Protein AF-0000000074037322 (afdb_homodimer)

Organism: NCBI:txid159291

Structure (mmCIF, N/CA/C/O backbone):
data_AF-0000000074037322-model_v1
#
loop_
_entity.id
_entity.type
_entity.pdbx_description
1 polymer 'Phosphoesterase RecJ domain-containing protein'
#
loop_
_atom_site.group_PDB
_atom_site.id
_atom_site.type_symbol
_atom_site.label_atom_id
_atom_site.label_alt_id
_atom_site.label_comp_id
_atom_site.label_asym_id
_atom_site.label_entity_id
_atom_site.label_seq_id
_atom_site.pdbx_PDB_ins_code
_atom_site.Cartn_x
_atom_site.Cartn_y
_atom_site.Cartn_z
_atom_site.occupancy
_atom_site.B_iso_or_equiv
_atom_site.auth_seq_id
_atom_site.auth_comp_id
_atom_site.auth_asym_id
_atom_site.auth_atom_id
_atom_site.pdbx_PDB_model_num
ATOM 1 N N . MET A 1 1 ? 24.422 -6.699 8.609 1 30.89 1 MET A N 1
ATOM 2 C CA . MET A 1 1 ? 24.922 -6.715 7.242 1 30.89 1 MET A CA 1
ATOM 3 C C . MET A 1 1 ? 25.25 -5.301 6.766 1 30.89 1 MET A C 1
ATOM 5 O O . MET A 1 1 ? 24.609 -4.34 7.195 1 30.89 1 MET A O 1
ATOM 9 N N . PRO A 1 2 ? 26.188 -4.949 6.148 1 35.47 2 PRO A N 1
ATOM 10 C CA . PRO A 1 2 ? 26.453 -3.596 5.656 1 35.47 2 PRO A CA 1
ATOM 11 C C . PRO A 1 2 ? 25.25 -2.984 4.93 1 35.47 2 PRO A C 1
ATOM 13 O O . PRO A 1 2 ? 24.438 -3.711 4.363 1 35.47 2 PRO A O 1
ATOM 16 N N . GLN A 1 3 ? 24.797 -1.682 5.242 1 42.78 3 GLN A N 1
ATOM 17 C CA . GLN A 1 3 ? 23.688 -0.783 4.926 1 42.78 3 GLN A CA 1
ATOM 18 C C . GLN A 1 3 ? 23.188 -1.004 3.502 1 42.78 3 GLN A C 1
ATOM 20 O O . GLN A 1 3 ? 21.984 -1.027 3.26 1 42.78 3 GLN A O 1
ATOM 25 N N . ASP A 1 4 ? 24.031 -0.677 2.457 1 47.41 4 ASP A N 1
ATOM 26 C CA . ASP A 1 4 ? 23.797 -0.522 1.024 1 47.41 4 ASP A CA 1
ATOM 27 C C . ASP A 1 4 ? 23.906 -1.861 0.301 1 47.41 4 ASP A C 1
ATOM 29 O O . ASP A 1 4 ? 23.906 -1.909 -0.931 1 47.41 4 ASP A O 1
ATOM 33 N N . THR A 1 5 ? 24.391 -2.984 1.018 1 53.62 5 THR A N 1
ATOM 34 C CA . THR A 1 5 ? 24.969 -4.039 0.194 1 53.62 5 THR A CA 1
ATOM 35 C C . THR A 1 5 ? 23.922 -5.078 -0.178 1 53.62 5 THR A C 1
ATOM 37 O O . THR A 1 5 ? 23.109 -5.465 0.656 1 53.62 5 THR A O 1
ATOM 40 N N . LEU A 1 6 ? 23.922 -5.246 -1.39 1 63.06 6 LEU A N 1
ATOM 41 C CA . LEU A 1 6 ? 23.219 -6.355 -2.035 1 63.06 6 LEU A CA 1
ATOM 42 C C . LEU A 1 6 ? 23.516 -7.668 -1.321 1 63.06 6 LEU A C 1
ATOM 44 O O . LEU A 1 6 ? 24.609 -7.848 -0.772 1 63.06 6 LEU A O 1
ATOM 48 N N . LEU A 1 7 ? 22.453 -8.422 -1.075 1 86.5 7 LEU A N 1
ATOM 49 C CA . LEU A 1 7 ? 22.547 -9.758 -0.499 1 86.5 7 LEU A CA 1
ATOM 50 C C . LEU A 1 7 ? 23.672 -10.555 -1.16 1 86.5 7 LEU A C 1
ATOM 52 O O . LEU A 1 7 ? 23.828 -10.508 -2.381 1 86.5 7 LEU A O 1
ATOM 56 N N . GLU A 1 8 ? 24.609 -11.094 -0.334 1 90.38 8 GLU A N 1
ATOM 57 C CA . GLU A 1 8 ? 25.672 -11.93 -0.868 1 90.38 8 GLU A CA 1
ATOM 58 C C . GLU A 1 8 ? 25.141 -13.281 -1.329 1 90.38 8 GLU A C 1
ATOM 60 O O . GLU A 1 8 ? 24.5 -13.992 -0.56 1 90.38 8 GLU A O 1
ATOM 65 N N . VAL A 1 9 ? 25.422 -13.633 -2.543 1 96.44 9 VAL A N 1
ATOM 66 C CA . VAL A 1 9 ? 25.016 -14.906 -3.127 1 96.44 9 VAL A CA 1
ATOM 67 C C . VAL A 1 9 ? 26.094 -15.961 -2.9 1 96.44 9 VAL A C 1
ATOM 69 O O . VAL A 1 9 ? 27.266 -15.711 -3.143 1 96.44 9 VAL A O 1
ATOM 72 N N . PRO A 1 10 ? 25.719 -17.141 -2.412 1 96.81 10 PRO A N 1
ATOM 73 C CA . PRO A 1 10 ? 26.719 -18.188 -2.234 1 96.81 10 PRO A CA 1
ATOM 74 C C . PRO A 1 10 ? 27.453 -18.531 -3.527 1 96.81 10 PRO A C 1
ATOM 76 O O . PRO A 1 10 ? 26.828 -18.734 -4.57 1 96.81 10 PRO A O 1
ATOM 79 N N . LYS A 1 11 ? 28.734 -18.625 -3.398 1 97 11 LYS A N 1
ATOM 80 C CA . LYS A 1 11 ? 29.562 -18.938 -4.562 1 97 11 LYS A CA 1
ATOM 81 C C . LYS A 1 11 ? 29.188 -20.281 -5.164 1 97 11 LYS A C 1
ATOM 83 O O . LYS A 1 11 ? 29.234 -20.469 -6.383 1 97 11 LYS A O 1
ATOM 88 N N . GLU A 1 12 ? 28.812 -21.188 -4.336 1 97.5 12 GLU A N 1
ATOM 89 C CA . GLU A 1 12 ? 28.422 -22.531 -4.785 1 97.5 12 GLU A CA 1
ATOM 90 C C . GLU A 1 12 ? 27.203 -22.469 -5.699 1 97.5 12 GLU A C 1
ATOM 92 O O . GLU A 1 12 ? 27.078 -23.266 -6.629 1 97.5 12 GLU A O 1
ATOM 97 N N . LEU A 1 13 ? 26.328 -21.562 -5.465 1 98.19 13 LEU A N 1
ATOM 98 C CA . LEU A 1 13 ? 25.141 -21.422 -6.301 1 98.19 13 LEU A CA 1
ATOM 99 C C . LEU A 1 13 ? 25.5 -20.844 -7.664 1 98.19 13 LEU A C 1
ATOM 101 O O . LEU A 1 13 ? 25.016 -21.328 -8.695 1 98.19 13 LEU A O 1
ATOM 105 N N . ILE A 1 14 ? 26.359 -19.875 -7.664 1 98.12 14 ILE A N 1
ATOM 106 C CA . ILE A 1 14 ? 26.812 -19.281 -8.914 1 98.12 14 ILE A CA 1
ATOM 107 C C . ILE A 1 14 ? 27.5 -20.359 -9.766 1 98.12 14 ILE A C 1
ATOM 109 O O . ILE A 1 14 ? 27.203 -20.484 -10.953 1 98.12 14 ILE A O 1
ATOM 113 N N . ASP A 1 15 ? 28.344 -21.141 -9.109 1 98.06 15 ASP A N 1
ATOM 114 C CA . ASP A 1 15 ? 29.047 -22.219 -9.805 1 98.06 15 ASP A CA 1
ATOM 115 C C . ASP A 1 15 ? 28.062 -23.234 -10.367 1 98.06 15 ASP A C 1
ATOM 117 O O . ASP A 1 15 ? 28.234 -23.719 -11.492 1 98.06 15 ASP A O 1
ATOM 121 N N . PHE A 1 16 ? 27.125 -23.562 -9.609 1 98.31 16 PHE A N 1
ATOM 122 C CA . PHE A 1 16 ? 26.094 -24.516 -10.008 1 98.31 16 PHE A CA 1
ATOM 123 C C . PHE A 1 16 ? 25.391 -24.047 -11.273 1 98.31 16 PHE A C 1
ATOM 125 O O . PHE A 1 16 ? 25.219 -24.828 -12.211 1 98.31 16 PHE A O 1
ATOM 132 N N . LEU A 1 17 ? 25.016 -22.781 -11.359 1 98.25 17 LEU A N 1
ATOM 133 C CA . LEU A 1 17 ? 24.266 -22.234 -12.477 1 98.25 17 LEU A CA 1
ATOM 134 C C . LEU A 1 17 ? 25.141 -22.125 -13.719 1 98.25 17 LEU A C 1
ATOM 136 O O . LEU A 1 17 ? 24.656 -22.281 -14.844 1 98.25 17 LEU A O 1
ATOM 140 N N . LEU A 1 18 ? 26.422 -21.891 -13.445 1 97.56 18 LEU A N 1
ATOM 141 C CA . LEU A 1 18 ? 27.328 -21.719 -14.578 1 97.56 18 LEU A CA 1
ATOM 142 C C . LEU A 1 18 ? 27.734 -23.078 -15.156 1 97.56 18 LEU A C 1
ATOM 144 O O . LEU A 1 18 ? 27.984 -23.188 -16.359 1 97.56 18 LEU A O 1
ATOM 148 N N . ARG A 1 19 ? 27.703 -24.078 -14.383 1 96.94 19 ARG A N 1
ATOM 149 C CA . ARG A 1 19 ? 28.219 -25.391 -14.773 1 96.94 19 ARG A CA 1
ATOM 150 C C . ARG A 1 19 ? 27.188 -26.141 -15.625 1 96.94 19 ARG A C 1
ATOM 152 O O . ARG A 1 19 ? 27.562 -26.938 -16.484 1 96.94 19 ARG A O 1
ATOM 159 N N . HIS A 1 20 ? 25.953 -25.969 -15.391 1 97.44 20 HIS A N 1
ATOM 160 C CA . HIS A 1 20 ? 24.906 -26.703 -16.109 1 97.44 20 HIS A CA 1
ATOM 161 C C . HIS A 1 20 ? 24.375 -25.891 -17.297 1 97.44 20 HIS A C 1
ATOM 163 O O . HIS A 1 20 ? 24.406 -24.656 -17.266 1 97.44 20 HIS A O 1
ATOM 169 N N . SER A 1 21 ? 23.844 -26.609 -18.25 1 96.88 21 SER A N 1
ATOM 170 C CA . SER A 1 21 ? 23.453 -25.922 -19.484 1 96.88 21 SER A CA 1
ATOM 171 C C . SER A 1 21 ? 21.938 -25.891 -19.625 1 96.88 21 SER A C 1
ATOM 173 O O . SER A 1 21 ? 21.406 -25.141 -20.453 1 96.88 21 SER A O 1
ATOM 175 N N . SER A 1 22 ? 21.281 -26.734 -18.938 1 96.75 22 SER A N 1
ATOM 176 C CA . SER A 1 22 ? 19.812 -26.781 -19.016 1 96.75 22 SER A CA 1
ATOM 177 C C . SER A 1 22 ? 19.203 -26.969 -17.625 1 96.75 22 SER A C 1
ATOM 179 O O . SER A 1 22 ? 19.734 -27.703 -16.797 1 96.75 22 SER A O 1
ATOM 181 N N . PHE A 1 23 ? 18.078 -26.203 -17.438 1 97 23 PHE A N 1
ATOM 182 C CA . PHE A 1 23 ? 17.469 -26.188 -16.125 1 97 23 PHE A CA 1
ATOM 183 C C . PHE A 1 23 ? 15.961 -26.359 -16.234 1 97 23 PHE A C 1
ATOM 185 O O . PHE A 1 23 ? 15.344 -25.922 -17.203 1 97 23 PHE A O 1
ATOM 192 N N . VAL A 1 24 ? 15.414 -27.047 -15.25 1 95.31 24 VAL A N 1
ATOM 193 C CA . VAL A 1 24 ? 14 -26.891 -14.906 1 95.31 24 VAL A CA 1
ATOM 194 C C . VAL A 1 24 ? 13.867 -26.031 -13.656 1 95.31 24 VAL A C 1
ATOM 196 O O . VAL A 1 24 ? 14.594 -26.234 -12.68 1 95.31 24 VAL A O 1
ATOM 199 N N . ILE A 1 25 ? 13.102 -24.953 -13.734 1 96.81 25 ILE A N 1
ATOM 200 C CA . ILE A 1 25 ? 12.82 -24.109 -12.578 1 96.81 25 ILE A CA 1
ATOM 201 C C . ILE A 1 25 ? 11.398 -24.359 -12.094 1 96.81 25 ILE A C 1
ATOM 203 O O . ILE A 1 25 ? 10.43 -24.094 -12.805 1 96.81 25 ILE A O 1
ATOM 207 N N . ALA A 1 26 ? 11.281 -24.891 -10.875 1 94.25 26 ALA A N 1
ATOM 208 C CA . ALA A 1 26 ? 9.992 -25.281 -10.305 1 94.25 26 ALA A CA 1
ATOM 209 C C . ALA A 1 26 ? 9.648 -24.422 -9.094 1 94.25 26 ALA A C 1
ATOM 211 O O . ALA A 1 26 ? 10.539 -24 -8.344 1 94.25 26 ALA A O 1
ATOM 212 N N . GLY A 1 27 ? 8.406 -24.078 -8.953 1 93.31 27 GLY A N 1
ATOM 213 C CA . GLY A 1 27 ? 7.879 -23.391 -7.789 1 93.31 27 GLY A CA 1
ATOM 214 C C . GLY A 1 27 ? 6.895 -24.219 -6.988 1 93.31 27 GLY A C 1
ATOM 215 O O . GLY A 1 27 ? 6.668 -25.391 -7.305 1 93.31 27 GLY A O 1
ATOM 216 N N . HIS A 1 28 ? 6.391 -23.656 -5.953 1 90.44 28 HIS A N 1
ATOM 217 C CA . HIS A 1 28 ? 5.469 -24.406 -5.109 1 90.44 28 HIS A CA 1
ATOM 218 C C . HIS A 1 28 ? 4.086 -24.5 -5.75 1 90.44 28 HIS A C 1
ATOM 220 O O . HIS A 1 28 ? 3.732 -23.672 -6.598 1 90.44 28 HIS A O 1
ATOM 226 N N . LYS A 1 29 ? 3.383 -25.484 -5.367 1 87.69 29 LYS A N 1
ATOM 227 C CA . LYS A 1 29 ? 1.997 -25.625 -5.812 1 87.69 29 LYS A CA 1
ATOM 228 C C . LYS A 1 29 ? 1.165 -24.422 -5.371 1 87.69 29 LYS A C 1
ATOM 230 O O . LYS A 1 29 ? 1.51 -23.734 -4.398 1 87.69 29 LYS A O 1
ATOM 235 N N . GLU A 1 30 ? 0.114 -24.078 -6.105 1 85.31 30 GLU A N 1
ATOM 236 C CA . GLU A 1 30 ? -0.693 -22.891 -5.863 1 85.31 30 GLU A CA 1
ATOM 237 C C . GLU A 1 30 ? 0.173 -21.625 -5.82 1 85.31 30 GLU A C 1
ATOM 239 O O . GLU A 1 30 ? 0.145 -20.891 -4.836 1 85.31 30 GLU A O 1
ATOM 244 N N . PRO A 1 31 ? 0.832 -21.469 -6.926 1 91.56 31 PRO A N 1
ATOM 245 C CA . PRO A 1 31 ? 1.847 -20.422 -6.949 1 91.56 31 PRO A CA 1
ATOM 246 C C . PRO A 1 31 ? 1.252 -19.016 -6.77 1 91.56 31 PRO A C 1
ATOM 248 O O . PRO A 1 31 ? 0.077 -18.812 -7.074 1 91.56 31 PRO A O 1
ATOM 251 N N . ASP A 1 32 ? 2.02 -18.172 -6.148 1 92.06 32 ASP A N 1
ATOM 252 C CA . ASP A 1 32 ? 1.697 -16.75 -6.09 1 92.06 32 ASP A CA 1
ATOM 253 C C . ASP A 1 32 ? 2.678 -15.922 -6.926 1 92.06 32 ASP A C 1
ATOM 255 O O . ASP A 1 32 ? 3.479 -16.484 -7.68 1 92.06 32 ASP A O 1
ATOM 259 N N . ALA A 1 33 ? 2.568 -14.625 -6.832 1 96.56 33 ALA A N 1
ATOM 260 C CA . ALA A 1 33 ? 3.373 -13.758 -7.688 1 96.56 33 ALA A CA 1
ATOM 261 C C . ALA A 1 33 ? 4.844 -13.805 -7.285 1 96.56 33 ALA A C 1
ATOM 263 O O . ALA A 1 33 ? 5.73 -13.641 -8.125 1 96.56 33 ALA A O 1
ATOM 264 N N . ASP A 1 34 ? 5.145 -14.008 -6.008 1 97.62 34 ASP A N 1
ATOM 265 C CA . ASP A 1 34 ? 6.531 -14.125 -5.57 1 97.62 34 ASP A CA 1
ATOM 266 C C . ASP A 1 34 ? 7.199 -15.352 -6.191 1 97.62 34 ASP A C 1
ATOM 268 O O . ASP A 1 34 ? 8.312 -15.258 -6.715 1 97.62 34 ASP A O 1
ATOM 272 N N . CYS A 1 35 ? 6.453 -16.422 -6.191 1 96.88 35 CYS A N 1
ATOM 273 C CA . CYS A 1 35 ? 6.918 -17.656 -6.805 1 96.88 35 CYS A CA 1
ATOM 274 C C . CYS A 1 35 ? 7.113 -17.484 -8.305 1 96.88 35 CYS A C 1
ATOM 276 O O . CYS A 1 35 ? 8.211 -17.703 -8.82 1 96.88 35 CYS A O 1
ATOM 278 N N . LEU A 1 36 ? 6.141 -16.984 -8.969 1 97.38 36 LEU A N 1
ATOM 279 C CA . LEU A 1 36 ? 6.176 -16.859 -10.422 1 97.38 36 LEU A CA 1
ATOM 280 C C . LEU A 1 36 ? 7.203 -15.82 -10.852 1 97.38 36 LEU A C 1
ATOM 282 O O . LEU A 1 36 ? 7.938 -16.016 -11.82 1 97.38 36 LEU A O 1
ATOM 286 N N . GLY A 1 37 ? 7.188 -14.703 -10.094 1 98.38 37 GLY A N 1
ATOM 287 C CA . GLY A 1 37 ? 8.156 -13.664 -10.422 1 98.38 37 GLY A CA 1
ATOM 288 C C . GLY A 1 37 ? 9.594 -14.156 -10.344 1 98.38 37 GLY A C 1
ATOM 289 O O . GLY A 1 37 ? 10.414 -13.805 -11.195 1 98.38 37 GLY A O 1
ATOM 290 N N . THR A 1 38 ? 9.875 -14.93 -9.383 1 98.62 38 THR A N 1
ATOM 291 C CA . THR A 1 38 ? 11.195 -15.516 -9.211 1 98.62 38 THR A CA 1
ATOM 292 C C . THR A 1 38 ? 11.523 -16.469 -10.359 1 98.62 38 THR A C 1
ATOM 294 O O . THR A 1 38 ? 12.609 -16.391 -10.938 1 98.62 38 THR A O 1
ATOM 297 N N . GLN A 1 39 ? 10.57 -17.312 -10.734 1 98.44 39 GLN A N 1
ATOM 298 C CA . GLN A 1 39 ? 10.773 -18.281 -11.812 1 98.44 39 GLN A CA 1
ATOM 299 C C . GLN A 1 39 ? 11 -17.562 -13.148 1 98.44 39 GLN A C 1
ATOM 301 O O . GLN A 1 39 ? 11.938 -17.891 -13.875 1 98.44 39 GLN A O 1
ATOM 306 N N . LEU A 1 40 ? 10.133 -16.641 -13.453 1 98.56 40 LEU A N 1
ATOM 307 C CA . LEU A 1 40 ? 10.18 -15.945 -14.734 1 98.56 40 LEU A CA 1
ATOM 308 C C . LEU A 1 40 ? 11.484 -15.164 -14.883 1 98.56 40 LEU A C 1
ATOM 310 O O . LEU A 1 40 ? 12.156 -15.258 -15.914 1 98.56 40 LEU A O 1
ATOM 314 N N . ALA A 1 41 ? 11.844 -14.453 -13.828 1 98.81 41 ALA A N 1
ATOM 315 C CA . ALA A 1 41 ? 13.031 -13.609 -13.891 1 98.81 41 ALA A CA 1
ATOM 316 C C . ALA A 1 41 ? 14.297 -14.453 -13.984 1 98.81 41 ALA A C 1
ATOM 318 O O . ALA A 1 41 ? 15.188 -14.172 -14.797 1 98.81 41 ALA A O 1
ATOM 319 N N . LEU A 1 42 ? 14.367 -15.477 -13.172 1 98.69 42 LEU A N 1
ATOM 320 C CA . LEU A 1 42 ? 15.539 -16.344 -13.211 1 98.69 42 LEU A CA 1
ATOM 321 C C . LEU A 1 42 ? 15.617 -17.078 -14.547 1 98.69 42 LEU A C 1
ATOM 323 O O . LEU A 1 42 ? 16.703 -17.234 -15.109 1 98.69 42 LEU A O 1
ATOM 327 N N . GLY A 1 43 ? 14.484 -17.562 -15 1 98.44 43 GLY A N 1
ATOM 328 C CA . GLY A 1 43 ? 14.453 -18.188 -16.312 1 98.44 43 GLY A CA 1
ATOM 329 C C . GLY A 1 43 ? 14.969 -17.281 -17.406 1 98.44 43 GLY A C 1
ATOM 330 O O . GLY A 1 43 ? 15.789 -17.688 -18.234 1 98.44 43 GLY A O 1
ATOM 331 N N . SER A 1 44 ? 14.469 -16.078 -17.406 1 98.56 44 SER A N 1
ATOM 332 C CA . SER A 1 44 ? 14.898 -15.086 -18.391 1 98.56 44 SER A CA 1
ATOM 333 C C . SER A 1 44 ? 16.406 -14.836 -18.297 1 98.56 44 SER A C 1
ATOM 335 O O . SER A 1 44 ? 17.094 -14.82 -19.312 1 98.56 44 SER A O 1
ATOM 337 N N . ALA A 1 45 ? 16.906 -14.688 -17.109 1 98.56 45 ALA A N 1
ATOM 338 C CA . ALA A 1 45 ? 18.328 -14.406 -16.875 1 98.56 45 ALA A CA 1
ATOM 339 C C . ALA A 1 45 ? 19.203 -15.562 -17.359 1 98.56 45 ALA A C 1
ATOM 341 O O . ALA A 1 45 ? 20.219 -15.344 -18.016 1 98.56 45 ALA A O 1
ATOM 342 N N . LEU A 1 46 ? 18.781 -16.766 -17.062 1 98.5 46 LEU A N 1
ATOM 343 C CA . LEU A 1 46 ? 19.547 -17.938 -17.469 1 98.5 46 LEU A CA 1
ATOM 344 C C . LEU A 1 46 ? 19.547 -18.094 -18.984 1 98.5 46 LEU A C 1
ATOM 346 O O . LEU A 1 46 ? 20.562 -18.453 -19.594 1 98.5 46 LEU A O 1
ATOM 350 N N . ARG A 1 47 ? 18.391 -17.812 -19.594 1 98.12 47 ARG A N 1
ATOM 351 C CA . ARG A 1 47 ? 18.344 -17.859 -21.047 1 98.12 47 ARG A CA 1
ATOM 352 C C . ARG A 1 47 ? 19.297 -16.844 -21.672 1 98.12 47 ARG A C 1
ATOM 354 O O . ARG A 1 47 ? 19.938 -17.125 -22.672 1 98.12 47 ARG A O 1
ATOM 361 N N . ARG A 1 48 ? 19.422 -15.695 -21.016 1 97.88 48 ARG A N 1
ATOM 362 C CA . ARG A 1 48 ? 20.344 -14.664 -21.5 1 97.88 48 ARG A CA 1
ATOM 363 C C . ARG A 1 48 ? 21.781 -15.125 -21.359 1 97.88 48 ARG A C 1
ATOM 365 O O . ARG A 1 48 ? 22.672 -14.586 -22.031 1 97.88 48 ARG A O 1
ATOM 372 N N . LEU A 1 49 ? 22.047 -16.094 -20.531 1 97.75 49 LEU A N 1
ATOM 373 C CA . LEU A 1 49 ? 23.375 -16.672 -20.359 1 97.75 49 LEU A CA 1
ATOM 374 C C . LEU A 1 49 ? 23.578 -17.844 -21.328 1 97.75 49 LEU A C 1
ATOM 376 O O . LEU A 1 49 ? 24.594 -18.547 -21.25 1 97.75 49 LEU A O 1
ATOM 380 N N . GLY A 1 50 ? 22.594 -18.125 -22.141 1 97.31 50 GLY A N 1
ATOM 381 C CA . GLY A 1 50 ? 22.703 -19.172 -23.141 1 97.31 50 GLY A CA 1
ATOM 382 C C . GLY A 1 50 ? 22.203 -20.516 -22.656 1 97.31 50 GLY A C 1
ATOM 383 O O . GLY A 1 50 ? 22.453 -21.547 -23.312 1 97.31 50 GLY A O 1
ATOM 384 N N . LYS A 1 51 ? 21.547 -20.562 -21.578 1 97.62 51 LYS A N 1
ATOM 385 C CA . LYS A 1 51 ? 21.047 -21.828 -21.016 1 97.62 51 LYS A CA 1
ATOM 386 C C . LYS A 1 51 ? 19.641 -22.125 -21.5 1 97.62 51 LYS A C 1
ATOM 388 O O . LYS A 1 51 ? 18.875 -21.203 -21.828 1 97.62 51 LYS A O 1
ATOM 393 N N . GLU A 1 52 ? 19.328 -23.391 -21.547 1 96.56 52 GLU A N 1
ATOM 394 C CA . GLU A 1 52 ? 17.969 -23.812 -21.797 1 96.56 52 GLU A CA 1
ATOM 395 C C . GLU A 1 52 ? 17.172 -23.953 -20.5 1 96.56 52 GLU A C 1
ATOM 397 O O . GLU A 1 52 ? 17.688 -24.5 -19.516 1 96.56 52 GLU A O 1
ATOM 402 N N . VAL A 1 53 ? 15.938 -23.375 -20.547 1 96.44 53 VAL A N 1
ATOM 403 C CA . VAL A 1 53 ? 15.195 -23.359 -19.281 1 96.44 53 VAL A CA 1
ATOM 404 C C . VAL A 1 53 ? 13.75 -23.781 -19.516 1 96.44 53 VAL A C 1
ATOM 406 O O . VAL A 1 53 ? 13.117 -23.328 -20.484 1 96.44 53 VAL A O 1
ATOM 409 N N . LEU A 1 54 ? 13.305 -24.656 -18.703 1 94.38 54 LEU A N 1
ATOM 410 C CA . LEU A 1 54 ? 11.883 -25 -18.609 1 94.38 54 LEU A CA 1
ATOM 411 C C . LEU A 1 54 ? 11.289 -24.484 -17.312 1 94.38 54 LEU A C 1
ATOM 413 O O . LEU A 1 54 ? 11.852 -24.719 -16.234 1 94.38 54 LEU A O 1
ATOM 417 N N . LEU A 1 55 ? 10.219 -23.703 -17.422 1 95.31 55 LEU A N 1
ATOM 418 C CA . LEU A 1 55 ? 9.477 -23.281 -16.234 1 95.31 55 LEU A CA 1
ATOM 419 C C . LEU A 1 55 ? 8.297 -24.219 -15.969 1 95.31 55 LEU A C 1
ATOM 421 O O . LEU A 1 55 ? 7.477 -24.453 -16.844 1 95.31 55 LEU A O 1
ATOM 425 N N . VAL A 1 56 ? 8.281 -24.719 -14.727 1 91.81 56 VAL A N 1
ATOM 426 C CA . VAL A 1 56 ? 7.223 -25.672 -14.422 1 91.81 56 VAL A CA 1
ATOM 427 C C . VAL A 1 56 ? 6.547 -25.297 -13.109 1 91.81 56 VAL A C 1
ATOM 429 O O . VAL A 1 56 ? 7.207 -24.828 -12.172 1 91.81 56 VAL A O 1
ATOM 432 N N . ASN A 1 57 ? 5.293 -25.406 -13.039 1 90.56 57 ASN A N 1
ATOM 433 C CA . ASN A 1 57 ? 4.477 -25.219 -11.836 1 90.56 57 ASN A CA 1
ATOM 434 C C . ASN A 1 57 ? 3.24 -26.109 -11.859 1 90.56 57 ASN A C 1
ATOM 436 O O . ASN A 1 57 ? 2.576 -26.234 -12.898 1 90.56 57 ASN A O 1
ATOM 440 N N . ALA A 1 58 ? 2.91 -26.703 -10.766 1 84.81 58 ALA A N 1
ATOM 441 C CA . ALA A 1 58 ? 1.79 -27.625 -10.688 1 84.81 58 ALA A CA 1
ATOM 442 C C . ALA A 1 58 ? 0.455 -26.891 -10.75 1 84.81 58 ALA A C 1
ATOM 444 O O . ALA A 1 58 ? -0.569 -27.484 -11.109 1 84.81 58 ALA A O 1
ATOM 445 N N . GLY A 1 59 ? 0.51 -25.578 -10.484 1 83.12 59 GLY A N 1
ATOM 446 C CA . GLY A 1 59 ? -0.733 -24.828 -10.438 1 83.12 59 GLY A CA 1
ATOM 447 C C . GLY A 1 59 ? -1.621 -25.219 -9.273 1 83.12 59 GLY A C 1
ATOM 448 O O . GLY A 1 59 ? -1.133 -25.688 -8.242 1 83.12 59 GLY A O 1
ATOM 449 N N . PRO A 1 60 ? -2.98 -24.859 -9.328 1 85.62 60 PRO A N 1
ATOM 450 C CA . PRO A 1 60 ? -3.625 -24.094 -10.398 1 85.62 60 PRO A CA 1
ATOM 451 C C . PRO A 1 60 ? -3.25 -22.609 -10.367 1 85.62 60 PRO A C 1
ATOM 453 O O . PRO A 1 60 ? -2.717 -22.125 -9.367 1 85.62 60 PRO A O 1
ATOM 456 N N . PHE A 1 61 ? -3.406 -22.031 -11.508 1 87.19 61 PHE A N 1
ATOM 457 C CA . PHE A 1 61 ? -3.174 -20.594 -11.664 1 87.19 61 PHE A CA 1
ATOM 458 C C . PHE A 1 61 ? -4.473 -19.812 -11.508 1 87.19 61 PHE A C 1
ATOM 460 O O . PHE A 1 61 ? -4.957 -19.203 -12.461 1 87.19 61 PHE A O 1
ATOM 467 N N . GLU A 1 62 ? -4.965 -19.719 -10.273 1 79.81 62 GLU A N 1
ATOM 468 C CA . GLU A 1 62 ? -6.297 -19.172 -10.031 1 79.81 62 GLU A CA 1
ATOM 469 C C . GLU A 1 62 ? -6.215 -17.75 -9.484 1 79.81 62 GLU A C 1
ATOM 471 O O . GLU A 1 62 ? -7.203 -17.016 -9.516 1 79.81 62 GLU A O 1
ATOM 476 N N . ARG A 1 63 ? -5.086 -17.391 -9.039 1 82.25 63 ARG A N 1
ATOM 477 C CA . ARG A 1 63 ? -4.93 -16.031 -8.531 1 82.25 63 ARG A CA 1
ATOM 478 C C . ARG A 1 63 ? -4.887 -15.023 -9.68 1 82.25 63 ARG A C 1
ATOM 480 O O . ARG A 1 63 ? -4.219 -15.25 -10.688 1 82.25 63 ARG A O 1
ATOM 487 N N . HIS A 1 64 ? -5.59 -13.93 -9.445 1 81.25 64 HIS A N 1
ATOM 488 C CA . HIS A 1 64 ? -5.719 -12.914 -10.484 1 81.25 64 HIS A CA 1
ATOM 489 C C . HIS A 1 64 ? -4.352 -12.398 -10.922 1 81.25 64 HIS A C 1
ATOM 491 O O . HIS A 1 64 ? -4.129 -12.141 -12.109 1 81.25 64 HIS A O 1
ATOM 497 N N . GLU A 1 65 ? -3.436 -12.328 -10.016 1 88.69 65 GLU A N 1
ATOM 498 C CA . GLU A 1 65 ? -2.162 -11.664 -10.297 1 88.69 65 GLU A CA 1
ATOM 499 C C . GLU A 1 65 ? -1.207 -12.609 -11.031 1 88.69 65 GLU A C 1
ATOM 501 O O . GLU A 1 65 ? -0.177 -12.172 -11.547 1 88.69 65 GLU A O 1
ATOM 506 N N . ILE A 1 66 ? -1.589 -13.875 -11.141 1 92 66 ILE A N 1
ATOM 507 C CA . ILE A 1 66 ? -0.633 -14.781 -11.773 1 92 66 ILE A CA 1
ATOM 508 C C . ILE A 1 66 ? -1.258 -15.406 -13.016 1 92 66 ILE A C 1
ATOM 510 O O . ILE A 1 66 ? -0.55 -15.938 -13.875 1 92 66 ILE A O 1
ATOM 514 N N . THR A 1 67 ? -2.559 -15.328 -13.18 1 89.69 67 THR A N 1
ATOM 515 C CA . THR A 1 67 ? -3.283 -15.945 -14.281 1 89.69 67 THR A CA 1
ATOM 516 C C . THR A 1 67 ? -2.711 -15.492 -15.625 1 89.69 67 THR A C 1
ATOM 518 O O . THR A 1 67 ? -2.516 -16.312 -16.531 1 89.69 67 THR A O 1
ATOM 521 N N . PRO A 1 68 ? -2.395 -14.227 -15.773 1 91.44 68 PRO A N 1
ATOM 522 C CA . PRO A 1 68 ? -1.888 -13.766 -17.062 1 91.44 68 PRO A CA 1
ATOM 523 C C . PRO A 1 68 ? -0.551 -14.398 -17.438 1 91.44 68 PRO A C 1
ATOM 525 O O . PRO A 1 68 ? -0.126 -14.32 -18.594 1 91.44 68 PRO A O 1
ATOM 528 N N . PHE A 1 69 ? 0.118 -15.039 -16.5 1 94.81 69 PHE A N 1
ATOM 529 C CA . PHE A 1 69 ? 1.468 -15.539 -16.75 1 94.81 69 PHE A CA 1
ATOM 530 C C . PHE A 1 69 ? 1.463 -17.047 -16.922 1 94.81 69 PHE A C 1
ATOM 532 O O . PHE A 1 69 ? 2.514 -17.656 -17.125 1 94.81 69 PHE A O 1
ATOM 539 N N . GLU A 1 70 ? 0.311 -17.672 -16.875 1 92.56 70 GLU A N 1
ATOM 540 C CA . GLU A 1 70 ? 0.18 -19.125 -16.938 1 92.56 70 GLU A CA 1
ATOM 541 C C . GLU A 1 70 ? 0.815 -19.688 -18.203 1 92.56 70 GLU A C 1
ATOM 543 O O . GLU A 1 70 ? 1.411 -20.766 -18.188 1 92.56 70 GLU A O 1
ATOM 548 N N . HIS A 1 71 ? 0.783 -18.938 -19.297 1 91.25 71 HIS A N 1
ATOM 549 C CA . HIS A 1 71 ? 1.222 -19.406 -20.594 1 91.25 71 HIS A CA 1
ATOM 550 C C . HIS A 1 71 ? 2.732 -19.609 -20.641 1 91.25 71 HIS A C 1
ATOM 552 O O . HIS A 1 71 ? 3.254 -20.281 -21.531 1 91.25 71 HIS A O 1
ATOM 558 N N . TYR A 1 72 ? 3.471 -19.078 -19.672 1 93.5 72 TYR A N 1
ATOM 559 C CA . TYR A 1 72 ? 4.918 -19.234 -19.625 1 93.5 72 TYR A CA 1
ATOM 560 C C . TYR A 1 72 ? 5.309 -20.578 -19.047 1 93.5 72 TYR A C 1
ATOM 562 O O . TYR A 1 72 ? 6.465 -21 -19.141 1 93.5 72 TYR A O 1
ATOM 570 N N . PHE A 1 73 ? 4.312 -21.25 -18.422 1 91.81 73 PHE A N 1
ATOM 571 C CA . PHE A 1 73 ? 4.645 -22.422 -17.625 1 91.81 73 PHE A CA 1
ATOM 572 C C . PHE A 1 73 ? 4.078 -23.688 -18.25 1 91.81 73 PHE A C 1
ATOM 574 O O . PHE A 1 73 ? 2.99 -23.672 -18.844 1 91.81 73 PHE A O 1
ATOM 581 N N . LEU A 1 74 ? 4.82 -24.703 -18.266 1 82.19 74 LEU A N 1
ATOM 582 C CA . LEU A 1 74 ? 4.336 -26.016 -18.672 1 82.19 74 LEU A CA 1
ATOM 583 C C . LEU A 1 74 ? 3.457 -26.641 -17.594 1 82.19 74 LEU A C 1
ATOM 585 O O . LEU A 1 74 ? 3.746 -26.5 -16.391 1 82.19 74 LEU A O 1
ATOM 589 N N . PRO A 1 75 ? 2.234 -27.031 -18.094 1 63.06 75 PRO A N 1
ATOM 590 C CA . PRO A 1 75 ? 1.297 -27.594 -17.125 1 63.06 75 PRO A CA 1
ATOM 591 C C . PRO A 1 75 ? 1.865 -28.812 -16.391 1 63.06 75 PRO A C 1
ATOM 593 O O . PRO A 1 75 ? 2.693 -29.531 -16.953 1 63.06 75 PRO A O 1
ATOM 596 N N . GLY A 1 76 ? 1.786 -28.859 -15.172 1 55.78 76 GLY A N 1
ATOM 597 C CA . GLY A 1 76 ? 2.1 -30.094 -14.461 1 55.78 76 GLY A CA 1
ATOM 598 C C . GLY A 1 76 ? 1.433 -31.312 -15.055 1 55.78 76 GLY A C 1
ATOM 599 O O . GLY A 1 76 ? 0.528 -31.203 -15.883 1 55.78 76 GLY A O 1
ATOM 600 N N . PRO A 1 77 ? 2.023 -32.562 -14.914 1 47.5 77 PRO A N 1
ATOM 601 C CA . PRO A 1 77 ? 1.415 -33.75 -15.477 1 47.5 77 PRO A CA 1
ATOM 602 C C . PRO A 1 77 ? -0.1 -33.781 -15.289 1 47.5 77 PRO A C 1
ATOM 604 O O . PRO A 1 77 ? -0.802 -34.469 -16.047 1 47.5 77 PRO A O 1
ATOM 607 N N . GLU A 1 78 ? -0.534 -33.312 -14.219 1 48.69 78 GLU A N 1
ATOM 608 C CA . GLU A 1 78 ? -1.973 -33.375 -13.984 1 48.69 78 GLU A CA 1
ATOM 609 C C . GLU A 1 78 ? -2.73 -32.375 -14.836 1 48.69 78 GLU A C 1
ATOM 611 O O . GLU A 1 78 ? -3.963 -32.375 -14.867 1 48.69 78 GLU A O 1
ATOM 616 N N . SER A 1 79 ? -2.115 -31.438 -15.305 1 49.62 79 SER A N 1
ATOM 617 C CA . SER A 1 79 ? -2.816 -30.484 -16.156 1 49.62 79 SER A CA 1
ATOM 618 C C . SER A 1 79 ? -2.982 -31.016 -17.578 1 49.62 79 SER A C 1
ATOM 620 O O . SER A 1 79 ? -2.135 -31.766 -18.062 1 49.62 79 SER A O 1
ATOM 622 N N . PRO A 1 80 ? -4.238 -31.078 -18.125 1 44.25 80 PRO A N 1
ATOM 623 C CA . PRO A 1 80 ? -4.398 -31.516 -19.516 1 44.25 80 PRO A CA 1
ATOM 624 C C . PRO A 1 80 ? -3.246 -31.062 -20.406 1 44.25 80 PRO A C 1
ATOM 626 O O . PRO A 1 80 ? -2.648 -30.016 -20.172 1 44.25 80 PRO A O 1
ATOM 629 N N . PRO A 1 81 ? -2.816 -32.031 -21.141 1 41.47 81 PRO A N 1
ATOM 630 C CA . PRO A 1 81 ? -1.736 -31.719 -22.078 1 41.47 81 PRO A CA 1
ATOM 631 C C . PRO A 1 81 ? -1.923 -30.359 -22.766 1 41.47 81 PRO A C 1
ATOM 633 O O . PRO A 1 81 ? -3 -30.078 -23.297 1 41.47 81 PRO A O 1
ATOM 636 N N . ARG A 1 82 ? -1.695 -29.344 -22.109 1 45.47 82 ARG A N 1
ATOM 637 C CA . ARG A 1 82 ? -1.779 -28.141 -22.938 1 45.47 82 ARG A CA 1
ATOM 638 C C . ARG A 1 82 ? -0.962 -28.297 -24.219 1 45.47 82 ARG A C 1
ATOM 640 O O . ARG A 1 82 ? 0.023 -29.031 -24.25 1 45.47 82 ARG A O 1
ATOM 647 N N . ALA A 1 83 ? -1.543 -28.109 -25.312 1 39.66 83 ALA A N 1
ATOM 648 C CA . ALA A 1 83 ? -0.968 -28.234 -26.641 1 39.66 83 ALA A CA 1
ATOM 649 C C . ALA A 1 83 ? 0.494 -27.797 -26.656 1 39.66 83 ALA A C 1
ATOM 651 O O . ALA A 1 83 ? 1.145 -27.797 -27.703 1 39.66 83 ALA A O 1
ATOM 652 N N . THR A 1 84 ? 0.736 -26.922 -25.766 1 42.28 84 THR A N 1
ATOM 653 C CA . THR A 1 84 ? 2.088 -26.422 -26.016 1 42.28 84 THR A CA 1
ATOM 654 C C . THR A 1 84 ? 3.107 -27.562 -25.875 1 42.28 84 THR A C 1
ATOM 656 O O . THR A 1 84 ? 2.814 -28.594 -25.266 1 42.28 84 THR A O 1
ATOM 659 N N . ALA A 1 85 ? 4.562 -27.203 -26.141 1 42.72 85 ALA A N 1
ATOM 660 C CA . ALA A 1 85 ? 5.781 -27.797 -26.688 1 42.72 85 ALA A CA 1
ATOM 661 C C . ALA A 1 85 ? 6.367 -28.844 -25.734 1 42.72 85 ALA A C 1
ATOM 663 O O . ALA A 1 85 ? 6.672 -28.531 -24.578 1 42.72 85 ALA A O 1
ATOM 664 N N . SER A 1 86 ? 5.891 -29.984 -25.672 1 46.75 86 SER A N 1
ATOM 665 C CA . SER A 1 86 ? 6.758 -31.094 -25.281 1 46.75 86 SER A CA 1
ATOM 666 C C . SER A 1 86 ? 8.227 -30.766 -25.547 1 46.75 86 SER A C 1
ATOM 668 O O . SER A 1 86 ? 8.625 -30.594 -26.703 1 46.75 86 SER A O 1
ATOM 670 N N . SER A 1 87 ? 8.727 -29.812 -24.672 1 55.97 87 SER A N 1
ATOM 671 C CA . SER A 1 87 ? 10.148 -29.625 -24.969 1 55.97 87 SER A CA 1
ATOM 672 C C . SER A 1 87 ? 10.922 -30.938 -24.812 1 55.97 87 SER A C 1
ATOM 674 O O . SER A 1 87 ? 10.719 -31.672 -23.844 1 55.97 87 SER A O 1
ATOM 676 N N . ASP A 1 88 ? 11.273 -31.516 -25.781 1 65.81 88 ASP A N 1
ATOM 677 C CA . ASP A 1 88 ? 12.211 -32.625 -25.828 1 65.81 88 ASP A CA 1
ATOM 678 C C . ASP A 1 88 ? 13.445 -32.344 -24.984 1 65.81 88 ASP A C 1
ATOM 680 O O . ASP A 1 88 ? 14.375 -33.156 -24.938 1 65.81 88 ASP A O 1
ATOM 684 N N . LEU A 1 89 ? 13.289 -31.188 -24.172 1 74.81 89 LEU A N 1
ATOM 685 C CA . LEU A 1 89 ? 14.453 -30.844 -23.359 1 74.81 89 LEU A CA 1
ATOM 686 C C . LEU A 1 89 ? 14.523 -31.719 -22.109 1 74.81 89 LEU A C 1
ATOM 688 O O . LEU A 1 89 ? 13.523 -31.859 -21.406 1 74.81 89 LEU A O 1
ATOM 692 N N . VAL A 1 90 ? 15.664 -32.375 -21.938 1 83.69 90 VAL A N 1
ATOM 693 C CA . VAL A 1 90 ? 15.984 -33.062 -20.703 1 83.69 90 VAL A CA 1
ATOM 694 C C . VAL A 1 90 ? 16.906 -32.188 -19.844 1 83.69 90 VAL A C 1
ATOM 696 O O . VAL A 1 90 ? 18.094 -32.062 -20.141 1 83.69 90 VAL A O 1
ATOM 699 N N . PRO A 1 91 ? 16.328 -31.594 -18.828 1 91.94 91 PRO A N 1
ATOM 700 C CA . PRO A 1 91 ? 17.156 -30.688 -18.047 1 91.94 91 PRO A CA 1
ATOM 701 C C . PRO A 1 91 ? 18.281 -31.406 -17.297 1 91.94 91 PRO A C 1
ATOM 703 O O . PRO A 1 91 ? 18.094 -32.531 -16.828 1 91.94 91 PRO A O 1
ATOM 706 N N . GLU A 1 92 ? 19.391 -30.75 -17.203 1 94.75 92 GLU A N 1
ATOM 707 C CA . GLU A 1 92 ? 20.547 -31.266 -16.469 1 94.75 92 GLU A CA 1
ATOM 708 C C . GLU A 1 92 ? 20.406 -31.031 -14.969 1 94.75 92 GLU A C 1
ATOM 710 O O . GLU A 1 92 ? 20.984 -31.766 -14.172 1 94.75 92 GLU A O 1
ATOM 715 N N . ALA A 1 93 ? 19.734 -29.984 -14.672 1 97.31 93 ALA A N 1
ATOM 716 C CA . ALA A 1 93 ? 19.641 -29.578 -13.273 1 97.31 93 ALA A CA 1
ATOM 717 C C . ALA A 1 93 ? 18.297 -28.922 -12.984 1 97.31 93 ALA A C 1
ATOM 719 O O . ALA A 1 93 ? 17.562 -28.578 -13.906 1 97.31 93 ALA A O 1
ATOM 720 N N . ALA A 1 94 ? 18.016 -28.875 -11.672 1 96.5 94 ALA A N 1
ATOM 721 C CA . ALA A 1 94 ? 16.766 -28.25 -11.234 1 96.5 94 ALA A CA 1
ATOM 722 C C . ALA A 1 94 ? 17.016 -27.125 -10.242 1 96.5 94 ALA A C 1
ATOM 724 O O . ALA A 1 94 ? 17.953 -27.188 -9.453 1 96.5 94 ALA A O 1
ATOM 725 N N . ILE A 1 95 ? 16.25 -26.062 -10.359 1 97.5 95 ILE A N 1
ATOM 726 C CA . ILE A 1 95 ? 16.203 -24.984 -9.375 1 97.5 95 ILE A CA 1
ATOM 727 C C . ILE A 1 95 ? 14.797 -24.922 -8.766 1 97.5 95 ILE A C 1
ATOM 729 O O . ILE A 1 95 ? 13.812 -24.75 -9.484 1 97.5 95 ILE A O 1
ATOM 733 N N . ILE A 1 96 ? 14.719 -25.094 -7.504 1 95.81 96 ILE A N 1
ATOM 734 C CA . ILE A 1 96 ? 13.461 -24.906 -6.781 1 95.81 96 ILE A CA 1
ATOM 735 C C . ILE A 1 96 ? 13.438 -23.531 -6.133 1 95.81 96 ILE A C 1
ATOM 737 O O . ILE A 1 96 ? 14.398 -23.125 -5.469 1 95.81 96 ILE A O 1
ATOM 741 N N . VAL A 1 97 ? 12.359 -22.828 -6.355 1 97.06 97 VAL A N 1
ATOM 742 C CA . VAL A 1 97 ? 12.297 -21.469 -5.816 1 97.06 97 VAL A CA 1
ATOM 743 C C . VAL A 1 97 ? 11.078 -21.328 -4.906 1 97.06 97 VAL A C 1
ATOM 745 O O . VAL A 1 97 ? 10.055 -21.984 -5.125 1 97.06 97 VAL A O 1
ATOM 748 N N . ASP A 1 98 ? 11.164 -20.5 -3.891 1 95.56 98 ASP A N 1
ATOM 749 C CA . ASP A 1 98 ? 10.109 -20.047 -2.982 1 95.56 98 ASP A CA 1
ATOM 750 C C . ASP A 1 98 ? 9.484 -21.219 -2.24 1 95.56 98 ASP A C 1
ATOM 752 O O . ASP A 1 98 ? 8.289 -21.188 -1.926 1 95.56 98 ASP A O 1
ATOM 756 N N . CYS A 1 99 ? 10.141 -22.281 -2.209 1 88.94 99 CYS A N 1
ATOM 757 C CA . CYS A 1 99 ? 9.797 -23.406 -1.358 1 88.94 99 CYS A CA 1
ATOM 758 C C . CYS A 1 99 ? 11.008 -24.328 -1.162 1 88.94 99 CYS A C 1
ATOM 760 O O . CYS A 1 99 ? 11.922 -24.328 -1.982 1 88.94 99 CYS A O 1
ATOM 762 N N . SER A 1 100 ? 11.016 -25.016 -0.024 1 84.69 100 SER A N 1
ATOM 763 C CA . SER A 1 100 ? 12.172 -25.844 0.299 1 84.69 100 SER A CA 1
ATOM 764 C C . SER A 1 100 ? 11.75 -27.266 0.653 1 84.69 100 SER A C 1
ATOM 766 O O . SER A 1 100 ? 12.555 -28.062 1.147 1 84.69 100 SER A O 1
ATOM 768 N N . SER A 1 101 ? 10.477 -27.594 0.394 1 85.19 101 SER A N 1
ATOM 769 C CA . SER A 1 101 ? 9.977 -28.922 0.735 1 85.19 101 SER A CA 1
ATOM 770 C C . SER A 1 101 ? 9.375 -29.609 -0.482 1 85.19 101 SER A C 1
ATOM 772 O O . SER A 1 101 ? 8.719 -28.984 -1.303 1 85.19 101 SER A O 1
ATOM 774 N N . ALA A 1 102 ? 9.586 -30.922 -0.503 1 85.31 102 ALA A N 1
ATOM 775 C CA . ALA A 1 102 ? 9.148 -31.719 -1.641 1 85.31 102 ALA A CA 1
ATOM 776 C C . ALA A 1 102 ? 7.625 -31.734 -1.752 1 85.31 102 ALA A C 1
ATOM 778 O O . ALA A 1 102 ? 7.074 -31.734 -2.857 1 85.31 102 ALA A O 1
ATOM 779 N N . ASP A 1 103 ? 6.977 -31.734 -0.653 1 83.44 103 ASP A N 1
ATOM 780 C CA . ASP A 1 103 ? 5.52 -31.812 -0.635 1 83.44 103 ASP A CA 1
ATOM 781 C C . ASP A 1 103 ? 4.895 -30.578 -1.305 1 83.44 103 ASP A C 1
ATOM 783 O O . ASP A 1 103 ? 3.773 -30.656 -1.812 1 83.44 103 ASP A O 1
ATOM 787 N N . ARG A 1 104 ? 5.574 -29.5 -1.41 1 86.62 104 ARG A N 1
ATOM 788 C CA . ARG A 1 104 ? 5.059 -28.266 -1.984 1 86.62 104 ARG A CA 1
ATOM 789 C C . ARG A 1 104 ? 5.242 -28.25 -3.498 1 86.62 104 ARG A C 1
ATOM 791 O O . ARG A 1 104 ? 4.664 -27.406 -4.188 1 86.62 104 ARG A O 1
ATOM 798 N N . LEU A 1 105 ? 5.996 -29.188 -4.039 1 86.5 105 LEU A N 1
ATOM 799 C CA . LEU A 1 105 ? 6.246 -29.234 -5.473 1 86.5 105 LEU A CA 1
ATOM 800 C C . LEU A 1 105 ? 5.113 -29.953 -6.195 1 86.5 105 LEU A C 1
ATOM 802 O O . LEU A 1 105 ? 5.031 -29.922 -7.426 1 86.5 105 LEU A O 1
ATOM 806 N N . GLY A 1 106 ? 4.289 -30.578 -5.445 1 80.56 106 GLY A N 1
ATOM 807 C CA . GLY A 1 106 ? 3.178 -31.297 -6.047 1 80.56 106 GLY A CA 1
ATOM 808 C C . GLY A 1 106 ? 3.613 -32.5 -6.852 1 80.56 106 GLY A C 1
ATOM 809 O O . GLY A 1 106 ? 4.496 -33.25 -6.43 1 80.56 106 GLY A O 1
ATOM 810 N N . SER A 1 107 ? 2.953 -32.719 -8.008 1 78.31 107 SER A N 1
ATOM 811 C CA . SER A 1 107 ? 3.111 -33.906 -8.812 1 78.31 107 SER A CA 1
ATOM 812 C C . SER A 1 107 ? 4.473 -33.938 -9.5 1 78.31 107 SER A C 1
ATOM 814 O O . SER A 1 107 ? 4.898 -35 -10 1 78.31 107 SER A O 1
ATOM 816 N N . MET A 1 108 ? 5.188 -32.875 -9.422 1 79.44 108 MET A N 1
ATOM 817 C CA . MET A 1 108 ? 6.453 -32.75 -10.148 1 79.44 108 MET A CA 1
ATOM 818 C C . MET A 1 108 ? 7.625 -33.156 -9.258 1 79.44 108 MET A C 1
ATOM 820 O O . MET A 1 108 ? 8.766 -33.219 -9.711 1 79.44 108 MET A O 1
ATOM 824 N N . ALA A 1 109 ? 7.383 -33.438 -8.086 1 82.62 109 ALA A N 1
ATOM 825 C CA . ALA A 1 109 ? 8.43 -33.594 -7.082 1 82.62 109 ALA A CA 1
ATOM 826 C C . ALA A 1 109 ? 9.398 -34.719 -7.48 1 82.62 109 ALA A C 1
ATOM 828 O O . ALA A 1 109 ? 10.617 -34.531 -7.453 1 82.62 109 ALA A O 1
ATOM 829 N N . GLU A 1 110 ? 8.891 -35.812 -7.906 1 82.94 110 GLU A N 1
ATOM 830 C CA . GLU A 1 110 ? 9.734 -36.969 -8.188 1 82.94 110 GLU A CA 1
ATOM 831 C C . GLU A 1 110 ? 10.703 -36.688 -9.336 1 82.94 110 GLU A C 1
ATOM 833 O O . GLU A 1 110 ? 11.883 -37.031 -9.258 1 82.94 110 GLU A O 1
ATOM 838 N N . GLN A 1 111 ? 10.25 -36.094 -10.312 1 82.44 111 GLN A N 1
ATOM 839 C CA . GLN A 1 111 ? 11.078 -35.812 -11.484 1 82.44 111 GLN A CA 1
ATOM 840 C C . GLN A 1 111 ? 12.141 -34.75 -11.156 1 82.44 111 GLN A C 1
ATOM 842 O O . GLN A 1 111 ? 13.266 -34.844 -11.672 1 82.44 111 GLN A O 1
ATOM 847 N N . ILE A 1 112 ? 11.828 -33.906 -10.305 1 87.81 112 ILE A N 1
ATOM 848 C CA . ILE A 1 112 ? 12.703 -32.75 -10 1 87.81 112 ILE A CA 1
ATOM 849 C C . ILE A 1 112 ? 13.781 -33.188 -9.016 1 87.81 112 ILE A C 1
ATOM 851 O O . ILE A 1 112 ? 14.953 -32.812 -9.18 1 87.81 112 ILE A O 1
ATOM 855 N N . LEU A 1 113 ? 13.406 -34.031 -8.133 1 89.12 113 LEU A N 1
ATOM 856 C CA . LEU A 1 113 ? 14.289 -34.375 -7.02 1 89.12 113 LEU A CA 1
ATOM 857 C C . LEU A 1 113 ? 15.375 -35.344 -7.461 1 89.12 113 LEU A C 1
ATOM 859 O O . LEU A 1 113 ? 16.344 -35.562 -6.738 1 89.12 113 LEU A O 1
ATOM 863 N N . ASN A 1 114 ? 15.273 -35.906 -8.656 1 89.56 114 ASN A N 1
ATOM 864 C CA . ASN A 1 114 ? 16.266 -36.812 -9.188 1 89.56 114 ASN A CA 1
ATOM 865 C C . ASN A 1 114 ? 17.391 -36.062 -9.906 1 89.56 114 ASN A C 1
ATOM 867 O O . ASN A 1 114 ? 18.391 -36.688 -10.312 1 89.56 114 ASN A O 1
ATOM 871 N N . LEU A 1 115 ? 17.266 -34.812 -10 1 93.56 115 LEU A N 1
ATOM 872 C CA . LEU A 1 115 ? 18.266 -33.969 -10.664 1 93.56 115 LEU A CA 1
ATOM 873 C C . LEU A 1 115 ? 19.156 -33.25 -9.641 1 93.56 115 LEU A C 1
ATOM 875 O O . LEU A 1 115 ? 18.766 -33.094 -8.484 1 93.56 115 LEU A O 1
ATOM 879 N N . PRO A 1 116 ? 20.406 -32.906 -10.133 1 96.12 116 PRO A N 1
ATOM 880 C CA . PRO A 1 116 ? 21.109 -31.922 -9.289 1 96.12 116 PRO A CA 1
ATOM 881 C C . PRO A 1 116 ? 20.266 -30.703 -8.961 1 96.12 116 PRO A C 1
ATOM 883 O O . PRO A 1 116 ? 19.594 -30.156 -9.836 1 96.12 116 PRO A O 1
ATOM 886 N N . LEU A 1 117 ? 20.359 -30.344 -7.664 1 96.12 117 LEU A N 1
ATOM 887 C CA . LEU A 1 117 ? 19.328 -29.406 -7.211 1 96.12 117 LEU A CA 1
ATOM 888 C C . LEU A 1 117 ? 19.953 -28.172 -6.586 1 96.12 117 LEU A C 1
ATOM 890 O O . LEU A 1 117 ? 20.938 -28.266 -5.848 1 96.12 117 LEU A O 1
ATOM 894 N N . ALA A 1 118 ? 19.422 -27.016 -6.891 1 97.25 118 ALA A N 1
ATOM 895 C CA . ALA A 1 118 ? 19.594 -25.781 -6.148 1 97.25 118 ALA A CA 1
ATOM 896 C C . ALA A 1 118 ? 18.266 -25.281 -5.598 1 97.25 118 ALA A C 1
ATOM 898 O O . ALA A 1 118 ? 17.219 -25.406 -6.258 1 97.25 118 ALA A O 1
ATOM 899 N N . VAL A 1 119 ? 18.297 -24.703 -4.379 1 96.25 119 VAL A N 1
ATOM 900 C CA . VAL A 1 119 ? 17.078 -24.203 -3.74 1 96.25 119 VAL A CA 1
ATOM 901 C C . VAL A 1 119 ? 17.25 -22.719 -3.387 1 96.25 119 VAL A C 1
ATOM 903 O O . VAL A 1 119 ? 18.234 -22.344 -2.734 1 96.25 119 VAL A O 1
ATOM 906 N N . VAL A 1 120 ? 16.406 -21.844 -3.869 1 97 120 VAL A N 1
ATOM 907 C CA . VAL A 1 120 ? 16.328 -20.438 -3.537 1 97 120 VAL A CA 1
ATOM 908 C C . VAL A 1 120 ? 15.016 -20.141 -2.816 1 97 120 VAL A C 1
ATOM 910 O O . VAL A 1 120 ? 13.938 -20.219 -3.414 1 97 120 VAL A O 1
ATOM 913 N N . ASP A 1 121 ? 15.07 -19.828 -1.544 1 95.31 121 ASP A N 1
ATOM 914 C CA . ASP A 1 121 ? 13.867 -19.734 -0.732 1 95.31 121 ASP A CA 1
ATOM 915 C C . ASP A 1 121 ? 14.055 -18.75 0.425 1 95.31 121 ASP A C 1
ATOM 917 O O . ASP A 1 121 ? 15.18 -18.375 0.744 1 95.31 121 ASP A O 1
ATOM 921 N N . HIS A 1 122 ? 12.93 -18.281 0.935 1 93.38 122 HIS A N 1
ATOM 922 C CA . HIS A 1 122 ? 13.016 -17.391 2.078 1 93.38 122 HIS A CA 1
ATOM 923 C C . HIS A 1 122 ? 12.172 -17.891 3.244 1 93.38 122 HIS A C 1
ATOM 925 O O . HIS A 1 122 ? 12.086 -17.234 4.285 1 93.38 122 HIS A O 1
ATOM 931 N N . HIS A 1 123 ? 11.664 -19.047 3.117 1 86.25 123 HIS A N 1
ATOM 932 C CA . HIS A 1 123 ? 10.859 -19.594 4.203 1 86.25 123 HIS A CA 1
ATOM 933 C C . HIS A 1 123 ? 11.742 -20.25 5.262 1 86.25 123 HIS A C 1
ATOM 935 O O . HIS A 1 123 ? 12.742 -20.891 4.93 1 86.25 123 HIS A O 1
ATOM 941 N N . ALA A 1 124 ? 11.336 -20.047 6.508 1 78.88 124 ALA A N 1
ATOM 942 C CA . ALA A 1 124 ? 12.086 -20.625 7.621 1 78.88 124 ALA A CA 1
ATOM 943 C C . ALA A 1 124 ? 11.836 -22.125 7.742 1 78.88 124 ALA A C 1
ATOM 945 O O . ALA A 1 124 ? 12.703 -22.875 8.203 1 78.88 124 ALA A O 1
ATOM 946 N N . SER A 1 125 ? 10.656 -22.453 7.398 1 68.06 125 SER A N 1
ATOM 947 C CA . SER A 1 125 ? 10.25 -23.844 7.594 1 68.06 125 SER A CA 1
ATOM 948 C C . SER A 1 125 ? 10.508 -24.672 6.344 1 68.06 125 SER A C 1
ATOM 950 O O . SER A 1 125 ? 10.742 -24.125 5.262 1 68.06 125 SER A O 1
ATOM 952 N N . GLY A 1 126 ? 10.727 -25.953 6.5 1 67.56 126 GLY A N 1
ATOM 953 C CA . GLY A 1 126 ? 10.859 -26.875 5.395 1 67.56 126 GLY A CA 1
ATOM 954 C C . GLY A 1 126 ? 12.016 -27.844 5.57 1 67.56 126 GLY A C 1
ATOM 955 O O . GLY A 1 126 ? 12.945 -27.594 6.344 1 67.56 126 GLY A O 1
ATOM 956 N N . GLU A 1 127 ? 11.742 -28.984 5.004 1 73.19 127 GLU A N 1
ATOM 957 C CA . GLU A 1 127 ? 12.805 -30 4.988 1 73.19 127 GLU A CA 1
ATOM 958 C C . GLU A 1 127 ? 13.852 -29.672 3.926 1 73.19 127 GLU A C 1
ATOM 960 O O . GLU A 1 127 ? 13.516 -29.469 2.758 1 73.19 127 GLU A O 1
ATOM 965 N N . ARG A 1 128 ? 15.062 -29.484 4.414 1 77.19 128 ARG A N 1
ATOM 966 C CA . ARG A 1 128 ? 16.125 -29.109 3.492 1 77.19 128 ARG A CA 1
ATOM 967 C C . ARG A 1 128 ? 16.375 -30.203 2.461 1 77.19 128 ARG A C 1
ATOM 969 O O . ARG A 1 128 ? 16.766 -31.328 2.814 1 77.19 128 ARG A O 1
ATOM 976 N N . LEU A 1 129 ? 16.031 -29.938 1.316 1 84.69 129 LEU A N 1
ATOM 977 C CA . LEU A 1 129 ? 16.328 -30.812 0.188 1 84.69 129 LEU A CA 1
ATOM 978 C C . LEU A 1 129 ? 17.828 -30.875 -0.075 1 84.69 129 LEU A C 1
ATOM 980 O O . LEU A 1 129 ? 18.578 -29.953 0.306 1 84.69 129 LEU A O 1
ATOM 984 N N . GLN A 1 130 ? 18.328 -32 -0.598 1 86.81 130 GLN A N 1
ATOM 985 C CA . GLN A 1 130 ? 19.75 -32.125 -0.927 1 86.81 130 GLN A CA 1
ATOM 986 C C . GLN A 1 130 ? 20.094 -31.25 -2.125 1 86.81 130 GLN A C 1
ATOM 988 O O . GLN A 1 130 ? 19.375 -31.219 -3.117 1 86.81 130 GLN A O 1
ATOM 993 N N . GLY A 1 131 ? 21.156 -30.484 -2.033 1 93.75 131 GLY A N 1
ATOM 994 C CA . GLY A 1 131 ? 21.594 -29.609 -3.111 1 93.75 131 GLY A CA 1
ATOM 995 C C . GLY A 1 131 ? 22.219 -28.328 -2.615 1 93.75 131 GLY A C 1
ATOM 996 O O . GLY A 1 131 ? 22.656 -28.25 -1.469 1 93.75 131 GLY A O 1
ATOM 997 N N . VAL A 1 132 ? 22.406 -27.344 -3.518 1 96.19 132 VAL A N 1
ATOM 998 C CA . VAL A 1 132 ? 22.922 -26.031 -3.184 1 96.19 132 VAL A CA 1
ATOM 999 C C . VAL A 1 132 ? 21.781 -25.141 -2.678 1 96.19 132 VAL A C 1
ATOM 1001 O O . VAL A 1 132 ? 20.672 -25.156 -3.223 1 96.19 132 VAL A O 1
ATOM 1004 N N . HIS A 1 133 ? 22.109 -24.391 -1.617 1 95.38 133 HIS A N 1
ATOM 1005 C CA . HIS A 1 133 ? 21.031 -23.625 -0.993 1 95.38 133 HIS A CA 1
ATOM 1006 C C . HIS A 1 133 ? 21.359 -22.141 -0.953 1 95.38 133 HIS A C 1
ATOM 1008 O O . HIS A 1 133 ? 22.484 -21.75 -0.666 1 95.38 133 HIS A O 1
ATOM 1014 N N . PHE A 1 134 ? 20.438 -21.344 -1.264 1 96.12 134 PHE A N 1
ATOM 1015 C CA . PHE A 1 134 ? 20.344 -19.906 -0.998 1 96.12 134 PHE A CA 1
ATOM 1016 C C . PHE A 1 134 ? 19.031 -19.578 -0.303 1 96.12 134 PHE A C 1
ATOM 1018 O O . PHE A 1 134 ? 18.078 -19.156 -0.95 1 96.12 134 PHE A O 1
ATOM 1025 N N . ILE A 1 135 ? 19 -19.891 1.015 1 94.56 135 ILE A N 1
ATOM 1026 C CA . ILE A 1 135 ? 17.797 -19.766 1.836 1 94.56 135 ILE A CA 1
ATOM 1027 C C . ILE A 1 135 ? 18.016 -18.719 2.922 1 94.56 135 ILE A C 1
ATOM 1029 O O . ILE A 1 135 ? 18.875 -18.891 3.789 1 94.56 135 ILE A O 1
ATOM 1033 N N . LEU A 1 136 ? 17.312 -17.656 2.838 1 93.94 136 LEU A N 1
ATOM 1034 C CA . LEU A 1 136 ? 17.406 -16.562 3.805 1 93.94 136 LEU A CA 1
ATOM 1035 C C . LEU A 1 136 ? 16.031 -16.203 4.352 1 93.94 136 LEU A C 1
ATOM 1037 O O . LEU A 1 136 ? 15.344 -15.336 3.801 1 93.94 136 LEU A O 1
ATOM 1041 N N . PRO A 1 137 ? 15.648 -16.766 5.492 1 91.12 137 PRO A N 1
ATOM 1042 C CA . PRO A 1 137 ? 14.312 -16.531 6.055 1 91.12 137 PRO A CA 1
ATOM 1043 C C . PRO A 1 137 ? 14.117 -15.078 6.496 1 91.12 137 PRO A C 1
ATOM 1045 O O . PRO A 1 137 ? 12.984 -14.641 6.707 1 91.12 137 PRO A O 1
ATOM 1048 N N . GLU A 1 138 ? 15.188 -14.32 6.621 1 89.94 138 GLU A N 1
ATOM 1049 C CA . GLU A 1 138 ? 15.094 -12.945 7.09 1 89.94 138 GLU A CA 1
ATOM 1050 C C . GLU A 1 138 ? 14.609 -12.016 5.984 1 89.94 138 GLU A C 1
ATOM 1052 O O . GLU A 1 138 ? 14.227 -10.875 6.25 1 89.94 138 GLU A O 1
ATOM 1057 N N . VAL A 1 139 ? 14.703 -12.492 4.723 1 93.69 139 VAL A N 1
ATOM 1058 C CA . VAL A 1 139 ? 14.227 -11.648 3.629 1 93.69 139 VAL A CA 1
ATOM 1059 C C . VAL A 1 139 ? 12.734 -11.891 3.404 1 93.69 139 VAL A C 1
ATOM 1061 O O . VAL A 1 139 ? 12.266 -13.023 3.502 1 93.69 139 VAL A O 1
ATOM 1064 N N . PRO A 1 140 ? 11.992 -10.914 3.066 1 93.81 140 PRO A N 1
ATOM 1065 C CA . PRO A 1 140 ? 10.531 -11.031 3.08 1 93.81 140 PRO A CA 1
ATOM 1066 C C . PRO A 1 140 ? 9.977 -11.609 1.779 1 93.81 140 PRO A C 1
ATOM 1068 O O . PRO A 1 140 ? 8.773 -11.883 1.685 1 93.81 140 PRO A O 1
ATOM 1071 N N . ALA A 1 141 ? 10.797 -11.781 0.76 1 96.12 141 ALA A N 1
ATOM 1072 C CA . ALA A 1 141 ? 10.32 -12.281 -0.526 1 96.12 141 ALA A CA 1
ATOM 1073 C C . ALA A 1 141 ? 11.43 -13.008 -1.277 1 96.12 141 ALA A C 1
ATOM 1075 O O . ALA A 1 141 ? 12.594 -12.602 -1.222 1 96.12 141 ALA A O 1
ATOM 1076 N N . ALA A 1 142 ? 11.078 -14 -2.031 1 97.56 142 ALA A N 1
ATOM 1077 C CA . ALA A 1 142 ? 12.047 -14.766 -2.816 1 97.56 142 ALA A CA 1
ATOM 1078 C C . ALA A 1 142 ? 12.602 -13.93 -3.967 1 97.56 142 ALA A C 1
ATOM 1080 O O . ALA A 1 142 ? 13.742 -14.133 -4.395 1 97.56 142 ALA A O 1
ATOM 1081 N N . THR A 1 143 ? 11.797 -12.992 -4.434 1 98.25 143 THR A N 1
ATOM 1082 C CA . THR A 1 143 ? 12.227 -12.148 -5.543 1 98.25 143 THR A CA 1
ATOM 1083 C C . THR A 1 143 ? 13.445 -11.32 -5.152 1 98.25 143 THR A C 1
ATOM 1085 O O . THR A 1 143 ? 14.219 -10.898 -6.016 1 98.25 143 THR A O 1
ATOM 1088 N N . ILE A 1 144 ? 13.641 -11.055 -3.857 1 97.94 144 ILE A N 1
ATOM 1089 C CA . ILE A 1 144 ? 14.828 -10.352 -3.395 1 97.94 144 ILE A CA 1
ATOM 1090 C C . ILE A 1 144 ? 16.062 -11.203 -3.656 1 97.94 144 ILE A C 1
ATOM 1092 O O . ILE A 1 144 ? 17.078 -10.703 -4.148 1 97.94 144 ILE A O 1
ATOM 1096 N N . LEU A 1 145 ? 15.961 -12.477 -3.391 1 97.94 145 LEU A N 1
ATOM 1097 C CA . LEU A 1 145 ? 17.062 -13.406 -3.631 1 97.94 145 LEU A CA 1
ATOM 1098 C C . LEU A 1 145 ? 17.344 -13.547 -5.125 1 97.94 145 LEU A C 1
ATOM 1100 O O . LEU A 1 145 ? 18.5 -13.57 -5.543 1 97.94 145 LEU A O 1
ATOM 1104 N N . ALA A 1 146 ? 16.281 -13.672 -5.914 1 98.44 146 ALA A N 1
ATOM 1105 C CA . ALA A 1 146 ? 16.438 -13.758 -7.363 1 98.44 146 ALA A CA 1
ATOM 1106 C C . ALA A 1 146 ? 17.141 -12.523 -7.91 1 98.44 146 ALA A C 1
ATOM 1108 O O . ALA A 1 146 ? 18 -12.625 -8.789 1 98.44 146 ALA A O 1
ATOM 1109 N N . THR A 1 147 ? 16.75 -11.344 -7.406 1 98.25 147 THR A N 1
ATOM 1110 C CA . THR A 1 147 ? 17.391 -10.094 -7.82 1 98.25 147 THR A CA 1
ATOM 1111 C C . THR A 1 147 ? 18.875 -10.125 -7.531 1 98.25 147 THR A C 1
ATOM 1113 O O . THR A 1 147 ? 19.688 -9.82 -8.406 1 98.25 147 THR A O 1
ATOM 1116 N N . ALA A 1 148 ? 19.234 -10.508 -6.34 1 97.62 148 ALA A N 1
ATOM 1117 C CA . ALA A 1 148 ? 20.641 -10.617 -5.949 1 97.62 148 ALA A CA 1
ATOM 1118 C C . ALA A 1 148 ? 21.375 -11.633 -6.82 1 97.62 148 ALA A C 1
ATOM 1120 O O . ALA A 1 148 ? 22.516 -11.406 -7.223 1 97.62 148 ALA A O 1
ATOM 1121 N N . LEU A 1 149 ? 20.734 -12.734 -7.074 1 98.06 149 LEU A N 1
ATOM 1122 C CA . LEU A 1 149 ? 21.328 -13.812 -7.855 1 98.06 149 LEU A CA 1
ATOM 1123 C C . LEU A 1 149 ? 21.625 -13.352 -9.281 1 98.06 149 LEU A C 1
ATOM 1125 O O . LEU A 1 149 ? 22.703 -13.594 -9.805 1 98.06 149 LEU A O 1
ATOM 1129 N N . ILE A 1 150 ? 20.656 -12.688 -9.953 1 98.19 150 ILE A N 1
ATOM 1130 C CA . ILE A 1 150 ? 20.844 -12.195 -11.312 1 98.19 150 ILE A CA 1
ATOM 1131 C C . ILE A 1 150 ? 22.016 -11.219 -11.359 1 98.19 150 ILE A C 1
ATOM 1133 O O . ILE A 1 150 ? 22.859 -11.297 -12.25 1 98.19 150 ILE A O 1
ATOM 1137 N N . GLN A 1 151 ? 22.109 -10.398 -10.352 1 96.62 151 GLN A N 1
ATOM 1138 C CA . GLN A 1 151 ? 23.234 -9.461 -10.266 1 96.62 151 GLN A CA 1
ATOM 1139 C C . GLN A 1 151 ? 24.547 -10.195 -10.008 1 96.62 151 GLN A C 1
ATOM 1141 O O . GLN A 1 151 ? 25.578 -9.828 -10.562 1 96.62 151 GLN A O 1
ATOM 1146 N N . GLY A 1 152 ? 24.438 -11.164 -9.156 1 95.94 152 GLY A N 1
ATOM 1147 C CA . GLY A 1 152 ? 25.625 -11.961 -8.852 1 95.94 152 GLY A CA 1
ATOM 1148 C C . GLY A 1 152 ? 26.172 -12.695 -10.062 1 95.94 152 GLY A C 1
ATOM 1149 O O . GLY A 1 152 ? 27.359 -13.031 -10.102 1 95.94 152 GLY A O 1
ATOM 1150 N N . LEU A 1 153 ? 25.359 -12.961 -11.008 1 97.19 153 LEU A N 1
ATOM 1151 C CA . LEU A 1 153 ? 25.75 -13.602 -12.25 1 97.19 153 LEU A CA 1
ATOM 1152 C C . LEU A 1 153 ? 26.344 -12.586 -13.219 1 97.19 153 LEU A C 1
ATOM 1154 O O . LEU A 1 153 ? 26.703 -12.938 -14.352 1 97.19 153 LEU A O 1
ATOM 1158 N N . GLY A 1 154 ? 26.359 -11.305 -12.773 1 96.06 154 GLY A N 1
ATOM 1159 C CA . GLY A 1 154 ? 26.938 -10.242 -13.586 1 96.06 154 GLY A CA 1
ATOM 1160 C C . GLY A 1 154 ? 25.984 -9.688 -14.617 1 96.06 154 GLY A C 1
ATOM 1161 O O . GLY A 1 154 ? 26.391 -9.031 -15.57 1 96.06 154 GLY A O 1
ATOM 1162 N N . LEU A 1 155 ? 24.719 -9.953 -14.461 1 97.56 155 LEU A N 1
ATOM 1163 C CA . LEU A 1 155 ? 23.719 -9.516 -15.43 1 97.56 155 LEU A CA 1
ATOM 1164 C C . LEU A 1 155 ? 22.969 -8.281 -14.922 1 97.56 155 LEU A C 1
ATOM 1166 O O . LEU A 1 155 ? 22.703 -8.172 -13.727 1 97.56 155 LEU A O 1
ATOM 1170 N N . GLU A 1 156 ? 22.656 -7.441 -15.844 1 97.06 156 GLU A N 1
ATOM 1171 C CA . GLU A 1 156 ? 21.719 -6.359 -15.531 1 97.06 156 GLU A CA 1
ATOM 1172 C C . GLU A 1 156 ? 20.281 -6.836 -15.609 1 97.06 156 GLU A C 1
ATOM 1174 O O . GLU A 1 156 ? 19.922 -7.598 -16.516 1 97.06 156 GLU A O 1
ATOM 1179 N N . ILE A 1 157 ? 19.516 -6.402 -14.742 1 97.75 157 ILE A N 1
ATOM 1180 C CA . ILE A 1 157 ? 18.109 -6.766 -14.734 1 97.75 157 ILE A CA 1
ATOM 1181 C C . ILE A 1 157 ? 17.375 -6.047 -15.867 1 97.75 157 ILE A C 1
ATOM 1183 O O . ILE A 1 157 ? 17.5 -4.828 -16.016 1 97.75 157 ILE A O 1
ATOM 1187 N N . THR A 1 158 ? 16.656 -6.785 -16.688 1 98.31 158 THR A N 1
ATOM 1188 C CA . THR A 1 158 ? 15.891 -6.176 -17.766 1 98.31 158 THR A CA 1
ATOM 1189 C C . THR A 1 158 ? 14.609 -5.551 -17.234 1 98.31 158 THR A C 1
ATOM 1191 O O . THR A 1 158 ? 14.219 -5.805 -16.094 1 98.31 158 THR A O 1
ATOM 1194 N N . ARG A 1 159 ? 14.016 -4.773 -18.062 1 97.38 159 ARG A N 1
ATOM 1195 C CA . ARG A 1 159 ? 12.758 -4.137 -17.672 1 97.38 159 ARG A CA 1
ATOM 1196 C C . ARG A 1 159 ? 11.695 -5.184 -17.344 1 97.38 159 ARG A C 1
ATOM 1198 O O . ARG A 1 159 ? 11 -5.074 -16.328 1 97.38 159 ARG A O 1
ATOM 1205 N N . GLU A 1 160 ? 11.555 -6.191 -18.156 1 97.94 160 GLU A N 1
ATOM 1206 C CA . GLU A 1 160 ? 10.562 -7.246 -17.953 1 97.94 160 GLU A CA 1
ATOM 1207 C C . GLU A 1 160 ? 10.836 -8.016 -16.656 1 97.94 160 GLU A C 1
ATOM 1209 O O . GLU A 1 160 ? 9.914 -8.273 -15.883 1 97.94 160 GLU A O 1
ATOM 1214 N N . GLU A 1 161 ? 12.102 -8.352 -16.469 1 98.56 161 GLU A N 1
ATOM 1215 C CA . GLU A 1 161 ? 12.492 -9.023 -15.234 1 98.56 161 GLU A CA 1
ATOM 1216 C C . GLU A 1 161 ? 12.164 -8.164 -14.016 1 98.56 161 GLU A C 1
ATOM 1218 O O . GLU A 1 161 ? 11.656 -8.672 -13.016 1 98.56 161 GLU A O 1
ATOM 1223 N N . ALA A 1 162 ? 12.438 -6.855 -14.148 1 98.25 162 ALA A N 1
ATOM 1224 C CA . ALA A 1 162 ? 12.156 -5.926 -13.055 1 98.25 162 ALA A CA 1
ATOM 1225 C C . ALA A 1 162 ? 10.672 -5.91 -12.711 1 98.25 162 ALA A C 1
ATOM 1227 O O . ALA A 1 162 ? 10.297 -5.871 -11.539 1 98.25 162 ALA A O 1
ATOM 1228 N N . GLU A 1 163 ? 9.867 -5.984 -13.703 1 97.88 163 GLU A N 1
ATOM 1229 C CA . GLU A 1 163 ? 8.422 -5.969 -13.508 1 97.88 163 GLU A CA 1
ATOM 1230 C C . GLU A 1 163 ? 7.945 -7.234 -12.797 1 97.88 163 GLU A C 1
ATOM 1232 O O . GLU A 1 163 ? 7.145 -7.168 -11.867 1 97.88 163 GLU A O 1
ATOM 1237 N N . TRP A 1 164 ? 8.445 -8.398 -13.219 1 98.5 164 TRP A N 1
ATOM 1238 C CA . TRP A 1 164 ? 8.078 -9.664 -12.586 1 98.5 164 TRP A CA 1
ATOM 1239 C C . TRP A 1 164 ? 8.539 -9.703 -11.133 1 98.5 164 TRP A C 1
ATOM 1241 O O . TRP A 1 164 ? 7.777 -10.078 -10.242 1 98.5 164 TRP A O 1
ATOM 1251 N N . LEU A 1 165 ? 9.773 -9.266 -10.961 1 98.75 165 LEU A N 1
ATOM 1252 C CA . LEU A 1 165 ? 10.359 -9.297 -9.625 1 98.75 165 LEU A CA 1
ATOM 1253 C C . LEU A 1 165 ? 9.641 -8.328 -8.695 1 98.75 165 LEU A C 1
ATOM 1255 O O . LEU A 1 165 ? 9.375 -8.648 -7.531 1 98.75 165 LEU A O 1
ATOM 1259 N N . PHE A 1 166 ? 9.328 -7.176 -9.195 1 98.44 166 PHE A N 1
ATOM 1260 C CA . PHE A 1 166 ? 8.641 -6.18 -8.375 1 98.44 166 PHE A CA 1
ATOM 1261 C C . PHE A 1 166 ? 7.246 -6.66 -8 1 98.44 166 PHE A C 1
ATOM 1263 O O . PHE A 1 166 ? 6.801 -6.465 -6.863 1 98.44 166 PHE A O 1
ATOM 1270 N N . LEU A 1 167 ? 6.566 -7.262 -8.938 1 98.19 167 LEU A N 1
ATOM 1271 C CA . LEU A 1 167 ? 5.242 -7.816 -8.672 1 98.19 167 LEU A CA 1
ATOM 1272 C C . LEU A 1 167 ? 5.293 -8.812 -7.52 1 98.19 167 LEU A C 1
ATOM 1274 O O . LEU A 1 167 ? 4.477 -8.742 -6.598 1 98.19 167 LEU A O 1
ATOM 1278 N N . GLY A 1 168 ? 6.25 -9.719 -7.578 1 98.19 168 GLY A N 1
ATOM 1279 C CA . GLY A 1 168 ? 6.41 -10.672 -6.492 1 98.19 168 GLY A CA 1
ATOM 1280 C C . GLY A 1 168 ? 6.754 -10.016 -5.168 1 98.19 168 GLY A C 1
ATOM 1281 O O . GLY A 1 168 ? 6.199 -10.375 -4.129 1 98.19 168 GLY A O 1
ATOM 1282 N N . LEU A 1 169 ? 7.629 -9.023 -5.211 1 98 169 LEU A N 1
ATOM 1283 C CA . LEU A 1 169 ? 8.062 -8.305 -4.02 1 98 169 LEU A CA 1
ATOM 1284 C C . LEU A 1 169 ? 6.879 -7.645 -3.322 1 98 169 LEU A C 1
ATOM 1286 O O . LEU A 1 169 ? 6.68 -7.828 -2.119 1 98 169 LEU A O 1
ATOM 1290 N N . VAL A 1 170 ? 6.074 -6.957 -4.066 1 97.38 170 VAL A N 1
ATOM 1291 C CA . VAL A 1 170 ? 5.035 -6.141 -3.451 1 97.38 170 VAL A CA 1
ATOM 1292 C C . VAL A 1 170 ? 3.879 -7.027 -2.996 1 97.38 170 VAL A C 1
ATOM 1294 O O . VAL A 1 170 ? 3.199 -6.719 -2.016 1 97.38 170 VAL A O 1
ATOM 1297 N N . THR A 1 171 ? 3.658 -8.164 -3.678 1 94.94 171 THR A N 1
ATOM 1298 C CA . THR A 1 171 ? 2.572 -9.039 -3.254 1 94.94 171 THR A CA 1
ATOM 1299 C C . THR A 1 171 ? 2.908 -9.719 -1.928 1 94.94 171 THR A C 1
ATOM 1301 O O . THR A 1 171 ? 2.082 -9.742 -1.014 1 94.94 171 THR A O 1
ATOM 1304 N N . ASP A 1 172 ? 4.145 -10.141 -1.744 1 93.56 172 ASP A N 1
ATOM 1305 C CA . ASP A 1 172 ? 4.527 -10.844 -0.522 1 93.56 172 ASP A CA 1
ATOM 1306 C C . ASP A 1 172 ? 4.695 -9.867 0.641 1 93.56 172 ASP A C 1
ATOM 1308 O O . ASP A 1 172 ? 4.648 -10.273 1.806 1 93.56 172 ASP A O 1
ATOM 1312 N N . THR A 1 173 ? 4.922 -8.594 0.311 1 95.31 173 THR A N 1
ATOM 1313 C CA . THR A 1 173 ? 5.152 -7.621 1.373 1 95.31 173 THR A CA 1
ATOM 1314 C C . THR A 1 173 ? 3.916 -6.75 1.587 1 95.31 173 THR A C 1
ATOM 1316 O O . THR A 1 173 ? 3.967 -5.766 2.324 1 95.31 173 THR A O 1
ATOM 1319 N N . GLY A 1 174 ? 2.832 -7.047 0.899 1 92.5 174 GLY A N 1
ATOM 1320 C CA . GLY A 1 174 ? 1.664 -6.188 0.997 1 92.5 174 GLY A CA 1
ATOM 1321 C C . GLY A 1 174 ? 1.933 -4.762 0.55 1 92.5 174 GLY A C 1
ATOM 1322 O O . GLY A 1 174 ? 1.542 -3.809 1.228 1 92.5 174 GLY A O 1
ATOM 1323 N N . PHE A 1 175 ? 2.678 -4.719 -0.531 1 95.81 175 PHE A N 1
ATOM 1324 C CA . PHE A 1 175 ? 3.139 -3.42 -1.006 1 95.81 175 PHE A CA 1
ATOM 1325 C C . PHE A 1 175 ? 3.861 -2.664 0.102 1 95.81 175 PHE A C 1
ATOM 1327 O O . PHE A 1 175 ? 3.566 -1.494 0.359 1 95.81 175 PHE A O 1
ATOM 1334 N N . PHE A 1 176 ? 4.668 -3.363 0.882 1 96.75 176 PHE A N 1
ATOM 1335 C CA . PHE A 1 176 ? 5.629 -2.926 1.888 1 96.75 176 PHE A CA 1
ATOM 1336 C C . PHE A 1 176 ? 4.938 -2.67 3.223 1 96.75 176 PHE A C 1
ATOM 1338 O O . PHE A 1 176 ? 5.598 -2.383 4.223 1 96.75 176 PHE A O 1
ATOM 1345 N N . ARG A 1 177 ? 3.66 -2.865 3.281 1 92.62 177 ARG A N 1
ATOM 1346 C CA . ARG A 1 177 ? 2.891 -2.555 4.48 1 92.62 177 ARG A CA 1
ATOM 1347 C C . ARG A 1 177 ? 3.123 -3.602 5.566 1 92.62 177 ARG A C 1
ATOM 1349 O O . ARG A 1 177 ? 2.838 -3.359 6.742 1 92.62 177 ARG A O 1
ATOM 1356 N N . PHE A 1 178 ? 3.605 -4.801 5.199 1 88.81 178 PHE A N 1
ATOM 1357 C CA . PHE A 1 178 ? 3.775 -5.895 6.148 1 88.81 178 PHE A CA 1
ATOM 1358 C C . PHE A 1 178 ? 5.18 -5.883 6.742 1 88.81 178 PHE A C 1
ATOM 1360 O O . PHE A 1 178 ? 5.465 -6.621 7.688 1 88.81 178 PHE A O 1
ATOM 1367 N N . LEU A 1 179 ? 6 -5.027 6.211 1 93.31 179 LEU A N 1
ATOM 1368 C CA . LEU A 1 179 ? 7.41 -5.09 6.57 1 93.31 179 LEU A CA 1
ATOM 1369 C C . LEU A 1 179 ? 7.621 -4.676 8.023 1 93.31 179 LEU A C 1
ATOM 1371 O O . LEU A 1 179 ? 7.055 -3.68 8.477 1 93.31 179 LEU A O 1
ATOM 1375 N N . ALA A 1 180 ? 8.391 -5.48 8.68 1 85.56 180 ALA A N 1
ATOM 1376 C CA . ALA A 1 180 ? 8.852 -5.152 10.031 1 85.56 180 ALA A CA 1
ATOM 1377 C C . ALA A 1 180 ? 9.992 -4.137 9.984 1 85.56 180 ALA A C 1
ATOM 1379 O O . ALA A 1 180 ? 10.555 -3.873 8.922 1 85.56 180 ALA A O 1
ATOM 1380 N N . PRO A 1 181 ? 10.234 -3.555 11.164 1 82.56 181 PRO A N 1
ATOM 1381 C CA . PRO A 1 181 ? 11.406 -2.678 11.211 1 82.56 181 PRO A CA 1
ATOM 1382 C C . PRO A 1 181 ? 12.688 -3.383 10.781 1 82.56 181 PRO A C 1
ATOM 1384 O O . PRO A 1 181 ? 12.844 -4.59 10.992 1 82.56 181 PRO A O 1
ATOM 1387 N N . HIS A 1 182 ? 13.539 -2.768 10.055 1 83 182 HIS A N 1
ATOM 1388 C CA . HIS A 1 182 ? 14.883 -3.18 9.672 1 83 182 HIS A CA 1
ATOM 1389 C C . HIS A 1 182 ? 14.852 -4.07 8.438 1 83 182 HIS A C 1
ATOM 1391 O O . HIS A 1 182 ? 15.883 -4.617 8.031 1 83 182 HIS A O 1
ATOM 1397 N N . GLN A 1 183 ? 13.664 -4.309 7.906 1 89.88 183 GLN A N 1
ATOM 1398 C CA . GLN A 1 183 ? 13.602 -5.02 6.633 1 89.88 183 GLN A CA 1
ATOM 1399 C C . GLN A 1 183 ? 13.805 -4.066 5.461 1 89.88 183 GLN A C 1
ATOM 1401 O O . GLN A 1 183 ? 13.039 -4.09 4.496 1 89.88 183 GLN A O 1
ATOM 1406 N N . HIS A 1 184 ? 14.867 -3.314 5.586 1 92.94 184 HIS A N 1
ATOM 1407 C CA . HIS A 1 184 ? 15.18 -2.262 4.625 1 92.94 184 HIS A CA 1
ATOM 1408 C C . HIS A 1 184 ? 15.578 -2.848 3.275 1 92.94 184 HIS A C 1
ATOM 1410 O O . HIS A 1 184 ? 15.492 -2.168 2.25 1 92.94 184 HIS A O 1
ATOM 1416 N N . ILE A 1 185 ? 15.898 -4.086 3.227 1 94.62 185 ILE A N 1
ATOM 1417 C CA . ILE A 1 185 ? 16.375 -4.73 2.01 1 94.62 185 ILE A CA 1
ATOM 1418 C C . ILE A 1 185 ? 15.266 -4.75 0.965 1 94.62 185 ILE A C 1
ATOM 1420 O O . ILE A 1 185 ? 15.531 -4.668 -0.236 1 94.62 185 ILE A O 1
ATOM 1424 N N . ALA A 1 186 ? 14.039 -4.844 1.423 1 96.62 186 ALA A N 1
ATOM 1425 C CA . ALA A 1 186 ? 12.898 -4.812 0.507 1 96.62 186 ALA A CA 1
ATOM 1426 C C . ALA A 1 186 ? 12.859 -3.5 -0.271 1 96.62 186 ALA A C 1
ATOM 1428 O O . ALA A 1 186 ? 12.641 -3.498 -1.484 1 96.62 186 ALA A O 1
ATOM 1429 N N . PHE A 1 187 ? 13.133 -2.402 0.44 1 96.75 187 PHE A N 1
ATOM 1430 C CA . PHE A 1 187 ? 13.125 -1.09 -0.196 1 96.75 187 PHE A CA 1
ATOM 1431 C C . PHE A 1 187 ? 14.328 -0.926 -1.117 1 96.75 187 PHE A C 1
ATOM 1433 O O . PHE A 1 187 ? 14.211 -0.361 -2.205 1 96.75 187 PHE A O 1
ATOM 1440 N N . THR A 1 188 ? 15.469 -1.368 -0.674 1 95.56 188 THR A N 1
ATOM 1441 C CA . THR A 1 188 ? 16.656 -1.311 -1.512 1 95.56 188 THR A CA 1
ATOM 1442 C C . THR A 1 188 ? 16.438 -2.07 -2.816 1 95.56 188 THR A C 1
ATOM 1444 O O . THR A 1 188 ? 16.797 -1.586 -3.893 1 95.56 188 THR A O 1
ATOM 1447 N N . THR A 1 189 ? 15.852 -3.221 -2.68 1 96.81 189 THR A N 1
ATOM 1448 C CA . THR A 1 189 ? 15.547 -4.023 -3.859 1 96.81 189 THR A CA 1
ATOM 1449 C C . THR A 1 189 ? 14.539 -3.305 -4.754 1 96.81 189 THR A C 1
ATOM 1451 O O . THR A 1 189 ? 14.719 -3.234 -5.969 1 96.81 189 THR A O 1
ATOM 1454 N N . ALA A 1 190 ? 13.516 -2.746 -4.129 1 97.06 190 ALA A N 1
ATOM 1455 C CA . ALA A 1 190 ? 12.492 -2.018 -4.875 1 97.06 190 ALA A CA 1
ATOM 1456 C C . ALA A 1 190 ? 13.109 -0.854 -5.652 1 97.06 190 ALA A C 1
ATOM 1458 O O . ALA A 1 190 ? 12.727 -0.589 -6.793 1 97.06 190 ALA A O 1
ATOM 1459 N N . ALA A 1 191 ? 14.078 -0.155 -5.016 1 95.81 191 ALA A N 1
ATOM 1460 C CA . ALA A 1 191 ? 14.75 0.955 -5.684 1 95.81 191 ALA A CA 1
ATOM 1461 C C . ALA A 1 191 ? 15.469 0.482 -6.941 1 95.81 191 ALA A C 1
ATOM 1463 O O . ALA A 1 191 ? 15.359 1.107 -8 1 95.81 191 ALA A O 1
ATOM 1464 N N . LYS A 1 192 ? 16.125 -0.592 -6.812 1 95.31 192 LYS A N 1
ATOM 1465 C CA . LYS A 1 192 ? 16.859 -1.154 -7.945 1 95.31 192 LYS A CA 1
ATOM 1466 C C . LYS A 1 192 ? 15.906 -1.548 -9.07 1 95.31 192 LYS A C 1
ATOM 1468 O O . LYS A 1 192 ? 16.156 -1.24 -10.234 1 95.31 192 LYS A O 1
ATOM 1473 N N . LEU A 1 193 ? 14.859 -2.209 -8.703 1 97.19 193 LEU A N 1
ATOM 1474 C CA . LEU A 1 193 ? 13.898 -2.676 -9.695 1 97.19 193 LEU A CA 1
ATOM 1475 C C . LEU A 1 193 ? 13.203 -1.501 -10.375 1 97.19 193 LEU A C 1
ATOM 1477 O O . LEU A 1 193 ? 12.977 -1.523 -11.586 1 97.19 193 LEU A O 1
ATOM 1481 N N . ALA A 1 194 ? 12.891 -0.501 -9.602 1 95.94 194 ALA A N 1
ATOM 1482 C CA . ALA A 1 194 ? 12.289 0.701 -10.164 1 95.94 194 ALA A CA 1
ATOM 1483 C C . ALA A 1 194 ? 13.25 1.402 -11.125 1 95.94 194 ALA A C 1
ATOM 1485 O O . ALA A 1 194 ? 12.836 1.906 -12.172 1 95.94 194 ALA A O 1
ATOM 1486 N N . GLN A 1 195 ? 14.492 1.419 -10.773 1 93.88 195 GLN A N 1
ATOM 1487 C CA . GLN A 1 195 ? 15.508 1.995 -11.648 1 93.88 195 GLN A CA 1
ATOM 1488 C C . GLN A 1 195 ? 15.562 1.261 -12.984 1 93.88 195 GLN A C 1
ATOM 1490 O O . GLN A 1 195 ? 15.898 1.856 -14.016 1 93.88 195 GLN A O 1
ATOM 1495 N N . ARG A 1 196 ? 15.219 0.016 -12.906 1 95.56 196 ARG A N 1
ATOM 1496 C CA . ARG A 1 196 ? 15.305 -0.821 -14.102 1 95.56 196 ARG A CA 1
ATOM 1497 C C . ARG A 1 196 ? 13.969 -0.849 -14.844 1 95.56 196 ARG A C 1
ATOM 1499 O O . ARG A 1 196 ? 13.797 -1.617 -15.789 1 95.56 196 ARG A O 1
ATOM 1506 N N . GLY A 1 197 ? 12.984 -0.09 -14.344 1 95.25 197 GLY A N 1
ATOM 1507 C CA . GLY A 1 197 ? 11.805 0.12 -15.172 1 95.25 197 GLY A CA 1
ATOM 1508 C C . GLY A 1 197 ? 10.531 -0.382 -14.523 1 95.25 197 GLY A C 1
ATOM 1509 O O . GLY A 1 197 ? 9.438 -0.19 -15.062 1 95.25 197 GLY A O 1
ATOM 1510 N N . ALA A 1 198 ? 10.617 -1.076 -13.391 1 96.88 198 ALA A N 1
ATOM 1511 C CA . ALA A 1 198 ? 9.391 -1.468 -12.703 1 96.88 198 ALA A CA 1
ATOM 1512 C C . ALA A 1 198 ? 8.57 -0.244 -12.297 1 96.88 198 ALA A C 1
ATOM 1514 O O . ALA A 1 198 ? 9.125 0.748 -11.82 1 96.88 198 ALA A O 1
ATOM 1515 N N . SER A 1 199 ? 7.312 -0.302 -12.5 1 95.94 199 SER A N 1
ATOM 1516 C CA . SER A 1 199 ? 6.406 0.8 -12.188 1 95.94 199 SER A CA 1
ATOM 1517 C C . SER A 1 199 ? 5.516 0.464 -11 1 95.94 199 SER A C 1
ATOM 1519 O O . SER A 1 199 ? 4.586 -0.335 -11.117 1 95.94 199 SER A O 1
ATOM 1521 N N . PRO A 1 200 ? 5.75 1.109 -9.883 1 96.44 200 PRO A N 1
ATOM 1522 C CA . PRO A 1 200 ? 4.871 0.864 -8.734 1 96.44 200 PRO A CA 1
ATOM 1523 C C . PRO A 1 200 ? 3.41 1.193 -9.031 1 96.44 200 PRO A C 1
ATOM 1525 O O . PRO A 1 200 ? 2.518 0.404 -8.711 1 96.44 200 PRO A O 1
ATOM 1528 N N . GLN A 1 201 ? 3.184 2.307 -9.695 1 91.94 201 GLN A N 1
ATOM 1529 C CA . GLN A 1 201 ? 1.818 2.693 -10.031 1 91.94 201 GLN A CA 1
ATOM 1530 C C . GLN A 1 201 ? 1.183 1.693 -10.992 1 91.94 201 GLN A C 1
ATOM 1532 O O . GLN A 1 201 ? 0.021 1.315 -10.828 1 91.94 201 GLN A O 1
ATOM 1537 N N . GLY A 1 202 ? 1.949 1.271 -11.992 1 92 202 GLY A N 1
ATOM 1538 C CA . GLY A 1 202 ? 1.463 0.259 -12.922 1 92 202 GLY A CA 1
ATOM 1539 C C . GLY A 1 202 ? 1.155 -1.065 -12.25 1 92 202 GLY A C 1
ATOM 1540 O O . GLY A 1 202 ? 0.132 -1.69 -12.531 1 92 202 GLY A O 1
ATOM 1541 N N . THR A 1 203 ? 2.037 -1.48 -11.367 1 95.94 203 THR A N 1
ATOM 1542 C CA . THR A 1 203 ? 1.838 -2.729 -10.641 1 95.94 203 THR A CA 1
ATOM 1543 C C . THR A 1 203 ? 0.606 -2.643 -9.742 1 95.94 203 THR A C 1
ATOM 1545 O O . THR A 1 203 ? -0.184 -3.586 -9.672 1 95.94 203 THR A O 1
ATOM 1548 N N . ASP A 1 204 ? 0.412 -1.536 -9.078 1 92.75 204 ASP A N 1
ATOM 1549 C CA . ASP A 1 204 ? -0.761 -1.347 -8.234 1 92.75 204 ASP A CA 1
ATOM 1550 C C . ASP A 1 204 ? -2.047 -1.411 -9.055 1 92.75 204 ASP A C 1
ATOM 1552 O O . ASP A 1 204 ? -3.021 -2.043 -8.641 1 92.75 204 ASP A O 1
ATOM 1556 N N . ARG A 1 205 ? -2.027 -0.705 -10.164 1 86.75 205 ARG A N 1
ATOM 1557 C CA . ARG A 1 205 ? -3.188 -0.748 -11.047 1 86.75 205 ARG A CA 1
ATOM 1558 C C . ARG A 1 205 ? -3.5 -2.18 -11.477 1 86.75 205 ARG A C 1
ATOM 1560 O O . ARG A 1 205 ? -4.66 -2.59 -11.484 1 86.75 205 ARG A O 1
ATOM 1567 N N . PHE A 1 206 ? -2.482 -2.896 -11.867 1 89.75 206 PHE A N 1
ATOM 1568 C CA . PHE A 1 206 ? -2.619 -4.285 -12.281 1 89.75 206 PHE A CA 1
ATOM 1569 C C . PHE A 1 206 ? -3.203 -5.133 -11.156 1 89.75 206 PHE A C 1
ATOM 1571 O O . PHE A 1 206 ? -4.109 -5.938 -11.383 1 89.75 206 PHE A O 1
ATOM 1578 N N . LEU A 1 207 ? -2.773 -4.91 -9.906 1 91.12 207 LEU A N 1
ATOM 1579 C CA . LEU A 1 207 ? -3.18 -5.711 -8.758 1 91.12 207 LEU A CA 1
ATOM 1580 C C . LEU A 1 207 ? -4.57 -5.305 -8.281 1 91.12 207 LEU A C 1
ATOM 1582 O O . LEU A 1 207 ? -5.316 -6.133 -7.75 1 91.12 207 LEU A O 1
ATOM 1586 N N . SER A 1 208 ? -4.867 -4.039 -8.383 1 86.56 208 SER A N 1
ATOM 1587 C CA . SER A 1 208 ? -6.059 -3.504 -7.734 1 86.56 208 SER A CA 1
ATOM 1588 C C . SER A 1 208 ? -7.25 -3.492 -8.688 1 86.56 208 SER A C 1
ATOM 1590 O O . SER A 1 208 ? -8.383 -3.232 -8.273 1 86.56 208 SER A O 1
ATOM 1592 N N . SER A 1 209 ? -7.066 -3.713 -9.898 1 85.12 209 SER A N 1
ATOM 1593 C CA . SER A 1 209 ? -8.141 -3.654 -10.883 1 85.12 209 SER A CA 1
ATOM 1594 C C . SER A 1 209 ? -8.719 -5.039 -11.156 1 85.12 209 SER A C 1
ATOM 1596 O O . SER A 1 209 ? -8.344 -6.012 -10.5 1 85.12 209 SER A O 1
ATOM 1598 N N . GLY A 1 210 ? -9.805 -5.047 -11.883 1 86.06 210 GLY A N 1
ATOM 1599 C CA . GLY A 1 210 ? -10.344 -6.301 -12.383 1 86.06 210 GLY A CA 1
ATOM 1600 C C . GLY A 1 210 ? -11.344 -6.934 -11.438 1 86.06 210 GLY A C 1
ATOM 1601 O O . GLY A 1 210 ? -11.648 -8.125 -11.547 1 86.06 210 GLY A O 1
ATOM 1602 N N . ARG A 1 211 ? -11.75 -6.16 -10.484 1 90.75 211 ARG A N 1
ATOM 1603 C CA . ARG A 1 211 ? -12.773 -6.695 -9.594 1 90.75 211 ARG A CA 1
ATOM 1604 C C . ARG A 1 211 ? -14.156 -6.59 -10.227 1 90.75 211 ARG A C 1
ATOM 1606 O O . ARG A 1 211 ? -14.43 -5.664 -10.992 1 90.75 211 ARG A O 1
ATOM 1613 N N . SER A 1 212 ? -14.938 -7.547 -9.914 1 91.69 212 SER A N 1
ATOM 1614 C CA . SER A 1 212 ? -16.281 -7.527 -10.484 1 91.69 212 SER A CA 1
ATOM 1615 C C . SER A 1 212 ? -17.188 -6.566 -9.727 1 91.69 212 SER A C 1
ATOM 1617 O O . SER A 1 212 ? -16.969 -6.312 -8.539 1 91.69 212 SER A O 1
ATOM 1619 N N . TRP A 1 213 ? -18.156 -6.043 -10.453 1 94.5 213 TRP A N 1
ATOM 1620 C CA . TRP A 1 213 ? -19.203 -5.234 -9.836 1 94.5 213 TRP A CA 1
ATOM 1621 C C . TRP A 1 213 ? -19.906 -6.004 -8.711 1 94.5 213 TRP A C 1
ATOM 1623 O O . TRP A 1 213 ? -20.156 -5.453 -7.637 1 94.5 213 TRP A O 1
ATOM 1633 N N . GLU A 1 214 ? -20.125 -7.234 -8.945 1 94.25 214 GLU A N 1
ATOM 1634 C CA . GLU A 1 214 ? -20.828 -8.109 -8.008 1 94.25 214 GLU A CA 1
ATOM 1635 C C . GLU A 1 214 ? -20.031 -8.258 -6.711 1 94.25 214 GLU A C 1
ATOM 1637 O O . GLU A 1 214 ? -20.625 -8.344 -5.629 1 94.25 214 GLU A O 1
ATOM 1642 N N . SER A 1 215 ? -18.781 -8.305 -6.836 1 94 215 SER A N 1
ATOM 1643 C CA . SER A 1 215 ? -17.969 -8.438 -5.633 1 94 215 SER A CA 1
ATOM 1644 C C . SER A 1 215 ? -18.125 -7.23 -4.719 1 94 215 SER A C 1
ATOM 1646 O O . SER A 1 215 ? -18.078 -7.359 -3.494 1 94 215 SER A O 1
ATOM 1648 N N . ARG A 1 216 ? -18.312 -6.039 -5.262 1 95.75 216 ARG A N 1
ATOM 1649 C CA . ARG A 1 216 ? -18.516 -4.832 -4.473 1 95.75 216 ARG A CA 1
ATOM 1650 C C . ARG A 1 216 ? -19.875 -4.863 -3.781 1 95.75 216 ARG A C 1
ATOM 1652 O O . ARG A 1 216 ? -20 -4.48 -2.615 1 95.75 216 ARG A O 1
ATOM 1659 N N . GLN A 1 217 ? -20.828 -5.387 -4.531 1 95.88 217 GLN A N 1
ATOM 1660 C CA . GLN A 1 217 ? -22.156 -5.523 -3.943 1 95.88 217 GLN A CA 1
ATOM 1661 C C . GLN A 1 217 ? -22.156 -6.547 -2.811 1 95.88 217 GLN A C 1
ATOM 1663 O O . GLN A 1 217 ? -22.844 -6.379 -1.812 1 95.88 217 GLN A O 1
ATOM 1668 N N . LEU A 1 218 ? -21.438 -7.535 -3.018 1 96.31 218 LEU A N 1
ATOM 1669 C CA . LEU A 1 218 ? -21.312 -8.531 -1.958 1 96.31 218 LEU A CA 1
ATOM 1670 C C . LEU A 1 218 ? -20.641 -7.934 -0.722 1 96.31 218 LEU A C 1
ATOM 1672 O O . LEU A 1 218 ? -21.094 -8.164 0.402 1 96.31 218 LEU A O 1
ATOM 1676 N N . ILE A 1 219 ? -19.562 -7.172 -0.906 1 96.81 219 ILE A N 1
ATOM 1677 C CA . ILE A 1 219 ? -18.922 -6.492 0.209 1 96.81 219 ILE A CA 1
ATOM 1678 C C . ILE A 1 219 ? -19.938 -5.621 0.945 1 96.81 219 ILE A C 1
ATOM 1680 O O . ILE A 1 219 ? -19.984 -5.617 2.178 1 96.81 219 ILE A O 1
ATOM 1684 N N . ALA A 1 220 ? -20.734 -4.918 0.194 1 96.69 220 ALA A N 1
ATOM 1685 C CA . ALA A 1 220 ? -21.766 -4.078 0.793 1 96.69 220 ALA A CA 1
ATOM 1686 C C . ALA A 1 220 ? -22.672 -4.898 1.696 1 96.69 220 ALA A C 1
ATOM 1688 O O . ALA A 1 220 ? -22.953 -4.512 2.836 1 96.69 220 ALA A O 1
ATOM 1689 N N . ARG A 1 221 ? -23.109 -5.977 1.172 1 96.69 221 ARG A N 1
ATOM 1690 C CA . ARG A 1 221 ? -24.031 -6.836 1.923 1 96.69 221 ARG A CA 1
ATOM 1691 C C . ARG A 1 221 ? -23.359 -7.379 3.18 1 96.69 221 ARG A C 1
ATOM 1693 O O . ARG A 1 221 ? -23.953 -7.406 4.254 1 96.69 221 ARG A O 1
ATOM 1700 N N . LEU A 1 222 ? -22.141 -7.805 3.074 1 97.25 222 LEU A N 1
ATOM 1701 C CA . LEU A 1 222 ? -21.422 -8.375 4.207 1 97.25 222 LEU A CA 1
ATOM 1702 C C . LEU A 1 222 ? -21.141 -7.32 5.27 1 97.25 222 LEU A C 1
ATOM 1704 O O . LEU A 1 222 ? -21.188 -7.609 6.465 1 97.25 222 LEU A O 1
ATOM 1708 N N . LEU A 1 223 ? -20.844 -6.121 4.848 1 97.06 223 LEU A N 1
ATOM 1709 C CA . LEU A 1 223 ? -20.656 -5.02 5.789 1 97.06 223 LEU A CA 1
ATOM 1710 C C . LEU A 1 223 ? -21.953 -4.719 6.531 1 97.06 223 LEU A C 1
ATOM 1712 O O . LEU A 1 223 ? -21.953 -4.543 7.75 1 97.06 223 LEU A O 1
ATOM 1716 N N . GLN A 1 224 ? -22.984 -4.723 5.812 1 95.31 224 GLN A N 1
ATOM 1717 C CA . GLN A 1 224 ? -24.297 -4.426 6.398 1 95.31 224 GLN A CA 1
ATOM 1718 C C . GLN A 1 224 ? -24.703 -5.496 7.406 1 95.31 224 GLN A C 1
ATOM 1720 O O . GLN A 1 224 ? -25.312 -5.188 8.43 1 95.31 224 GLN A O 1
ATOM 1725 N N . ARG A 1 225 ? -24.328 -6.66 7.082 1 96.06 225 ARG A N 1
ATOM 1726 C CA . ARG A 1 225 ? -24.703 -7.809 7.895 1 96.06 225 ARG A CA 1
ATOM 1727 C C . ARG A 1 225 ? -23.781 -7.961 9.094 1 96.06 225 ARG A C 1
ATOM 1729 O O . ARG A 1 225 ? -24.109 -8.68 10.047 1 96.06 225 ARG A O 1
ATOM 1736 N N . SER A 1 226 ? -22.75 -7.262 9.117 1 97.31 226 SER A N 1
ATOM 1737 C CA . SER A 1 226 ? -21.734 -7.434 10.156 1 97.31 226 SER A CA 1
ATOM 1738 C C . SER A 1 226 ? -22.281 -7.074 11.531 1 97.31 226 SER A C 1
ATOM 1740 O O . SER A 1 226 ? -23.062 -6.129 11.664 1 97.31 226 SER A O 1
ATOM 1742 N N . GLU A 1 227 ? -21.859 -7.812 12.477 1 96.38 227 GLU A N 1
ATOM 1743 C CA . GLU A 1 227 ? -22.266 -7.582 13.859 1 96.38 227 GLU A CA 1
ATOM 1744 C C . GLU A 1 227 ? -21.047 -7.332 14.75 1 96.38 227 GLU A C 1
ATOM 1746 O O . GLU A 1 227 ? -19.984 -7.902 14.531 1 96.38 227 GLU A O 1
ATOM 1751 N N . ARG A 1 228 ? -21.281 -6.527 15.758 1 96.31 228 ARG A N 1
ATOM 1752 C CA . ARG A 1 228 ? -20.25 -6.211 16.734 1 96.31 228 ARG A CA 1
ATOM 1753 C C . ARG A 1 228 ? -20.422 -7.047 18 1 96.31 228 ARG A C 1
ATOM 1755 O O . ARG A 1 228 ? -21.5 -7.043 18.609 1 96.31 228 ARG A O 1
ATOM 1762 N N . LEU A 1 229 ? -19.406 -7.766 18.266 1 95.69 229 LEU A N 1
ATOM 1763 C CA . LEU A 1 229 ? -19.375 -8.562 19.484 1 95.69 229 LEU A CA 1
ATOM 1764 C C . LEU A 1 229 ? -18.312 -8.055 20.438 1 95.69 229 LEU A C 1
ATOM 1766 O O . LEU A 1 229 ? -17.375 -7.367 20.031 1 95.69 229 LEU A O 1
ATOM 1770 N N . LEU A 1 230 ? -18.469 -8.344 21.781 1 93.81 230 LEU A N 1
ATOM 1771 C CA . LEU A 1 230 ? -17.5 -7.98 22.828 1 93.81 230 LEU A CA 1
ATOM 1772 C C . LEU A 1 230 ? -17.156 -6.5 22.75 1 93.81 230 LEU A C 1
ATOM 1774 O O . LEU A 1 230 ? -15.984 -6.137 22.625 1 93.81 230 LEU A O 1
ATOM 1778 N N . GLU A 1 231 ? -18.203 -5.652 22.766 1 93.06 231 GLU A N 1
ATOM 1779 C CA . GLU A 1 231 ? -18.094 -4.199 22.75 1 93.06 231 GLU A CA 1
ATOM 1780 C C . GLU A 1 231 ? -17.375 -3.705 21.5 1 93.06 231 GLU A C 1
ATOM 1782 O O . GLU A 1 231 ? -16.641 -2.717 21.547 1 93.06 231 GLU A O 1
ATOM 1787 N N . GLY A 1 232 ? -17.406 -4.586 20.484 1 93.75 232 GLY A N 1
ATOM 1788 C CA . GLY A 1 232 ? -16.906 -4.141 19.188 1 93.75 232 GLY A CA 1
ATOM 1789 C C . GLY A 1 232 ? -15.516 -4.637 18.875 1 93.75 232 GLY A C 1
ATOM 1790 O O . GLY A 1 232 ? -14.977 -4.363 17.797 1 93.75 232 GLY A O 1
ATOM 1791 N N . SER A 1 233 ? -14.953 -5.371 19.797 1 93.94 233 SER A N 1
ATOM 1792 C CA . SER A 1 233 ? -13.594 -5.848 19.547 1 93.94 233 SER A CA 1
ATOM 1793 C C . SER A 1 233 ? -13.586 -7.016 18.562 1 93.94 233 SER A C 1
ATOM 1795 O O . SER A 1 233 ? -12.539 -7.359 18.016 1 93.94 233 SER A O 1
ATOM 1797 N N . VAL A 1 234 ? -14.773 -7.656 18.422 1 95 234 VAL A N 1
ATOM 1798 C CA . VAL A 1 234 ? -14.93 -8.75 17.469 1 95 234 VAL A CA 1
ATOM 1799 C C . VAL A 1 234 ? -16.047 -8.43 16.484 1 95 234 VAL A C 1
ATOM 1801 O O . VAL A 1 234 ? -17.156 -8.07 16.891 1 95 234 VAL A O 1
ATOM 1804 N N . LEU A 1 235 ? -15.711 -8.531 15.242 1 97.06 235 LEU A N 1
ATOM 1805 C CA . LEU A 1 235 ? -16.734 -8.391 14.211 1 97.06 235 LEU A CA 1
ATOM 1806 C C . LEU A 1 235 ? -17 -9.727 13.531 1 97.06 235 LEU A C 1
ATOM 1808 O O . LEU A 1 235 ? -16.062 -10.461 13.195 1 97.06 235 LEU A O 1
ATOM 1812 N N . LEU A 1 236 ? -18.266 -10.023 13.391 1 97.62 236 LEU A N 1
ATOM 1813 C CA . LEU A 1 236 ? -18.703 -11.273 12.766 1 97.62 236 LEU A CA 1
ATOM 1814 C C . LEU A 1 236 ? -19.625 -10.992 11.586 1 97.62 236 LEU A C 1
ATOM 1816 O O . LEU A 1 236 ? -20.547 -10.18 11.688 1 97.62 236 LEU A O 1
ATOM 1820 N N . THR A 1 237 ? -19.344 -11.531 10.477 1 97.75 237 THR A N 1
ATOM 1821 C CA . THR A 1 237 ? -20.234 -11.516 9.328 1 97.75 237 THR A CA 1
ATOM 1822 C C . THR A 1 237 ? -20.234 -12.867 8.609 1 97.75 237 THR A C 1
ATOM 1824 O O . THR A 1 237 ? -19.531 -13.789 9.031 1 97.75 237 THR A O 1
ATOM 1827 N N . TYR A 1 238 ? -21.172 -13.047 7.621 1 97.19 238 TYR A N 1
ATOM 1828 C CA . TYR A 1 238 ? -21.281 -14.344 6.973 1 97.19 238 TYR A CA 1
ATOM 1829 C C . TYR A 1 238 ? -21.781 -14.203 5.539 1 97.19 238 TYR A C 1
ATOM 1831 O O . TYR A 1 238 ? -22.438 -13.211 5.203 1 97.19 238 TYR A O 1
ATOM 1839 N N . GLN A 1 239 ? -21.406 -15.07 4.785 1 96.69 239 GLN A N 1
ATOM 1840 C CA . GLN A 1 239 ? -21.828 -15.195 3.395 1 96.69 239 GLN A CA 1
ATOM 1841 C C . GLN A 1 239 ? -22.656 -16.453 3.184 1 96.69 239 GLN A C 1
ATOM 1843 O O . GLN A 1 239 ? -22.203 -17.562 3.494 1 96.69 239 GLN A O 1
ATOM 1848 N N . THR A 1 240 ? -23.875 -16.375 2.629 1 96.5 240 THR A N 1
ATOM 1849 C CA . THR A 1 240 ? -24.766 -17.516 2.402 1 96.5 240 THR A CA 1
ATOM 1850 C C . THR A 1 240 ? -24.562 -18.094 1.009 1 96.5 240 THR A C 1
ATOM 1852 O O . THR A 1 240 ? -23.906 -17.484 0.165 1 96.5 240 THR A O 1
ATOM 1855 N N . ALA A 1 241 ? -25.094 -19.25 0.903 1 94.56 241 ALA A N 1
ATOM 1856 C CA . ALA A 1 241 ? -25.125 -19.844 -0.434 1 94.56 241 ALA A CA 1
ATOM 1857 C C . ALA A 1 241 ? -25.906 -18.969 -1.407 1 94.56 241 ALA A C 1
ATOM 1859 O O . ALA A 1 241 ? -25.562 -18.891 -2.59 1 94.56 241 ALA A O 1
ATOM 1860 N N . GLY A 1 242 ? -26.906 -18.312 -0.903 1 95.31 242 GLY A N 1
ATOM 1861 C CA . GLY A 1 242 ? -27.672 -17.375 -1.707 1 95.31 242 GLY A CA 1
ATOM 1862 C C . GLY A 1 242 ? -26.859 -16.188 -2.178 1 95.31 242 GLY A C 1
ATOM 1863 O O . GLY A 1 242 ? -27 -15.734 -3.314 1 95.31 242 GLY A O 1
ATOM 1864 N N . ASP A 1 243 ? -26.016 -15.672 -1.312 1 95 243 ASP A N 1
ATOM 1865 C CA . ASP A 1 243 ? -25.125 -14.586 -1.696 1 95 243 ASP A CA 1
ATOM 1866 C C . ASP A 1 243 ? -24.219 -15.008 -2.855 1 95 243 ASP A C 1
ATOM 1868 O O . ASP A 1 243 ? -24.016 -14.242 -3.799 1 95 243 ASP A O 1
ATOM 1872 N N . GLU A 1 244 ? -23.672 -16.203 -2.734 1 91.5 244 GLU A N 1
ATOM 1873 C CA . GLU A 1 244 ? -22.766 -16.703 -3.773 1 91.5 244 GLU A CA 1
ATOM 1874 C C . GLU A 1 244 ? -23.5 -16.844 -5.105 1 91.5 244 GLU A C 1
ATOM 1876 O O . GLU A 1 244 ? -22.922 -16.578 -6.164 1 91.5 244 GLU A O 1
ATOM 1881 N N . LYS A 1 245 ? -24.688 -17.312 -5.078 1 92.31 245 LYS A N 1
ATOM 1882 C CA . LYS A 1 245 ? -25.5 -17.453 -6.281 1 92.31 245 LYS A CA 1
ATOM 1883 C C . LYS A 1 245 ? -25.766 -16.078 -6.906 1 92.31 245 LYS A C 1
ATOM 1885 O O . LYS A 1 245 ? -25.766 -15.938 -8.133 1 92.31 245 LYS A O 1
ATOM 1890 N N . GLU A 1 246 ? -25.984 -15.164 -6.055 1 93.12 246 GLU A N 1
ATOM 1891 C CA . GLU A 1 246 ? -26.375 -13.836 -6.523 1 93.12 246 GLU A CA 1
ATOM 1892 C C . GLU A 1 246 ? -25.156 -13.047 -7.012 1 93.12 246 GLU A C 1
ATOM 1894 O O . GLU A 1 246 ? -25.234 -12.352 -8.023 1 93.12 246 GLU A O 1
ATOM 1899 N N . PHE A 1 247 ? -24.047 -13.125 -6.309 1 91 247 PHE A N 1
ATOM 1900 C CA . PHE A 1 247 ? -22.938 -12.211 -6.566 1 91 247 PHE A CA 1
ATOM 1901 C C . PHE A 1 247 ? -21.719 -12.961 -7.102 1 91 247 PHE A C 1
ATOM 1903 O O . PHE A 1 247 ? -20.75 -12.352 -7.551 1 91 247 PHE A O 1
ATOM 1910 N N . GLY A 1 248 ? -21.719 -14.297 -7.055 1 82.56 248 GLY A N 1
ATOM 1911 C CA . GLY A 1 248 ? -20.609 -15.094 -7.52 1 82.56 248 GLY A CA 1
ATOM 1912 C C . GLY A 1 248 ? -19.688 -15.539 -6.398 1 82.56 248 GLY A C 1
ATOM 1913 O O . GLY A 1 248 ? -19.891 -15.172 -5.238 1 82.56 248 GLY A O 1
ATOM 1914 N N . ARG A 1 249 ? -18.703 -16.281 -6.879 1 69.31 249 ARG A N 1
ATOM 1915 C CA . ARG A 1 249 ? -17.844 -16.969 -5.922 1 69.31 249 ARG A CA 1
ATOM 1916 C C . ARG A 1 249 ? -16.688 -16.078 -5.488 1 69.31 249 ARG A C 1
ATOM 1918 O O . ARG A 1 249 ? -16.109 -16.266 -4.418 1 69.31 249 ARG A O 1
ATOM 1925 N N . HIS A 1 250 ? -16.312 -15.258 -6.367 1 71.38 250 HIS A N 1
ATOM 1926 C CA . HIS A 1 250 ? -15.117 -14.469 -6.082 1 71.38 250 HIS A CA 1
ATOM 1927 C C . HIS A 1 250 ? -15.445 -13.258 -5.219 1 71.38 250 HIS A C 1
ATOM 1929 O O . HIS A 1 250 ? -16.094 -12.312 -5.688 1 71.38 250 HIS A O 1
ATOM 1935 N N . ARG A 1 251 ? -14.969 -13.484 -3.936 1 71.62 251 ARG A N 1
ATOM 1936 C CA . ARG A 1 251 ? -15.109 -12.367 -3.004 1 71.62 251 ARG A CA 1
ATOM 1937 C C . ARG A 1 251 ? -13.805 -11.594 -2.873 1 71.62 251 ARG A C 1
ATOM 1939 O O . ARG A 1 251 ? -12.727 -12.148 -3.059 1 71.62 251 ARG A O 1
ATOM 1946 N N . ASP A 1 252 ? -13.852 -10.367 -2.93 1 84.31 252 ASP A N 1
ATOM 1947 C CA . ASP A 1 252 ? -12.711 -9.531 -2.568 1 84.31 252 ASP A CA 1
ATOM 1948 C C . ASP A 1 252 ? -12.492 -9.523 -1.058 1 84.31 252 ASP A C 1
ATOM 1950 O O . ASP A 1 252 ? -12.703 -8.508 -0.393 1 84.31 252 ASP A O 1
ATOM 1954 N N . SER A 1 253 ? -11.992 -10.828 -0.581 1 84.56 253 SER A N 1
ATOM 1955 C CA . SER A 1 253 ? -11.859 -11.039 0.857 1 84.56 253 SER A CA 1
ATOM 1956 C C . SER A 1 253 ? -10.875 -10.039 1.473 1 84.56 253 SER A C 1
ATOM 1958 O O . SER A 1 253 ? -11.117 -9.516 2.562 1 84.56 253 SER A O 1
ATOM 1960 N N . ASP A 1 254 ? -9.859 -9.812 0.754 1 83.56 254 ASP A N 1
ATOM 1961 C CA . ASP A 1 254 ? -8.852 -8.891 1.269 1 83.56 254 ASP A CA 1
ATOM 1962 C C . ASP A 1 254 ? -9.445 -7.512 1.54 1 83.56 254 ASP A C 1
ATOM 1964 O O . ASP A 1 254 ? -9.203 -6.922 2.594 1 83.56 254 ASP A O 1
ATOM 1968 N N . ALA A 1 255 ? -10.188 -7.039 0.61 1 90.5 255 ALA A N 1
ATOM 1969 C CA . ALA A 1 255 ? -10.812 -5.73 0.772 1 90.5 255 ALA A CA 1
ATOM 1970 C C . ALA A 1 255 ? -11.773 -5.719 1.964 1 90.5 255 ALA A C 1
ATOM 1972 O O . ALA A 1 255 ? -11.797 -4.762 2.74 1 90.5 255 ALA A O 1
ATOM 1973 N N . LEU A 1 256 ? -12.508 -6.773 2.107 1 94.06 256 LEU A N 1
ATOM 1974 C CA . LEU A 1 256 ? -13.453 -6.863 3.211 1 94.06 256 LEU A CA 1
ATOM 1975 C C . LEU A 1 256 ? -12.734 -6.832 4.555 1 94.06 256 LEU A C 1
ATOM 1977 O O . LEU A 1 256 ? -13.109 -6.066 5.445 1 94.06 256 LEU A O 1
ATOM 1981 N N . TYR A 1 257 ? -11.734 -7.66 4.664 1 92.19 257 TYR A N 1
ATOM 1982 C CA . TYR A 1 257 ? -10.992 -7.73 5.922 1 92.19 257 TYR A CA 1
ATOM 1983 C C . TYR A 1 257 ? -10.352 -6.391 6.254 1 92.19 257 TYR A C 1
ATOM 1985 O O . TYR A 1 257 ? -10.359 -5.957 7.406 1 92.19 257 TYR A O 1
ATOM 1993 N N . ARG A 1 258 ? -9.852 -5.758 5.262 1 89.75 258 ARG A N 1
ATOM 1994 C CA . ARG A 1 258 ? -9.227 -4.461 5.473 1 89.75 258 ARG A CA 1
ATOM 1995 C C . ARG A 1 258 ? -10.234 -3.443 5.996 1 89.75 258 ARG A C 1
ATOM 1997 O O . ARG A 1 258 ? -9.914 -2.645 6.879 1 89.75 258 ARG A O 1
ATOM 2004 N N . LEU A 1 259 ? -11.359 -3.434 5.438 1 94.44 259 LEU A N 1
ATOM 2005 C CA . LEU A 1 259 ? -12.406 -2.514 5.863 1 94.44 259 LEU A CA 1
ATOM 2006 C C . LEU A 1 259 ? -12.805 -2.77 7.312 1 94.44 259 LEU A C 1
ATOM 2008 O O . LEU A 1 259 ? -12.945 -1.829 8.094 1 94.44 259 LEU A O 1
ATOM 2012 N N . LEU A 1 260 ? -12.883 -3.998 7.668 1 96.12 260 LEU A N 1
ATOM 2013 C CA . LEU A 1 260 ? -13.398 -4.352 8.984 1 96.12 260 LEU A CA 1
ATOM 2014 C C . LEU A 1 260 ? -12.305 -4.211 10.047 1 96.12 260 LEU A C 1
ATOM 2016 O O . LEU A 1 260 ? -12.562 -3.723 11.148 1 96.12 260 LEU A O 1
ATOM 2020 N N . LEU A 1 261 ? -11.141 -4.582 9.758 1 92.81 261 LEU A N 1
ATOM 2021 C CA . LEU A 1 261 ? -10.039 -4.52 10.711 1 92.81 261 LEU A CA 1
ATOM 2022 C C . LEU A 1 261 ? -9.633 -3.074 10.984 1 92.81 261 LEU A C 1
ATOM 2024 O O . LEU A 1 261 ? -8.977 -2.785 11.984 1 92.81 261 LEU A O 1
ATOM 2028 N N . ALA A 1 262 ? -10.031 -2.201 10.094 1 91.5 262 ALA A N 1
ATOM 2029 C CA . ALA A 1 262 ? -9.695 -0.788 10.234 1 91.5 262 ALA A CA 1
ATOM 2030 C C . ALA A 1 262 ? -10.547 -0.122 11.312 1 91.5 262 ALA A C 1
ATOM 2032 O O . ALA A 1 262 ? -10.234 0.982 11.766 1 91.5 262 ALA A O 1
ATOM 2033 N N . VAL A 1 263 ? -11.609 -0.762 11.695 1 93.88 263 VAL A N 1
ATOM 2034 C CA . VAL A 1 263 ? -12.523 -0.18 12.672 1 93.88 263 VAL A CA 1
ATOM 2035 C C . VAL A 1 263 ? -11.836 -0.06 14.031 1 93.88 263 VAL A C 1
ATOM 2037 O O . VAL A 1 263 ? -11.164 -0.993 14.477 1 93.88 263 VAL A O 1
ATOM 2040 N N . GLU A 1 264 ? -12.023 1.062 14.594 1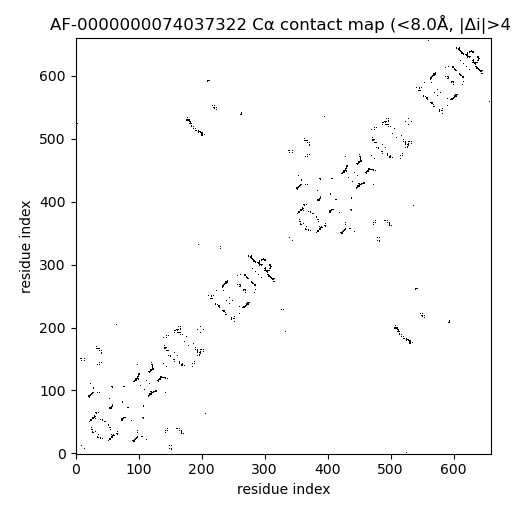 91.31 264 GLU A N 1
ATOM 2041 C CA . GLU A 1 264 ? -11.398 1.327 15.891 1 91.31 264 GLU A CA 1
ATOM 2042 C C . GLU A 1 264 ? -11.812 0.287 16.922 1 91.31 264 GLU A C 1
ATOM 2044 O O . GLU A 1 264 ? -13 -0.012 17.078 1 91.31 264 GLU A O 1
ATOM 2049 N N . GLY A 1 265 ? -10.781 -0.291 17.594 1 90.5 265 GLY A N 1
ATOM 2050 C CA . GLY A 1 265 ? -11.047 -1.199 18.703 1 90.5 265 GLY A CA 1
ATOM 2051 C C . GLY A 1 265 ? -11.195 -2.643 18.25 1 90.5 265 GLY A C 1
ATOM 2052 O O . GLY A 1 265 ? -11.234 -3.551 19.094 1 90.5 265 GLY A O 1
ATOM 2053 N N . VAL A 1 266 ? -11.273 -2.848 16.969 1 93.31 266 VAL A N 1
ATOM 2054 C CA . VAL A 1 266 ? -11.461 -4.211 16.469 1 93.31 266 VAL A CA 1
ATOM 2055 C C . VAL A 1 266 ? -10.148 -4.984 16.578 1 93.31 266 VAL A C 1
ATOM 2057 O O . VAL A 1 266 ? -9.086 -4.473 16.219 1 93.31 266 VAL A O 1
ATOM 2060 N N . ARG A 1 267 ? -10.258 -6.191 17.094 1 90.25 267 ARG A N 1
ATOM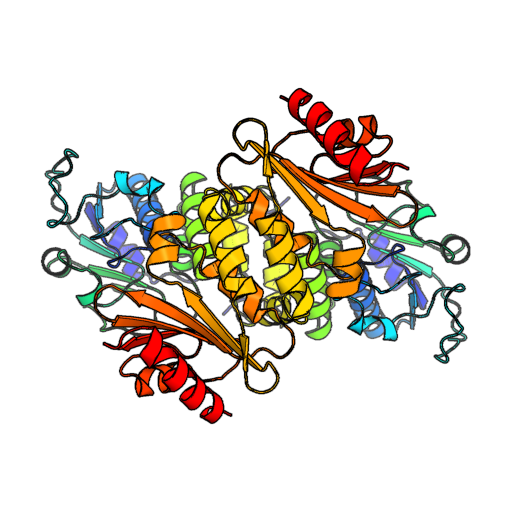 2061 C CA . ARG A 1 267 ? -9.102 -7.066 17.25 1 90.25 267 ARG A CA 1
ATOM 2062 C C . ARG A 1 267 ? -9.227 -8.305 16.375 1 90.25 267 ARG A C 1
ATOM 2064 O O . ARG A 1 267 ? -8.227 -8.875 15.945 1 90.25 267 ARG A O 1
ATOM 2071 N N . VAL A 1 268 ? -10.477 -8.703 16.125 1 92.75 268 VAL A N 1
ATOM 2072 C CA . VAL A 1 268 ? -10.719 -9.938 15.398 1 92.75 268 VAL A CA 1
ATOM 2073 C C . VAL A 1 268 ? -11.883 -9.758 14.438 1 92.75 268 VAL A C 1
ATOM 2075 O O . VAL A 1 268 ? -12.891 -9.141 14.781 1 92.75 268 VAL A O 1
ATOM 2078 N N . VAL A 1 269 ? -11.711 -10.25 13.258 1 95.69 269 VAL A N 1
ATOM 2079 C CA . VAL A 1 269 ? -12.789 -10.352 12.281 1 95.69 269 VAL A CA 1
ATOM 2080 C C . VAL A 1 269 ? -13.031 -11.82 11.938 1 95.69 269 VAL A C 1
ATOM 2082 O O . VAL A 1 269 ? -12.086 -12.57 11.703 1 95.69 269 VAL A O 1
ATOM 2085 N N . VAL A 1 270 ? -14.266 -12.211 11.945 1 96.12 270 VAL A N 1
ATOM 2086 C CA . VAL A 1 270 ? -14.664 -13.586 11.641 1 96.12 270 VAL A CA 1
ATOM 2087 C C . VAL A 1 270 ? -15.625 -13.594 10.453 1 96.12 270 VAL A C 1
ATOM 2089 O O . VAL A 1 270 ? -16.641 -12.883 10.453 1 96.12 270 VAL A O 1
ATOM 2092 N N . LEU A 1 271 ? -15.328 -14.352 9.523 1 96.62 271 LEU A N 1
ATOM 2093 C CA . LEU A 1 271 ? -16.188 -14.547 8.367 1 96.62 271 LEU A CA 1
ATOM 2094 C C . LEU A 1 271 ? -16.609 -16.016 8.234 1 96.62 271 LEU A C 1
ATOM 2096 O O . LEU A 1 271 ? -15.758 -16.906 8.242 1 96.62 271 LEU A O 1
ATOM 2100 N N . VAL A 1 272 ? -17.891 -16.25 8.148 1 96.81 272 VAL A N 1
ATOM 2101 C CA . VAL A 1 272 ? -18.422 -17.594 7.91 1 96.81 272 VAL A CA 1
ATOM 2102 C C . VAL A 1 272 ? -18.984 -17.672 6.496 1 96.81 272 VAL A C 1
ATOM 2104 O O . VAL A 1 272 ? -19.766 -16.812 6.074 1 96.81 272 VAL A O 1
ATOM 2107 N N . LYS A 1 273 ? -18.578 -18.625 5.824 1 95.94 273 LYS A N 1
ATOM 2108 C CA . LYS A 1 273 ? -19.109 -18.875 4.488 1 95.94 273 LYS A CA 1
ATOM 2109 C C . LYS A 1 273 ? -19.875 -20.188 4.438 1 95.94 273 LYS A C 1
ATOM 2111 O O . LYS A 1 273 ? -19.344 -21.25 4.777 1 95.94 273 LYS A O 1
ATOM 2116 N N . GLU A 1 274 ? -21.078 -20.078 4.008 1 95.94 274 GLU A N 1
ATOM 2117 C CA . GLU A 1 274 ? -21.891 -21.281 3.83 1 95.94 274 GLU A CA 1
ATOM 2118 C C . GLU A 1 274 ? -21.391 -22.109 2.654 1 95.94 274 GLU A C 1
ATOM 2120 O O . GLU A 1 274 ? -21.125 -21.578 1.573 1 95.94 274 GLU A O 1
ATOM 2125 N N . LYS A 1 275 ? -21.188 -23.359 2.924 1 93.44 275 LYS A N 1
ATOM 2126 C CA . LYS A 1 275 ? -20.781 -24.344 1.925 1 93.44 275 LYS A CA 1
ATOM 2127 C C . LYS A 1 275 ? -21.812 -25.469 1.823 1 93.44 275 LYS A C 1
ATOM 2129 O O . LYS A 1 275 ? -22.656 -25.625 2.707 1 93.44 275 LYS A O 1
ATOM 2134 N N . PRO A 1 276 ? -21.797 -26.203 0.699 1 91.12 276 PRO A N 1
ATOM 2135 C CA . PRO A 1 276 ? -22.781 -27.281 0.532 1 91.12 276 PRO A CA 1
ATOM 2136 C C . PRO A 1 276 ? -22.781 -28.266 1.703 1 91.12 276 PRO A C 1
ATOM 2138 O O . PRO A 1 276 ? -23.844 -28.703 2.141 1 91.12 276 PRO A O 1
ATOM 2141 N N . LYS A 1 277 ? -21.625 -28.562 2.324 1 93.94 277 LYS A N 1
ATOM 2142 C CA . LYS A 1 277 ? -21.531 -29.578 3.369 1 93.94 277 LYS A CA 1
ATOM 2143 C C . LYS A 1 277 ? -21.234 -28.938 4.727 1 93.94 277 LYS A C 1
ATOM 2145 O O . LYS A 1 277 ? -20.75 -29.625 5.637 1 93.94 277 LYS A O 1
ATOM 2150 N N . GLY A 1 278 ? -21.516 -27.672 4.828 1 96.5 278 GLY A N 1
ATOM 2151 C CA . GLY A 1 278 ? -21.234 -27.031 6.098 1 96.5 278 GLY A CA 1
ATOM 2152 C C . GLY A 1 278 ? -20.828 -25.578 5.953 1 96.5 278 GLY A C 1
ATOM 2153 O O . GLY A 1 278 ? -21.422 -24.844 5.16 1 96.5 278 GLY A O 1
ATOM 2154 N N . CYS A 1 279 ? -19.938 -25.141 6.914 1 96.31 279 CYS A N 1
ATOM 2155 C CA . CYS A 1 279 ? -19.516 -23.75 6.965 1 96.31 279 CYS A CA 1
ATOM 2156 C C . CYS A 1 279 ? -17.984 -23.641 7.043 1 96.31 279 CYS A C 1
ATOM 2158 O O . CYS A 1 279 ? -17.359 -24.375 7.801 1 96.31 279 CYS A O 1
ATOM 2160 N N . ALA A 1 280 ? -17.453 -22.859 6.191 1 94.88 280 ALA A N 1
ATOM 2161 C CA . ALA A 1 280 ? -16.047 -22.469 6.324 1 94.88 280 ALA A CA 1
ATOM 2162 C C . ALA A 1 280 ? -15.914 -21.203 7.18 1 94.88 280 ALA A C 1
ATOM 2164 O O . ALA A 1 280 ? -16.625 -20.219 6.965 1 94.88 280 ALA A O 1
ATOM 2165 N N . ILE A 1 281 ? -15.008 -21.25 8.164 1 95.44 281 ILE A N 1
ATOM 2166 C CA . ILE A 1 281 ? -14.773 -20.109 9.055 1 95.44 281 ILE A CA 1
ATOM 2167 C C . ILE A 1 281 ? -13.383 -19.531 8.789 1 95.44 281 ILE A C 1
ATOM 2169 O O . ILE A 1 281 ? -12.422 -20.266 8.602 1 95.44 281 ILE A O 1
ATOM 2173 N N . SER A 1 282 ? -13.289 -18.266 8.688 1 93.94 282 SER A N 1
ATOM 2174 C CA . SER A 1 282 ? -12.008 -17.578 8.562 1 93.94 282 SER A CA 1
ATOM 2175 C C . SER A 1 282 ? -11.836 -16.531 9.664 1 93.94 282 SER A C 1
ATOM 2177 O O . SER A 1 282 ? -12.742 -15.734 9.922 1 93.94 282 SER A O 1
ATOM 2179 N N . PHE A 1 283 ? -10.695 -16.547 10.328 1 92.19 283 PHE A N 1
ATOM 2180 C CA . PHE A 1 283 ? -10.336 -15.602 11.375 1 92.19 283 PHE A CA 1
ATOM 2181 C C . PHE A 1 283 ? -9.188 -14.703 10.922 1 92.19 283 PHE A C 1
ATOM 2183 O O . PHE A 1 283 ? -8.227 -15.18 10.32 1 92.19 283 PHE A O 1
ATOM 2190 N N . ARG A 1 284 ? -9.312 -13.453 11.133 1 90.06 284 ARG A N 1
ATOM 2191 C CA . ARG A 1 284 ? -8.234 -12.5 10.945 1 90.06 284 ARG A CA 1
ATOM 2192 C C . ARG A 1 284 ? -8.062 -11.609 12.172 1 90.06 284 ARG A C 1
ATOM 2194 O O . ARG A 1 284 ? -9.039 -11.203 12.797 1 90.06 284 ARG A O 1
ATOM 2201 N N . ALA A 1 285 ? -6.828 -11.344 12.516 1 87.81 285 ALA A N 1
ATOM 2202 C CA . ALA A 1 285 ? -6.566 -10.523 13.695 1 87.81 285 ALA A CA 1
ATOM 2203 C C . ALA A 1 285 ? -5.551 -9.422 13.383 1 87.81 285 ALA A C 1
ATOM 2205 O O . ALA A 1 285 ? -4.758 -9.555 12.445 1 87.81 285 ALA A O 1
ATOM 2206 N N . THR A 1 286 ? -5.652 -8.281 14.102 1 74.06 286 THR A N 1
ATOM 2207 C CA . THR A 1 286 ? -4.707 -7.172 13.984 1 74.06 286 THR A CA 1
ATOM 2208 C C . THR A 1 286 ? -3.551 -7.344 14.961 1 74.06 286 THR A C 1
ATOM 2210 O O . THR A 1 286 ? -2.484 -6.75 14.781 1 74.06 286 THR A O 1
ATOM 2213 N N . ASP A 1 287 ? -3.822 -7.961 16.062 1 69.31 287 ASP A N 1
ATOM 2214 C CA . ASP A 1 287 ? -2.867 -8.008 17.172 1 69.31 287 ASP A CA 1
ATOM 2215 C C . ASP A 1 287 ? -2.393 -9.438 17.422 1 69.31 287 ASP A C 1
ATOM 2217 O O . ASP A 1 287 ? -2.471 -10.289 16.531 1 69.31 287 ASP A O 1
ATOM 2221 N N . SER A 1 288 ? -1.889 -9.586 18.531 1 68 288 SER A N 1
ATOM 2222 C CA . SER A 1 288 ? -1.219 -10.836 18.891 1 68 288 SER A CA 1
ATOM 2223 C C . SER A 1 288 ? -2.223 -11.891 19.328 1 68 288 SER A C 1
ATOM 2225 O O . SER A 1 288 ? -1.839 -12.914 19.906 1 68 288 SER A O 1
ATOM 2227 N N . THR A 1 289 ? -3.498 -11.594 18.984 1 71.5 289 THR A N 1
ATOM 2228 C CA . THR A 1 289 ? -4.473 -12.633 19.281 1 71.5 289 THR A CA 1
ATOM 2229 C C . THR A 1 289 ? -4.188 -13.891 18.469 1 71.5 289 THR A C 1
ATOM 2231 O O . THR A 1 289 ? -3.971 -13.812 17.25 1 71.5 289 THR A O 1
ATOM 2234 N N . ASP A 1 290 ? -4.125 -14.992 19.078 1 75.94 290 ASP A N 1
ATOM 2235 C CA . ASP A 1 290 ? -3.77 -16.234 18.406 1 75.94 290 ASP A CA 1
ATOM 2236 C C . ASP A 1 290 ? -4.977 -16.844 17.688 1 75.94 290 ASP A C 1
ATOM 2238 O O . ASP A 1 290 ? -5.734 -17.609 18.281 1 75.94 290 ASP A O 1
ATOM 2242 N N . MET A 1 291 ? -5.137 -16.594 16.484 1 77.69 291 MET A N 1
ATOM 2243 C CA . MET A 1 291 ? -6.254 -17.078 15.688 1 77.69 291 MET A CA 1
ATOM 2244 C C . MET A 1 291 ? -6.113 -18.578 15.406 1 77.69 291 MET A C 1
ATOM 2246 O O . MET A 1 291 ? -7.098 -19.25 15.125 1 77.69 291 MET A O 1
ATOM 2250 N N . GLY A 1 292 ? -4.883 -19.047 15.547 1 77.06 292 GLY A N 1
ATOM 2251 C CA . GLY A 1 292 ? -4.676 -20.484 15.383 1 77.06 292 GLY A CA 1
ATOM 2252 C C . GLY A 1 292 ? -5.375 -21.312 16.438 1 77.06 292 GLY A C 1
ATOM 2253 O O . GLY A 1 292 ? -6.047 -22.297 16.125 1 77.06 292 GLY A O 1
ATOM 2254 N N . ALA A 1 293 ? -5.262 -20.922 17.625 1 79.94 293 ALA A N 1
ATOM 2255 C CA . ALA A 1 293 ? -5.914 -21.609 18.734 1 79.94 293 ALA A CA 1
ATOM 2256 C C . ALA A 1 293 ? -7.43 -21.547 18.609 1 79.94 293 ALA A C 1
ATOM 2258 O O . ALA A 1 293 ? -8.125 -22.516 18.875 1 79.94 293 ALA A O 1
ATOM 2259 N N . LEU A 1 294 ? -7.906 -20.406 18.188 1 83.38 294 LEU A N 1
ATOM 2260 C CA . LEU A 1 294 ? -9.344 -20.234 18 1 83.38 294 LEU A CA 1
ATOM 2261 C C . LEU A 1 294 ? -9.859 -21.156 16.906 1 83.38 294 LEU A C 1
ATOM 2263 O O . LEU A 1 294 ? -10.891 -21.812 17.078 1 83.38 294 LEU A O 1
ATOM 2267 N N . ALA A 1 295 ? -9.18 -21.203 15.844 1 87.5 295 ALA A N 1
ATOM 2268 C CA . ALA A 1 295 ? -9.562 -22.078 14.742 1 87.5 295 ALA A CA 1
ATOM 2269 C C . ALA A 1 295 ? -9.516 -23.547 15.164 1 87.5 295 ALA A C 1
ATOM 2271 O O . ALA A 1 295 ? -10.359 -24.344 14.758 1 87.5 295 ALA A O 1
ATOM 2272 N N . ALA A 1 296 ? -8.523 -23.875 15.977 1 87.69 296 ALA A N 1
ATOM 2273 C CA . ALA A 1 296 ? -8.344 -25.25 16.438 1 87.69 296 ALA A CA 1
ATOM 2274 C C . ALA A 1 296 ? -9.555 -25.703 17.25 1 87.69 296 ALA A C 1
ATOM 2276 O O . ALA A 1 296 ? -9.922 -26.875 17.203 1 87.69 296 ALA A O 1
ATOM 2277 N N . SER A 1 297 ? -10.125 -24.875 17.984 1 87.81 297 SER A N 1
ATOM 2278 C CA . SER A 1 297 ? -11.297 -25.219 18.781 1 87.81 297 SER A CA 1
ATOM 2279 C C . SER A 1 297 ? -12.469 -25.609 17.891 1 87.81 297 SER A C 1
ATOM 2281 O O . SER A 1 297 ? -13.422 -26.234 18.359 1 87.81 297 SER A O 1
ATOM 2283 N N . PHE A 1 298 ? -12.391 -25.312 16.625 1 91.5 298 PHE A N 1
ATOM 2284 C CA . PHE A 1 298 ? -13.414 -25.703 15.672 1 91.5 298 PHE A CA 1
ATOM 2285 C C . PHE A 1 298 ? -12.891 -26.766 14.711 1 91.5 298 PHE A C 1
ATOM 2287 O O . PHE A 1 298 ? -13.492 -27.031 13.672 1 91.5 298 PHE A O 1
ATOM 2294 N N . GLY A 1 299 ? -11.664 -27.266 15.008 1 88.75 299 GLY A N 1
ATOM 2295 C CA . GLY A 1 299 ? -11.086 -28.328 14.195 1 88.75 299 GLY A CA 1
ATOM 2296 C C . GLY A 1 299 ? -10.25 -27.812 13.039 1 88.75 299 GLY A C 1
ATOM 2297 O O . GLY A 1 299 ? -10.008 -28.547 12.078 1 88.75 299 GLY A O 1
ATOM 2298 N N . GLY A 1 300 ? -9.945 -26.531 13.094 1 90.38 300 GLY A N 1
ATOM 2299 C CA . GLY A 1 300 ? -9.148 -25.953 12.039 1 90.38 300 GLY A CA 1
ATOM 2300 C C . GLY A 1 300 ? -7.734 -25.609 12.469 1 90.38 300 GLY A C 1
ATOM 2301 O O . GLY A 1 300 ? -7.137 -26.344 13.266 1 90.38 300 GLY A O 1
ATOM 2302 N N . GLY A 1 301 ? -7.125 -24.703 11.75 1 81.69 301 GLY A N 1
ATOM 2303 C CA . GLY A 1 301 ? -5.766 -24.266 12.023 1 81.69 301 GLY A CA 1
ATOM 2304 C C . GLY A 1 301 ? -5.332 -23.109 11.148 1 81.69 301 GLY A C 1
ATOM 2305 O O . GLY A 1 301 ? -6.148 -22.516 10.445 1 81.69 301 GLY A O 1
ATOM 2306 N N . GLY A 1 302 ? -4.117 -22.734 11.383 1 76.25 302 GLY A N 1
ATOM 2307 C CA . GLY A 1 302 ? -3.553 -21.625 10.625 1 76.25 302 GLY A CA 1
ATOM 2308 C C . GLY A 1 302 ? -2.547 -20.812 11.414 1 76.25 302 GLY A C 1
ATOM 2309 O O . GLY A 1 302 ? -1.947 -21.312 12.367 1 76.25 302 GLY A O 1
ATOM 2310 N N . HIS A 1 303 ? -2.34 -19.672 10.953 1 73.31 303 HIS A N 1
ATOM 2311 C CA . HIS A 1 303 ? -1.343 -18.781 11.555 1 73.31 303 HIS A CA 1
ATOM 2312 C C . HIS A 1 303 ? -1.961 -17.906 12.641 1 73.31 303 HIS A C 1
ATOM 2314 O O . HIS A 1 303 ? -3.18 -17.922 12.82 1 73.31 303 HIS A O 1
ATOM 2320 N N . GLN A 1 304 ? -1.021 -17.219 13.258 1 70.31 304 GLN A N 1
ATOM 2321 C CA . GLN A 1 304 ? -1.438 -16.359 14.359 1 70.31 304 GLN A CA 1
ATOM 2322 C C . GLN A 1 304 ? -2.4 -15.273 13.883 1 70.31 304 GLN A C 1
ATOM 2324 O O . GLN A 1 304 ? -3.371 -14.953 14.57 1 70.31 304 GLN A O 1
ATOM 2329 N N . LYS A 1 305 ? -2.27 -14.797 12.742 1 76.5 305 LYS A N 1
ATOM 2330 C CA . LYS A 1 305 ? -3.074 -13.648 12.328 1 76.5 305 LYS A CA 1
ATOM 2331 C C . LYS A 1 305 ? -4.137 -14.055 11.32 1 76.5 305 LYS A C 1
ATOM 2333 O O . LYS A 1 305 ? -5 -13.25 10.953 1 76.5 305 LYS A O 1
ATOM 2338 N N . ALA A 1 306 ? -4.059 -15.25 10.844 1 78.12 306 ALA A N 1
ATOM 2339 C CA . ALA A 1 306 ? -4.988 -15.758 9.836 1 78.12 306 ALA A CA 1
ATOM 2340 C C . ALA A 1 306 ? -5.156 -17.266 9.961 1 78.12 306 ALA A C 1
ATOM 2342 O O . ALA A 1 306 ? -4.184 -18.016 9.875 1 78.12 306 ALA A O 1
ATOM 2343 N N . SER A 1 307 ? -6.379 -17.594 10.281 1 85.62 307 SER A N 1
ATOM 2344 C CA . SER A 1 307 ? -6.676 -19.016 10.438 1 85.62 307 SER A CA 1
ATOM 2345 C C . SER A 1 307 ? -8.094 -19.344 9.977 1 85.62 307 SER A C 1
ATOM 2347 O O . SER A 1 307 ? -8.828 -18.453 9.539 1 85.62 307 SER A O 1
ATOM 2349 N N . GLY A 1 308 ? -8.359 -20.625 9.93 1 89.56 308 GLY A N 1
ATOM 2350 C CA . GLY A 1 308 ? -9.68 -21.047 9.5 1 89.56 308 GLY A CA 1
ATOM 2351 C C . GLY A 1 308 ? -10.016 -22.469 9.906 1 89.56 308 GLY A C 1
ATOM 2352 O O . GLY A 1 308 ? -9.188 -23.172 10.492 1 89.56 308 GLY A O 1
ATOM 2353 N N . ALA A 1 309 ? -11.273 -22.781 9.703 1 91.5 309 ALA A N 1
ATOM 2354 C CA . ALA A 1 309 ? -11.805 -24.109 10 1 91.5 309 ALA A CA 1
ATOM 2355 C C . ALA A 1 309 ? -13.039 -24.406 9.148 1 91.5 309 ALA A C 1
ATOM 2357 O O . ALA A 1 309 ? -13.594 -23.516 8.516 1 91.5 309 ALA A O 1
ATOM 2358 N N . PHE A 1 310 ? -13.25 -25.672 9.055 1 94.19 310 PHE A N 1
ATOM 2359 C CA . PHE A 1 310 ? -14.492 -26.141 8.453 1 94.19 310 PHE A CA 1
ATOM 2360 C C . PHE A 1 310 ? -15.328 -26.906 9.461 1 94.19 310 PHE A C 1
ATOM 2362 O O . PHE A 1 310 ? -14.805 -27.766 10.188 1 94.19 310 PHE A O 1
ATOM 2369 N N . VAL A 1 311 ? -16.547 -26.547 9.531 1 95.19 311 VAL A N 1
ATOM 2370 C CA . VAL A 1 311 ? -17.469 -27.219 10.445 1 95.19 311 VAL A CA 1
ATOM 2371 C C . VAL A 1 311 ? -18.656 -27.781 9.656 1 95.19 311 VAL A C 1
ATOM 2373 O O . VAL A 1 311 ? -19.312 -27.062 8.914 1 95.19 311 VAL A O 1
ATOM 2376 N N . ALA A 1 312 ? -18.891 -29.047 9.852 1 95.62 312 ALA A N 1
ATOM 2377 C CA . ALA A 1 312 ? -19.969 -29.719 9.133 1 95.62 312 ALA A CA 1
ATOM 2378 C C . ALA A 1 312 ? -21.328 -29.453 9.805 1 95.62 312 ALA A C 1
ATOM 2380 O O . ALA A 1 312 ? -21.984 -30.391 10.266 1 95.62 312 ALA A O 1
ATOM 2381 N N . GLU A 1 313 ? -21.781 -28.281 9.891 1 95.31 313 GLU A N 1
ATOM 2382 C CA . GLU A 1 313 ? -23.047 -27.812 10.438 1 95.31 313 GLU A CA 1
ATOM 2383 C C . GLU A 1 313 ? -23.672 -26.75 9.539 1 95.31 313 GLU A C 1
ATOM 2385 O O . GLU A 1 313 ? -22.969 -25.906 8.969 1 95.31 313 GLU A O 1
ATOM 2390 N N . PRO A 1 314 ? -25.016 -26.859 9.469 1 96.06 314 PRO A N 1
ATOM 2391 C CA . PRO A 1 314 ? -25.672 -25.812 8.695 1 96.06 314 PRO A CA 1
ATOM 2392 C C . PRO A 1 314 ? -25.5 -24.422 9.312 1 96.06 314 PRO A C 1
ATOM 2394 O O . PRO A 1 314 ? -25.406 -24.297 10.539 1 96.06 314 PRO A O 1
ATOM 2397 N N 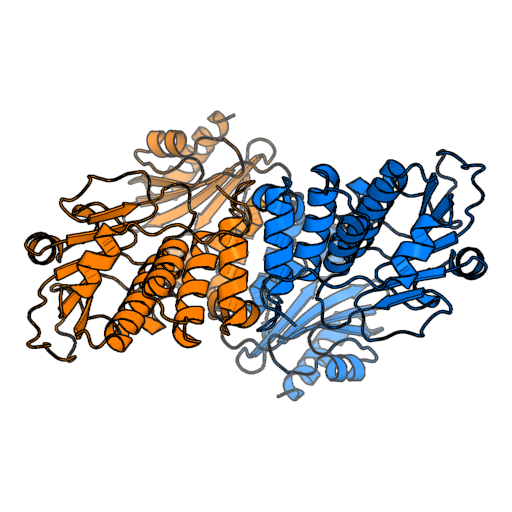. LEU A 1 315 ? -25.531 -23.422 8.453 1 96.81 315 LEU A N 1
ATOM 2398 C CA . LEU A 1 315 ? -25.234 -22.047 8.852 1 96.81 315 LEU A CA 1
ATOM 2399 C C . LEU A 1 315 ? -26.156 -21.594 9.969 1 96.81 315 LEU A C 1
ATOM 2401 O O . LEU A 1 315 ? -25.703 -20.953 10.93 1 96.81 315 LEU A O 1
ATOM 2405 N N . ASN A 1 316 ? -27.453 -21.859 9.859 1 95.69 316 ASN A N 1
ATOM 2406 C CA . ASN A 1 316 ? -28.438 -21.391 10.828 1 95.69 316 ASN A CA 1
ATOM 2407 C C . ASN A 1 316 ? -28.188 -21.984 12.211 1 95.69 316 ASN A C 1
ATOM 2409 O O . ASN A 1 316 ? -28.547 -21.375 13.227 1 95.69 316 ASN A O 1
ATOM 2413 N N . GLN A 1 317 ? -27.531 -23.109 12.297 1 95.94 317 GLN A N 1
ATOM 2414 C CA . GLN A 1 317 ? -27.203 -23.734 13.57 1 95.94 317 GLN A CA 1
ATOM 2415 C C . GLN A 1 317 ? -25.828 -23.297 14.055 1 95.94 317 GLN A C 1
ATOM 2417 O O . GLN A 1 317 ? -25.609 -23.141 15.258 1 95.94 317 GLN A O 1
ATOM 2422 N N . PHE A 1 318 ? -25.031 -23.125 13.125 1 96.38 318 PHE A N 1
ATOM 2423 C CA . PHE A 1 318 ? -23.641 -22.875 13.469 1 96.38 318 PHE A CA 1
ATOM 2424 C C . PHE A 1 318 ? -23.453 -21.453 13.977 1 96.38 318 PHE A C 1
ATOM 2426 O O . PHE A 1 318 ? -22.672 -21.219 14.906 1 96.38 318 PHE A O 1
ATOM 2433 N N . LEU A 1 319 ? -24.078 -20.469 13.422 1 96.31 319 LEU A N 1
ATOM 2434 C CA . LEU A 1 319 ? -23.859 -19.047 13.719 1 96.31 319 LEU A CA 1
ATOM 2435 C C . LEU A 1 319 ? -24.125 -18.766 15.188 1 96.31 319 LEU A C 1
ATOM 2437 O O . LEU A 1 319 ? -23.312 -18.125 15.859 1 96.31 319 LEU A O 1
ATOM 2441 N N . PRO A 1 320 ? -25.234 -19.266 15.797 1 95.25 320 PRO A N 1
ATOM 2442 C CA . PRO A 1 320 ? -25.469 -19.031 17.219 1 95.25 320 PRO A CA 1
ATOM 2443 C C . PRO A 1 320 ? -24.391 -19.656 18.109 1 95.25 320 PRO A C 1
ATOM 2445 O O . PRO A 1 320 ? -23.984 -19.062 19.094 1 95.25 320 PRO A O 1
ATOM 2448 N N . ARG A 1 321 ? -24 -20.812 17.703 1 93 321 ARG A N 1
ATOM 2449 C CA . ARG A 1 321 ? -22.953 -21.5 18.453 1 93 321 ARG A CA 1
ATOM 2450 C C . ARG A 1 321 ? -21.625 -20.719 18.375 1 93 321 ARG A C 1
ATOM 2452 O O . ARG A 1 321 ? -20.938 -20.562 19.391 1 93 321 ARG A O 1
ATOM 2459 N N . LEU A 1 322 ? -21.297 -20.312 17.203 1 94.75 322 LEU A N 1
ATOM 2460 C CA . LEU A 1 322 ? -20.094 -19.547 17 1 94.75 322 LEU A CA 1
ATOM 2461 C C . LEU A 1 322 ? -20.109 -18.25 17.828 1 94.75 322 LEU A C 1
ATOM 2463 O O . LEU A 1 322 ? -19.125 -17.906 18.484 1 94.75 322 LEU A O 1
ATOM 2467 N N . ARG A 1 323 ? -21.234 -17.578 17.859 1 94.75 323 ARG A N 1
ATOM 2468 C CA . ARG A 1 323 ? -21.406 -16.359 18.641 1 94.75 323 ARG A CA 1
ATOM 2469 C C . ARG A 1 323 ? -21.094 -16.578 20.109 1 94.75 323 ARG A C 1
ATOM 2471 O O . ARG A 1 323 ? -20.375 -15.805 20.734 1 94.75 323 ARG A O 1
ATOM 2478 N N . GLN A 1 324 ? -21.609 -17.625 20.562 1 92.06 324 GLN A N 1
ATOM 2479 C CA . GLN A 1 324 ? -21.422 -17.953 21.969 1 92.06 324 GLN A CA 1
ATOM 2480 C C . GLN A 1 324 ? -19.953 -18.25 22.266 1 92.06 324 GLN A C 1
ATOM 2482 O O . GLN A 1 324 ? -19.422 -17.828 23.297 1 92.06 324 GLN A O 1
ATOM 2487 N N . SER A 1 325 ? -19.391 -18.953 21.344 1 90.38 325 SER A N 1
ATOM 2488 C CA . SER A 1 325 ? -17.984 -19.297 21.516 1 90.38 325 SER A CA 1
ATOM 2489 C C . SER A 1 325 ? -17.109 -18.047 21.484 1 90.38 325 SER A C 1
ATOM 2491 O O . SER A 1 325 ? -16.141 -17.938 22.234 1 90.38 325 SER A O 1
ATOM 2493 N N . LEU A 1 326 ? -17.438 -17.078 20.609 1 91 326 LEU A N 1
ATOM 2494 C CA . LEU A 1 326 ? -16.641 -15.859 20.453 1 91 326 LEU A CA 1
ATOM 2495 C C . LEU A 1 326 ? -16.781 -14.961 21.672 1 91 326 LEU A C 1
ATOM 2497 O O . LEU A 1 326 ? -15.852 -14.242 22.031 1 91 326 LEU A O 1
ATOM 2501 N N . LEU A 1 327 ? -17.891 -15.023 22.281 1 87.69 327 LEU A N 1
ATOM 2502 C CA . LEU A 1 327 ? -18.125 -14.219 23.484 1 87.69 327 LEU A CA 1
ATOM 2503 C C . LEU A 1 327 ? -17.234 -14.688 24.625 1 87.69 327 LEU A C 1
ATOM 2505 O O . LEU A 1 327 ? -16.953 -13.922 25.547 1 87.69 327 LEU A O 1
ATOM 2509 N N . GLY A 1 328 ? -16.734 -15.938 24.422 1 78.56 328 GLY A N 1
ATOM 2510 C CA . GLY A 1 328 ? -15.859 -16.5 25.453 1 78.56 328 GLY A CA 1
ATOM 2511 C C . GLY A 1 328 ? -14.398 -16.172 25.219 1 78.56 328 GLY A C 1
ATOM 2512 O O . GLY A 1 328 ? -13.555 -16.469 26.078 1 78.56 328 GLY A O 1
ATOM 2513 N N . ILE A 1 329 ? -14.07 -15.734 24 1 70.56 329 ILE A N 1
ATOM 2514 C CA . ILE A 1 329 ? -12.672 -15.438 23.672 1 70.56 329 ILE A CA 1
ATOM 2515 C C . ILE A 1 329 ? -12.25 -14.141 24.359 1 70.56 329 ILE A C 1
ATOM 2517 O O . ILE A 1 329 ? -11.055 -13.836 24.438 1 70.56 329 ILE A O 1
ATOM 2521 N N . ALA A 1 330 ? -12.992 -13.453 25.141 1 54.66 330 ALA A N 1
ATOM 2522 C CA . ALA A 1 330 ? -12.602 -12.273 25.906 1 54.66 330 ALA A CA 1
ATOM 2523 C C . ALA A 1 330 ? -11.602 -12.633 27 1 54.66 330 ALA A C 1
ATOM 2525 O O . ALA A 1 330 ? -11.711 -13.688 27.625 1 54.66 330 ALA A O 1
ATOM 2526 N N . MET B 1 1 ? 20.688 11.109 -12.562 1 32.5 1 MET B N 1
ATOM 2527 C CA . MET B 1 1 ? 21.297 11.273 -11.25 1 32.5 1 MET B CA 1
ATOM 2528 C C . MET B 1 1 ? 22.031 10.008 -10.828 1 32.5 1 MET B C 1
ATOM 2530 O O . MET B 1 1 ? 21.641 8.906 -11.219 1 32.5 1 MET B O 1
ATOM 2534 N N . PRO B 1 2 ? 23.094 9.914 -10.352 1 34.31 2 PRO B N 1
ATOM 2535 C CA . PRO B 1 2 ? 23.766 8.695 -9.906 1 34.31 2 PRO B CA 1
ATOM 2536 C C . PRO B 1 2 ? 22.875 7.812 -9.031 1 34.31 2 PRO B C 1
ATOM 2538 O O . PRO B 1 2 ? 22 8.32 -8.32 1 34.31 2 PRO B O 1
ATOM 2541 N N . GLN B 1 3 ? 22.703 6.5 -9.336 1 41.47 3 GLN B N 1
ATOM 2542 C CA . GLN B 1 3 ? 21.891 5.387 -8.844 1 41.47 3 GLN B CA 1
ATOM 2543 C C . GLN B 1 3 ? 21.656 5.504 -7.344 1 41.47 3 GLN B C 1
ATOM 2545 O O . GLN B 1 3 ? 20.531 5.27 -6.871 1 41.47 3 GLN B O 1
ATOM 2550 N N . ASP B 1 4 ? 22.656 5.359 -6.445 1 47.66 4 ASP B N 1
ATOM 2551 C CA . ASP B 1 4 ? 22.719 5.184 -5 1 47.66 4 ASP B CA 1
ATOM 2552 C C . ASP B 1 4 ? 22.703 6.531 -4.281 1 47.66 4 ASP B C 1
ATOM 2554 O O . ASP B 1 4 ? 22.922 6.598 -3.072 1 47.66 4 ASP B O 1
ATOM 2558 N N . THR B 1 5 ? 22.781 7.727 -5.055 1 53.25 5 THR B N 1
ATOM 2559 C CA . THR B 1 5 ? 23.297 8.883 -4.324 1 53.25 5 THR B CA 1
ATOM 2560 C C . THR B 1 5 ? 22.156 9.719 -3.768 1 53.25 5 THR B C 1
ATOM 2562 O O . THR B 1 5 ? 21.141 9.938 -4.449 1 53.25 5 THR B O 1
ATOM 2565 N N . LEU B 1 6 ? 22.266 9.859 -2.561 1 63.06 6 LEU B N 1
ATOM 2566 C CA . LEU B 1 6 ? 21.469 10.828 -1.799 1 63.06 6 LEU B CA 1
ATOM 2567 C C . LEU B 1 6 ? 21.391 12.164 -2.533 1 63.06 6 LEU B C 1
ATOM 2569 O O . LEU B 1 6 ? 22.312 12.539 -3.25 1 63.06 6 LEU B O 1
ATOM 2573 N N . LEU B 1 7 ? 20.172 12.688 -2.602 1 86.62 7 LEU B N 1
ATOM 2574 C CA . LEU B 1 7 ? 19.906 14 -3.174 1 86.62 7 LEU B CA 1
ATOM 2575 C C . LEU B 1 7 ? 20.938 15.023 -2.693 1 86.62 7 LEU B C 1
ATOM 2577 O O . LEU B 1 7 ? 21.312 15.031 -1.519 1 86.62 7 LEU B O 1
ATOM 2581 N N . GLU B 1 8 ? 21.594 15.727 -3.635 1 90.31 8 GLU B N 1
ATOM 2582 C CA . GLU B 1 8 ? 22.547 16.766 -3.273 1 90.31 8 GLU B CA 1
ATOM 2583 C C . GLU B 1 8 ? 21.844 18 -2.711 1 90.31 8 GLU B C 1
ATOM 2585 O O . GLU B 1 8 ? 20.953 18.562 -3.354 1 90.31 8 GLU B O 1
ATOM 2590 N N . VAL B 1 9 ? 22.25 18.422 -1.556 1 96.44 9 VAL B N 1
ATOM 2591 C CA . VAL B 1 9 ? 21.672 19.594 -0.89 1 96.44 9 VAL B CA 1
ATOM 2592 C C . VAL B 1 9 ? 22.469 20.844 -1.272 1 96.44 9 VAL B C 1
ATOM 2594 O O . VAL B 1 9 ? 23.703 20.844 -1.234 1 96.44 9 VAL B O 1
ATOM 2597 N N . PRO B 1 10 ? 21.797 21.922 -1.67 1 96.81 10 PRO B N 1
ATOM 2598 C CA . PRO B 1 10 ? 22.531 23.141 -1.99 1 96.81 10 PRO B CA 1
ATOM 2599 C C . PRO B 1 10 ? 23.391 23.641 -0.832 1 96.81 10 PRO B C 1
ATOM 2601 O O . PRO B 1 10 ? 22.906 23.734 0.302 1 96.81 10 PRO B O 1
ATOM 2604 N N . LYS B 1 11 ? 24.578 24 -1.157 1 97 11 LYS B N 1
ATOM 2605 C CA . LYS B 1 11 ? 25.5 24.484 -0.139 1 97 11 LYS B CA 1
ATOM 2606 C C . LYS B 1 11 ? 24.953 25.75 0.539 1 97 11 LYS B C 1
ATOM 2608 O O . LYS B 1 11 ? 25.172 25.953 1.736 1 97 11 LYS B O 1
ATOM 2613 N N . GLU B 1 12 ? 24.297 26.547 -0.196 1 97.56 12 GLU B N 1
ATOM 2614 C CA . GLU B 1 12 ? 23.719 27.781 0.332 1 97.56 12 GLU B CA 1
ATOM 2615 C C . GLU B 1 12 ? 22.703 27.5 1.435 1 97.56 12 GLU B C 1
ATOM 2617 O O . GLU B 1 12 ? 22.578 28.281 2.385 1 97.56 12 GLU B O 1
ATOM 2622 N N . LEU B 1 13 ? 22 26.438 1.329 1 98.19 13 LEU B N 1
ATOM 2623 C CA . LEU B 1 13 ? 21.016 26.078 2.344 1 98.19 13 LEU B CA 1
ATOM 2624 C C . LEU B 1 13 ? 21.703 25.594 3.619 1 98.19 13 LEU B C 1
ATOM 2626 O O . LEU B 1 13 ? 21.312 25.984 4.723 1 98.19 13 LEU B O 1
ATOM 2630 N N . ILE B 1 14 ? 22.719 24.812 3.455 1 98.12 14 ILE B N 1
ATOM 2631 C CA . ILE B 1 14 ? 23.5 24.344 4.602 1 98.12 14 ILE B CA 1
ATOM 2632 C C . ILE B 1 14 ? 24.078 25.547 5.352 1 98.12 14 ILE B C 1
ATOM 2634 O O . ILE B 1 14 ? 23.969 25.641 6.574 1 98.12 14 ILE B O 1
ATOM 2638 N N . ASP B 1 15 ? 24.641 26.484 4.586 1 98.06 15 ASP B N 1
ATOM 2639 C CA . ASP B 1 15 ? 25.219 27.688 5.172 1 98.06 15 ASP B CA 1
ATOM 2640 C C . ASP B 1 15 ? 24.156 28.5 5.906 1 98.06 15 ASP B C 1
ATOM 2642 O O . ASP B 1 15 ? 24.406 29.016 6.996 1 98.06 15 ASP B O 1
ATOM 2646 N N . PHE B 1 16 ? 23.062 28.609 5.301 1 98.31 16 PHE B N 1
ATOM 2647 C CA . PHE B 1 16 ? 21.938 29.344 5.883 1 98.31 16 PHE B CA 1
ATOM 2648 C C . PHE B 1 16 ? 21.562 28.766 7.242 1 98.31 16 PHE B C 1
ATOM 2650 O O . PHE B 1 16 ? 21.375 29.516 8.211 1 98.31 16 PHE B O 1
ATOM 2657 N N . LEU B 1 17 ? 21.469 27.469 7.371 1 98.31 17 LEU B N 1
ATOM 2658 C CA . LEU B 1 17 ? 21.047 26.781 8.586 1 98.31 17 LEU B CA 1
ATOM 2659 C C . LEU B 1 17 ? 22.109 26.875 9.672 1 98.31 17 LEU B C 1
ATOM 2661 O O . LEU B 1 17 ? 21.797 26.969 10.859 1 98.31 17 LEU B O 1
ATOM 2665 N N . LEU B 1 18 ? 23.344 26.906 9.188 1 97.56 18 LEU B N 1
ATOM 2666 C CA . LEU B 1 18 ? 24.438 26.938 10.148 1 97.56 18 LEU B CA 1
ATOM 2667 C C . LEU B 1 18 ? 24.656 28.344 10.672 1 97.56 18 LEU B C 1
ATOM 2669 O O . LEU B 1 18 ? 25.078 28.531 11.82 1 97.56 18 LEU B O 1
ATOM 2673 N N . ARG B 1 19 ? 24.312 29.312 9.938 1 97 19 ARG B N 1
ATOM 2674 C CA . ARG B 1 19 ? 24.594 30.703 10.266 1 97 19 ARG B CA 1
ATOM 2675 C C . ARG B 1 19 ? 23.594 31.25 11.281 1 97 19 ARG B C 1
ATOM 2677 O O . ARG B 1 19 ? 23.938 32.125 12.078 1 97 19 ARG B O 1
ATOM 2684 N N . HIS B 1 20 ? 22.406 30.812 11.25 1 97.5 20 HIS B N 1
ATOM 2685 C CA . HIS B 1 20 ? 21.375 31.344 12.141 1 97.5 20 HIS B CA 1
ATOM 2686 C C . HIS B 1 20 ? 21.219 30.453 13.375 1 97.5 20 HIS B C 1
ATOM 2688 O O . HIS B 1 20 ? 21.469 29.25 13.328 1 97.5 20 HIS B O 1
ATOM 2694 N N . SER B 1 21 ? 20.703 31.062 14.43 1 96.88 21 SER B N 1
ATOM 2695 C CA . SER B 1 21 ? 20.656 30.344 15.695 1 96.88 21 SER B CA 1
ATOM 2696 C C . SER B 1 21 ? 19.219 30.016 16.094 1 96.88 21 SER B C 1
ATOM 2698 O O . SER B 1 21 ? 18.984 29.188 16.969 1 96.88 21 SER B O 1
ATOM 2700 N N . SER B 1 22 ? 18.297 30.703 15.516 1 96.69 22 SER B N 1
ATOM 2701 C CA . SER B 1 22 ? 16.906 30.453 15.836 1 96.69 22 SER B CA 1
ATOM 2702 C C . SER B 1 22 ? 16.031 30.5 14.578 1 96.69 22 SER B C 1
ATOM 2704 O O . SER B 1 22 ? 16.266 31.312 13.68 1 96.69 22 SER B O 1
ATOM 2706 N N . PHE B 1 23 ? 15.078 29.531 14.562 1 96.94 23 PHE B N 1
ATOM 2707 C CA . PHE B 1 23 ? 14.266 29.375 13.359 1 96.94 23 PHE B CA 1
ATOM 2708 C C . PHE B 1 23 ? 12.789 29.25 13.711 1 96.94 23 PHE B C 1
ATOM 2710 O O . PHE B 1 23 ? 12.445 28.703 14.766 1 96.94 23 PHE B O 1
ATOM 2717 N N . VAL B 1 24 ? 11.977 29.781 12.852 1 95.25 24 VAL B N 1
ATOM 2718 C CA . VAL B 1 24 ? 10.586 29.344 12.742 1 95.25 24 VAL B CA 1
ATOM 2719 C C . VAL B 1 24 ? 10.43 28.453 11.508 1 95.25 24 VAL B C 1
ATOM 2721 O O . VAL B 1 24 ? 10.93 28.781 10.43 1 95.25 24 VAL B O 1
ATOM 2724 N N . ILE B 1 25 ? 9.906 27.234 11.695 1 96.81 25 ILE B N 1
ATOM 2725 C CA . ILE B 1 25 ? 9.609 26.344 10.586 1 96.81 25 ILE B CA 1
ATOM 2726 C C . ILE B 1 25 ? 8.109 26.297 10.344 1 96.81 25 ILE B C 1
ATOM 2728 O O . ILE B 1 25 ? 7.344 25.844 11.203 1 96.81 25 ILE B O 1
ATOM 2732 N N . ALA B 1 26 ? 7.699 26.781 9.18 1 94.19 26 ALA B N 1
ATOM 2733 C CA . ALA B 1 26 ? 6.281 26.891 8.836 1 94.19 26 ALA B CA 1
ATOM 2734 C C . ALA B 1 26 ? 5.922 25.953 7.684 1 94.19 26 ALA B C 1
ATOM 2736 O O . ALA B 1 26 ? 6.742 25.719 6.793 1 94.19 26 ALA B O 1
ATOM 2737 N N . GLY B 1 27 ? 4.758 25.375 7.738 1 93.25 27 GLY B N 1
ATOM 2738 C CA . GLY B 1 27 ? 4.195 24.562 6.668 1 93.25 27 GLY B CA 1
ATOM 2739 C C . GLY B 1 27 ? 2.949 25.172 6.051 1 93.25 27 GLY B C 1
ATOM 2740 O O . GLY B 1 27 ? 2.551 26.281 6.414 1 93.25 27 GLY B O 1
ATOM 2741 N N . HIS B 1 28 ? 2.414 24.5 5.102 1 90.38 28 HIS B N 1
ATOM 2742 C CA . HIS B 1 28 ? 1.234 25.031 4.434 1 90.38 28 HIS B CA 1
ATOM 2743 C C . HIS B 1 28 ? -0.013 24.859 5.293 1 90.38 28 HIS B C 1
ATOM 2745 O O . HIS B 1 28 ? -0.054 24 6.168 1 90.38 28 HIS B O 1
ATOM 2751 N N . LYS B 1 29 ? -0.954 25.688 5.062 1 87.56 29 LYS B N 1
ATOM 2752 C CA . LYS B 1 29 ? -2.244 25.547 5.73 1 87.56 29 LYS B CA 1
ATOM 2753 C C . LYS B 1 29 ? -2.883 24.203 5.406 1 87.56 29 LYS B C 1
ATOM 2755 O O . LYS B 1 29 ? -2.576 23.594 4.379 1 87.56 29 LYS B O 1
ATOM 2760 N N . GLU B 1 30 ? -3.699 23.672 6.301 1 85.19 30 GLU B N 1
ATOM 2761 C CA . GLU B 1 30 ? -4.285 22.328 6.168 1 85.19 30 GLU B CA 1
ATOM 2762 C C . GLU B 1 30 ? -3.205 21.281 5.957 1 85.19 30 GLU B C 1
ATOM 2764 O O . GLU B 1 30 ? -3.246 20.531 4.977 1 85.19 30 GLU B O 1
ATOM 2769 N N . PRO B 1 31 ? -2.355 21.266 6.934 1 91.44 31 PRO B N 1
ATOM 2770 C CA . PRO B 1 31 ? -1.16 20.438 6.77 1 91.44 31 PRO B CA 1
ATOM 2771 C C . PRO B 1 31 ? -1.486 18.953 6.664 1 91.44 31 PRO B C 1
ATOM 2773 O O . PRO B 1 31 ? -2.527 18.5 7.156 1 91.44 31 PRO B O 1
ATOM 2776 N N . ASP B 1 32 ? -0.678 18.25 5.91 1 92 32 ASP B N 1
ATOM 2777 C CA . ASP B 1 32 ? -0.714 16.781 5.887 1 92 32 ASP B CA 1
ATOM 2778 C C . ASP B 1 32 ? 0.533 16.203 6.539 1 92 32 ASP B C 1
ATOM 2780 O O . ASP B 1 32 ? 1.313 16.922 7.164 1 92 32 ASP B O 1
ATOM 2784 N N . ALA B 1 33 ? 0.665 14.906 6.43 1 96.44 33 ALA B N 1
ATOM 2785 C CA . ALA B 1 33 ? 1.757 14.234 7.133 1 96.44 33 ALA B CA 1
ATOM 2786 C C . ALA B 1 33 ? 3.104 14.562 6.496 1 96.44 33 ALA B C 1
ATOM 2788 O O . ALA B 1 33 ? 4.129 14.602 7.18 1 96.44 33 ALA B O 1
ATOM 2789 N N . ASP B 1 34 ? 3.143 14.805 5.195 1 97.56 34 ASP B N 1
ATOM 2790 C CA . ASP B 1 34 ? 4.387 15.188 4.539 1 97.56 34 ASP B CA 1
ATOM 2791 C C . ASP B 1 34 ? 4.891 16.531 5.062 1 97.56 34 ASP B C 1
ATOM 2793 O O . ASP B 1 34 ? 6.07 16.672 5.391 1 97.56 34 ASP B O 1
ATOM 2797 N N . CYS B 1 35 ? 3.961 17.438 5.199 1 96.75 35 CYS B N 1
ATOM 2798 C CA . CYS B 1 35 ? 4.262 18.75 5.75 1 96.75 35 CYS B CA 1
ATOM 2799 C C . CYS B 1 35 ? 4.734 18.641 7.195 1 96.75 35 CYS B C 1
ATOM 2801 O O . CYS B 1 35 ? 5.828 19.094 7.531 1 96.75 35 CYS B O 1
ATOM 2803 N N . LEU B 1 36 ? 3.992 17.984 8 1 97.31 36 LEU B N 1
ATOM 2804 C CA . LEU B 1 36 ? 4.289 17.875 9.43 1 97.31 36 LEU B CA 1
ATOM 2805 C C . LEU B 1 36 ? 5.562 17.078 9.664 1 97.31 36 LEU B C 1
ATOM 2807 O O . LEU B 1 36 ? 6.387 17.438 10.508 1 97.31 36 LEU B O 1
ATOM 2811 N N . GLY B 1 37 ? 5.648 15.953 8.898 1 98.31 37 GLY B N 1
ATOM 2812 C CA . GLY B 1 37 ? 6.844 15.148 9.047 1 98.31 37 GLY B CA 1
ATOM 2813 C C . GLY B 1 37 ? 8.125 15.906 8.742 1 98.31 37 GLY B C 1
ATOM 2814 O O . GLY B 1 37 ? 9.125 15.742 9.438 1 98.31 37 GLY B O 1
ATOM 2815 N N . THR B 1 38 ? 8.07 16.703 7.762 1 98.62 38 THR B N 1
ATOM 2816 C CA . THR B 1 38 ? 9.203 17.547 7.383 1 98.62 38 THR B CA 1
ATOM 2817 C C . THR B 1 38 ? 9.523 18.562 8.477 1 98.62 38 THR B C 1
ATOM 2819 O O . THR B 1 38 ? 10.68 18.719 8.875 1 98.62 38 THR B O 1
ATOM 2822 N N . GLN B 1 39 ? 8.492 19.203 9.023 1 98.44 39 GLN B N 1
ATOM 2823 C CA . GLN B 1 39 ? 8.672 20.203 10.07 1 98.44 39 GLN B CA 1
ATOM 2824 C C . GLN B 1 39 ? 9.25 19.578 11.336 1 98.44 39 GLN B C 1
ATOM 2826 O O . GLN B 1 39 ? 10.211 20.109 11.906 1 98.44 39 GLN B O 1
ATOM 2831 N N . LEU B 1 40 ? 8.656 18.5 11.766 1 98.56 40 LEU B N 1
ATOM 2832 C CA . LEU B 1 40 ? 9.047 17.844 13.008 1 98.56 40 LEU B CA 1
ATOM 2833 C C . LEU B 1 40 ? 10.492 17.359 12.93 1 98.56 40 LEU B C 1
ATOM 2835 O O . LEU B 1 40 ? 11.281 17.594 13.836 1 98.56 40 LEU B O 1
ATOM 2839 N N . ALA B 1 41 ? 10.805 16.703 11.812 1 98.81 41 ALA B N 1
ATOM 2840 C CA . ALA B 1 41 ? 12.133 16.125 11.664 1 98.81 41 ALA B CA 1
ATOM 2841 C C . ALA B 1 41 ? 13.203 17.203 11.562 1 98.81 41 ALA B C 1
ATOM 2843 O O . ALA B 1 41 ? 14.25 17.125 12.211 1 98.81 41 ALA B O 1
ATOM 2844 N N . LEU B 1 42 ? 12.938 18.203 10.766 1 98.69 42 LEU B N 1
ATOM 2845 C CA . LEU B 1 42 ? 13.898 19.297 10.633 1 98.69 42 LEU B CA 1
ATOM 2846 C C . LEU B 1 42 ? 14.047 20.047 11.945 1 98.69 42 LEU B C 1
ATOM 2848 O O . LEU B 1 42 ? 15.164 20.422 12.328 1 98.69 42 LEU B O 1
ATOM 2852 N N . GLY B 1 43 ? 12.914 20.312 12.594 1 98.44 43 GLY B N 1
ATOM 2853 C CA . GLY B 1 43 ? 12.984 20.938 13.898 1 98.44 43 GLY B CA 1
ATOM 2854 C C . GLY B 1 43 ? 13.844 20.156 14.891 1 98.44 43 GLY B C 1
ATOM 2855 O O . GLY B 1 43 ? 14.68 20.75 15.578 1 98.44 43 GLY B O 1
ATOM 2856 N N . SER B 1 44 ? 13.602 18.891 14.953 1 98.56 44 SER B N 1
ATOM 2857 C CA . SER B 1 44 ? 14.375 18.031 15.836 1 98.56 44 SER B CA 1
ATOM 2858 C C . SER B 1 44 ? 15.859 18.078 15.492 1 98.56 44 SER B C 1
ATOM 2860 O O . SER B 1 44 ? 16.703 18.203 16.375 1 98.56 44 SER B O 1
ATOM 2862 N N . ALA B 1 45 ? 16.188 18 14.234 1 98.56 45 ALA B N 1
ATOM 2863 C CA . ALA B 1 45 ? 17.578 18 13.773 1 98.56 45 ALA B CA 1
ATOM 2864 C C . ALA B 1 45 ? 18.266 19.312 14.125 1 98.56 45 ALA B C 1
ATOM 2866 O O . ALA B 1 45 ? 19.406 19.312 14.602 1 98.56 45 ALA B O 1
ATOM 2867 N N . LEU B 1 46 ? 17.578 20.406 13.914 1 98.5 46 LEU B N 1
ATOM 2868 C CA . LEU B 1 46 ? 18.141 21.719 14.211 1 98.5 46 LEU B CA 1
ATOM 2869 C C . LEU B 1 46 ? 18.359 21.891 15.711 1 98.5 46 LEU B C 1
ATOM 2871 O O . LEU B 1 46 ? 19.375 22.453 16.141 1 98.5 46 LEU B O 1
ATOM 2875 N N . ARG B 1 47 ? 17.422 21.391 16.484 1 98.12 47 ARG B N 1
ATOM 2876 C CA . ARG B 1 47 ? 17.594 21.453 17.938 1 98.12 47 ARG B CA 1
ATOM 2877 C C . ARG B 1 47 ? 18.812 20.656 18.359 1 98.12 47 ARG B C 1
ATOM 2879 O O . ARG B 1 47 ? 19.547 21.078 19.266 1 98.12 47 ARG B O 1
ATOM 2886 N N . ARG B 1 48 ? 19.047 19.547 17.688 1 97.88 48 ARG B N 1
ATOM 2887 C CA . ARG B 1 48 ? 20.219 18.734 17.984 1 97.88 48 ARG B CA 1
ATOM 2888 C C . ARG B 1 48 ? 21.516 19.469 17.625 1 97.88 48 ARG B C 1
ATOM 2890 O O . ARG B 1 48 ? 22.578 19.125 18.141 1 97.88 48 ARG B O 1
ATOM 2897 N N . LEU B 1 49 ? 21.438 20.453 16.781 1 97.75 49 LEU B N 1
ATOM 2898 C CA . LEU B 1 49 ? 22.578 21.281 16.406 1 97.75 49 LEU B CA 1
ATOM 2899 C C . LEU B 1 49 ? 22.703 22.484 17.344 1 97.75 49 LEU B C 1
ATOM 2901 O O . LEU B 1 49 ? 23.531 23.375 17.125 1 97.75 49 LEU B O 1
ATOM 2905 N N . GLY B 1 50 ? 21.797 22.578 18.312 1 97.25 50 GLY B N 1
ATOM 2906 C CA . GLY B 1 50 ? 21.875 23.641 19.312 1 97.25 50 GLY B CA 1
ATOM 2907 C C . GLY B 1 50 ? 21.047 24.859 18.938 1 97.25 50 GLY B C 1
ATOM 2908 O O . GLY B 1 50 ? 21.172 25.906 19.562 1 97.25 50 GLY B O 1
ATOM 2909 N N . LYS B 1 51 ? 20.219 24.75 17.969 1 97.62 51 LYS B N 1
ATOM 2910 C CA . LYS B 1 51 ? 19.406 25.875 17.531 1 97.62 51 LYS B CA 1
ATOM 2911 C C . LYS B 1 51 ? 18.062 25.891 18.234 1 97.62 51 LYS B C 1
ATOM 2913 O O . LYS B 1 51 ? 17.578 24.859 18.688 1 97.62 51 LYS B O 1
ATOM 2918 N N . GLU B 1 52 ? 17.516 27.078 18.359 1 96.56 52 GLU B N 1
ATOM 2919 C CA . GLU B 1 52 ? 16.156 27.219 18.844 1 96.56 52 GLU B CA 1
ATOM 2920 C C . GLU B 1 52 ? 15.148 27.188 17.688 1 96.56 52 GLU B C 1
ATOM 2922 O O . GLU B 1 52 ? 15.383 27.797 16.656 1 96.56 52 GLU B O 1
ATOM 2927 N N . VAL B 1 53 ? 14.07 26.375 17.922 1 96.44 53 VAL B N 1
ATOM 2928 C CA . VAL B 1 53 ? 13.156 26.172 16.797 1 96.44 53 VAL B CA 1
ATOM 2929 C C . VAL B 1 53 ? 11.719 26.312 17.281 1 96.44 53 VAL B C 1
ATOM 2931 O O . VAL B 1 53 ? 11.352 25.75 18.312 1 96.44 53 VAL B O 1
ATOM 2934 N N . LEU B 1 54 ? 10.984 27.078 16.562 1 94.25 54 LEU B N 1
ATOM 2935 C CA . LEU B 1 54 ? 9.531 27.125 16.703 1 94.25 54 LEU B CA 1
ATOM 2936 C C . LEU B 1 54 ? 8.844 26.484 15.5 1 94.25 54 LEU B C 1
ATOM 2938 O O . LEU B 1 54 ? 9.164 26.797 14.359 1 94.25 54 LEU B O 1
ATOM 2942 N N . LEU B 1 55 ? 7.977 25.5 15.781 1 95.25 55 LEU B N 1
ATOM 2943 C CA . LEU B 1 55 ? 7.152 24.922 14.734 1 95.25 55 LEU B CA 1
ATOM 2944 C C . LEU B 1 55 ? 5.785 25.594 14.672 1 95.25 55 LEU B C 1
ATOM 2946 O O . LEU B 1 55 ? 5.086 25.688 15.68 1 95.25 55 LEU B O 1
ATOM 2950 N N . VAL B 1 56 ? 5.465 26.062 13.469 1 91.75 56 VAL B N 1
ATOM 2951 C CA . VAL B 1 56 ? 4.199 26.781 13.352 1 91.75 56 VAL B CA 1
ATOM 2952 C C . VAL B 1 56 ? 3.408 26.25 12.156 1 91.75 56 VAL B C 1
ATOM 2954 O O . VAL B 1 56 ? 3.986 25.922 11.117 1 91.75 56 VAL B O 1
ATOM 2957 N N . ASN B 1 57 ? 2.166 26.109 12.297 1 90.5 57 ASN B N 1
ATOM 2958 C CA . ASN B 1 57 ? 1.219 25.75 11.25 1 90.5 57 ASN B CA 1
ATOM 2959 C C . ASN B 1 57 ? -0.153 26.359 11.492 1 90.5 57 ASN B C 1
ATOM 2961 O O . ASN B 1 57 ? -0.648 26.359 12.625 1 90.5 57 ASN B O 1
ATOM 2965 N N . ALA B 1 58 ? -0.766 26.859 10.477 1 84.81 58 ALA B N 1
ATOM 2966 C CA . ALA B 1 58 ? -2.049 27.547 10.602 1 84.81 58 ALA B CA 1
ATOM 2967 C C . ALA B 1 58 ? -3.178 26.547 10.875 1 84.81 58 ALA B C 1
ATOM 2969 O O . ALA B 1 58 ? -4.219 26.922 11.422 1 84.81 58 ALA B O 1
ATOM 2970 N N . GLY B 1 59 ? -2.896 25.266 10.562 1 83 59 GLY B N 1
ATOM 2971 C CA . GLY B 1 59 ? -3.951 24.281 10.711 1 83 59 GLY B CA 1
ATOM 2972 C C . GLY B 1 59 ? -5.082 24.469 9.719 1 83 59 GLY B C 1
ATOM 2973 O O . GLY B 1 59 ? -4.883 25.016 8.633 1 83 59 GLY B O 1
ATOM 2974 N N . PRO B 1 60 ? -6.32 23.844 10.008 1 85.56 60 PRO B N 1
ATOM 2975 C CA . PRO B 1 60 ? -6.613 22.969 11.156 1 85.56 60 PRO B CA 1
ATOM 2976 C C . PRO B 1 60 ? -5.957 21.594 11.039 1 85.56 60 PRO B C 1
ATOM 2978 O O . PRO B 1 60 ? -5.512 21.219 9.953 1 85.56 60 PRO B O 1
ATOM 2981 N N . PHE B 1 61 ? -5.805 21.016 12.18 1 87.25 61 PHE B N 1
ATOM 2982 C CA . PHE B 1 61 ? -5.266 19.672 12.266 1 87.25 61 PHE B CA 1
ATOM 2983 C C . PHE B 1 61 ? -6.387 18.641 12.312 1 87.25 61 PHE B C 1
ATOM 2985 O O . PHE B 1 61 ? -6.566 17.953 13.32 1 87.25 61 PHE B O 1
ATOM 2992 N N . GLU B 1 62 ? -7.047 18.453 11.18 1 79.69 62 GLU B N 1
ATOM 2993 C CA . GLU B 1 62 ? -8.266 17.641 11.156 1 79.69 62 GLU B CA 1
ATOM 2994 C C . GLU B 1 62 ? -7.996 16.266 10.57 1 79.69 62 GLU B C 1
ATOM 2996 O O . GLU B 1 62 ? -8.797 15.336 10.75 1 79.69 62 GLU B O 1
ATOM 3001 N N . ARG B 1 63 ? -6.914 16.109 9.938 1 82.25 63 ARG B N 1
ATOM 3002 C CA . ARG B 1 63 ? -6.582 14.797 9.383 1 82.25 63 ARG B CA 1
ATOM 3003 C C . ARG B 1 63 ? -6.148 13.836 10.477 1 82.25 63 ARG B C 1
ATOM 3005 O O . ARG B 1 63 ? -5.391 14.203 11.375 1 82.25 63 ARG B O 1
ATOM 3012 N N . HIS B 1 64 ? -6.645 12.633 10.344 1 81.31 64 HIS B N 1
ATOM 3013 C CA . HIS B 1 64 ? -6.387 11.617 11.359 1 81.31 64 HIS B CA 1
ATOM 3014 C C . HIS B 1 64 ? -4.891 11.398 11.562 1 81.31 64 HIS B C 1
ATOM 3016 O O . HIS B 1 64 ? -4.434 11.211 12.688 1 81.31 64 HIS B O 1
ATOM 3022 N N . GLU B 1 65 ? -4.141 11.492 10.523 1 88.62 65 GLU B N 1
ATOM 3023 C CA . GLU B 1 65 ? -2.73 11.117 10.578 1 88.62 65 GLU B CA 1
ATOM 3024 C C . GLU B 1 65 ? -1.881 12.242 11.164 1 88.62 65 GLU B C 1
ATOM 3026 O O . GLU B 1 65 ? -0.714 12.031 11.5 1 88.62 65 GLU B O 1
ATOM 3031 N N . ILE B 1 66 ? -2.488 13.406 11.359 1 92 66 ILE B N 1
ATOM 3032 C CA . ILE B 1 66 ? -1.645 14.5 11.836 1 92 66 ILE B CA 1
ATOM 3033 C C . ILE B 1 66 ? -2.168 15 13.18 1 92 66 ILE B C 1
ATOM 3035 O O . ILE B 1 66 ? -1.448 15.68 13.914 1 92 66 ILE B O 1
ATOM 3039 N N . THR B 1 67 ? -3.383 14.68 13.547 1 89.69 67 THR B N 1
ATOM 3040 C CA . THR B 1 67 ? -4.023 15.156 14.766 1 89.69 67 THR B CA 1
ATOM 3041 C C . THR B 1 67 ? -3.16 14.852 15.984 1 89.69 67 THR B C 1
ATOM 3043 O O . THR B 1 67 ? -2.984 15.703 16.859 1 89.69 67 THR B O 1
ATOM 3046 N N . PRO B 1 68 ? -2.576 13.672 16.062 1 91.31 68 PRO B N 1
ATOM 3047 C CA . PRO B 1 68 ? -1.782 13.344 17.25 1 91.31 68 PRO B CA 1
ATOM 3048 C C . PRO B 1 68 ? -0.556 14.242 17.406 1 91.31 68 PRO B C 1
ATOM 3050 O O . PRO B 1 68 ? 0.058 14.273 18.484 1 91.31 68 PRO B O 1
ATOM 3053 N N . PHE B 1 69 ? -0.195 14.984 16.391 1 94.81 69 PHE B N 1
ATOM 3054 C CA . PHE B 1 69 ? 1.047 15.75 16.406 1 94.81 69 PHE B CA 1
ATOM 3055 C C . PHE B 1 69 ? 0.767 17.234 16.609 1 94.81 69 PHE B C 1
ATOM 3057 O O . PHE B 1 69 ? 1.693 18.047 16.656 1 94.81 69 PHE B O 1
ATOM 3064 N N . GLU B 1 70 ? -0.473 17.609 16.766 1 92.62 70 GLU B N 1
ATOM 3065 C CA . GLU B 1 70 ? -0.883 19.016 16.875 1 92.62 70 GLU B CA 1
ATOM 3066 C C . GLU B 1 70 ? -0.172 19.703 18.031 1 92.62 70 GLU B C 1
ATOM 3068 O O . GLU B 1 70 ? 0.184 20.875 17.938 1 92.62 70 GLU B O 1
ATOM 3073 N N . HIS B 1 71 ? 0.123 18.984 19.094 1 91.25 71 HIS B N 1
ATOM 3074 C CA . HIS B 1 71 ? 0.665 19.562 20.312 1 91.25 71 HIS B CA 1
ATOM 3075 C C . HIS B 1 71 ? 2.092 20.047 20.109 1 91.25 71 HIS B C 1
ATOM 3077 O O . HIS B 1 71 ? 2.607 20.828 20.906 1 91.25 71 HIS B O 1
ATOM 3083 N N . TYR B 1 72 ? 2.752 19.672 19.047 1 93.44 72 TYR B N 1
ATOM 3084 C CA . TYR B 1 72 ? 4.113 20.109 18.766 1 93.44 72 TYR B CA 1
ATOM 3085 C C . TYR B 1 72 ? 4.117 21.5 18.141 1 93.44 72 TYR B C 1
ATOM 3087 O O . TYR B 1 72 ? 5.168 22.141 18.047 1 93.44 72 TYR B O 1
ATOM 3095 N N . PHE B 1 73 ? 2.928 21.938 17.703 1 91.75 73 PHE B N 1
ATOM 3096 C CA . PHE B 1 73 ? 2.877 23.141 16.875 1 91.75 73 PHE B CA 1
ATOM 3097 C C . PHE B 1 73 ? 2.178 24.281 17.609 1 91.75 73 PHE B C 1
ATOM 3099 O O . PHE B 1 73 ? 1.227 24.047 18.359 1 91.75 73 PHE B O 1
ATOM 3106 N N . LEU B 1 74 ? 2.691 25.422 17.516 1 82.19 74 LEU B N 1
ATOM 3107 C CA . LEU B 1 74 ? 2.027 26.625 18.031 1 82.19 74 LEU B CA 1
ATOM 3108 C C . LEU B 1 74 ? 0.873 27.031 17.109 1 82.19 74 LEU B C 1
ATOM 3110 O O . LEU B 1 74 ? 0.978 26.938 15.891 1 82.19 74 LEU B O 1
ATOM 3114 N N . PRO B 1 75 ? -0.3 27.156 17.828 1 62.84 75 PRO B N 1
ATOM 3115 C CA . PRO B 1 75 ? -1.48 27.5 17.031 1 62.84 75 PRO B CA 1
ATOM 3116 C C . PRO B 1 75 ? -1.291 28.797 16.234 1 62.84 75 PRO B C 1
ATOM 3118 O O . PRO B 1 75 ? -0.537 29.672 16.641 1 62.84 75 PRO B O 1
ATOM 3121 N N . GLY B 1 76 ? -1.573 28.797 15.047 1 55.66 76 GLY B N 1
ATOM 3122 C CA . GLY B 1 76 ? -1.63 30.062 14.305 1 55.66 76 GLY B CA 1
ATOM 3123 C C . GLY B 1 76 ? -2.416 31.141 15.023 1 55.66 76 GLY B C 1
ATOM 3124 O O . GLY B 1 76 ? -3.133 30.859 15.984 1 55.66 76 GLY B O 1
ATOM 3125 N N . PRO B 1 77 ? -2.113 32.469 14.812 1 47.47 77 PRO B N 1
ATOM 3126 C CA . PRO B 1 77 ? -2.85 33.531 15.492 1 47.47 77 PRO B CA 1
ATOM 3127 C C . PRO B 1 77 ? -4.352 33.25 15.562 1 47.47 77 PRO B C 1
ATOM 3129 O O . PRO B 1 77 ? -5.039 33.781 16.438 1 47.47 77 PRO B O 1
ATOM 3132 N N . GLU B 1 78 ? -4.844 32.656 14.578 1 48.44 78 GLU B N 1
ATOM 3133 C CA . GLU B 1 78 ? -6.289 32.438 14.602 1 48.44 78 GLU B CA 1
ATOM 3134 C C . GLU B 1 78 ? -6.668 31.328 15.555 1 48.44 78 GLU B C 1
ATOM 3136 O O . GLU B 1 78 ? -7.855 31.078 15.797 1 48.44 78 GLU B O 1
ATOM 3141 N N . SER B 1 79 ? -5.816 30.531 15.898 1 49.34 79 SER B N 1
ATOM 3142 C CA . SER B 1 79 ? -6.16 29.484 16.844 1 49.34 79 SER B CA 1
ATOM 3143 C C . SER B 1 79 ? -6.18 30 18.281 1 49.34 79 SER B C 1
ATOM 3145 O O . SER B 1 79 ? -5.438 30.922 18.609 1 49.34 79 SER B O 1
ATOM 3147 N N . PRO B 1 80 ? -7.293 29.812 19.047 1 44 80 PRO B N 1
ATOM 3148 C CA . PRO B 1 80 ? -7.289 30.25 20.453 1 44 80 PRO B CA 1
ATOM 3149 C C . PRO B 1 80 ? -5.934 30.047 21.125 1 44 80 PRO B C 1
ATOM 3151 O O . PRO B 1 80 ? -5.191 29.125 20.766 1 44 80 PRO B O 1
ATOM 3154 N N . PRO B 1 81 ? -5.574 31.078 21.766 1 41.03 81 PRO B N 1
ATOM 3155 C CA . PRO B 1 81 ? -4.312 31 22.5 1 41.03 81 PRO B CA 1
ATOM 3156 C C . PRO B 1 81 ? -4.098 29.656 23.188 1 41.03 81 PRO B C 1
ATOM 3158 O O . PRO B 1 81 ? -4.988 29.156 23.875 1 41.03 81 PRO B O 1
ATOM 3161 N N . ARG B 1 82 ? -3.793 28.688 22.453 1 45.16 82 ARG B N 1
ATOM 3162 C CA . ARG B 1 82 ? -3.49 27.5 23.25 1 45.16 82 ARG B CA 1
ATOM 3163 C C . ARG B 1 82 ? -2.494 27.828 24.359 1 45.16 82 ARG B C 1
ATOM 3165 O O . ARG B 1 82 ? -1.69 28.75 24.234 1 45.16 82 ARG B O 1
ATOM 3172 N N . ALA B 1 83 ? -2.797 27.5 25.531 1 39.16 83 ALA B N 1
ATOM 3173 C CA . ALA B 1 83 ? -2.01 27.719 26.75 1 39.16 83 ALA B CA 1
ATOM 3174 C C . ALA B 1 83 ? -0.518 27.562 26.469 1 39.16 83 ALA B C 1
ATOM 3176 O O . ALA B 1 83 ? 0.304 27.625 27.375 1 39.16 83 ALA B O 1
ATOM 3177 N N . THR B 1 84 ? -0.277 26.797 25.453 1 41.81 84 THR B N 1
ATOM 3178 C CA . THR B 1 84 ? 1.167 26.609 25.391 1 41.81 84 THR B CA 1
ATOM 3179 C C . THR B 1 84 ? 1.888 27.938 25.188 1 41.81 84 THR B C 1
ATOM 3181 O O . THR B 1 84 ? 1.291 28.906 24.703 1 41.81 84 THR B O 1
ATOM 3184 N N . ALA B 1 85 ? 3.326 27.969 25.484 1 42.19 85 ALA B N 1
ATOM 3185 C CA . ALA B 1 85 ? 4.402 28.875 25.859 1 42.19 85 ALA B CA 1
ATOM 3186 C C . ALA B 1 85 ? 4.633 29.938 24.797 1 42.19 85 ALA B C 1
ATOM 3188 O O . ALA B 1 85 ? 4.867 29.609 23.625 1 42.19 85 ALA B O 1
ATOM 3189 N N . SER B 1 86 ? 3.926 30.984 24.75 1 46.44 86 SER B N 1
ATOM 3190 C CA . SER B 1 86 ? 4.48 32.219 24.203 1 46.44 86 SER B CA 1
ATOM 3191 C C . SER B 1 86 ? 6.004 32.188 24.219 1 46.44 86 SER B C 1
ATOM 3193 O O . SER B 1 86 ? 6.621 32.156 25.281 1 46.44 86 SER B O 1
ATOM 3195 N N . SER B 1 87 ? 6.539 31.312 23.297 1 55.62 87 SER B N 1
ATOM 3196 C CA . SER B 1 87 ? 7.992 31.406 23.344 1 55.62 87 SER B CA 1
ATOM 3197 C C . SER B 1 87 ? 8.461 32.844 23.094 1 55.62 87 SER B C 1
ATOM 3199 O O . SER B 1 87 ? 7.969 33.5 22.188 1 55.62 87 SER B O 1
ATOM 3201 N N . ASP B 1 88 ? 8.828 33.5 23.984 1 65.75 88 ASP B N 1
ATOM 3202 C CA . ASP B 1 88 ? 9.523 34.781 23.906 1 65.75 88 ASP B CA 1
ATOM 3203 C C . ASP B 1 88 ? 10.625 34.75 22.859 1 65.75 88 ASP B C 1
ATOM 3205 O O . ASP B 1 88 ? 11.367 35.719 22.688 1 65.75 88 ASP B O 1
ATOM 3209 N N . LEU B 1 89 ? 10.562 33.562 22.062 1 74.88 89 LEU B N 1
ATOM 3210 C CA . LEU B 1 89 ? 11.625 33.438 21.078 1 74.88 89 LEU B CA 1
ATOM 3211 C C . LEU B 1 89 ? 11.312 34.281 19.844 1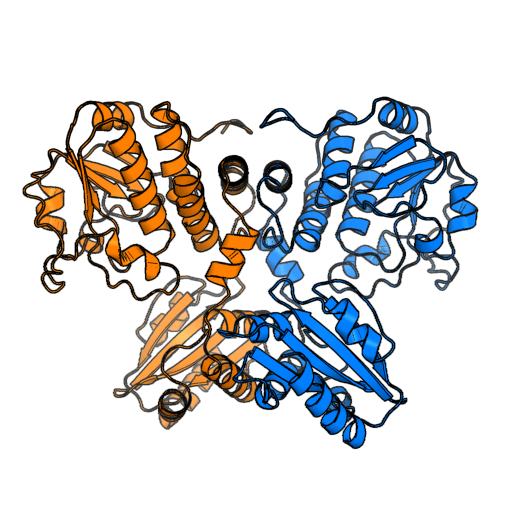 74.88 89 LEU B C 1
ATOM 3213 O O . LEU B 1 89 ? 10.203 34.219 19.312 1 74.88 89 LEU B O 1
ATOM 3217 N N . VAL B 1 90 ? 12.25 35.156 19.5 1 83.62 90 VAL B N 1
ATOM 3218 C CA . VAL B 1 90 ? 12.227 35.875 18.234 1 83.62 90 VAL B CA 1
ATOM 3219 C C . VAL B 1 90 ? 13.148 35.219 17.234 1 83.62 90 VAL B C 1
ATOM 3221 O O . VAL B 1 90 ? 14.375 35.312 17.328 1 83.62 90 VAL B O 1
ATOM 3224 N N . PRO B 1 91 ? 12.539 34.469 16.312 1 91.94 91 PRO B N 1
ATOM 3225 C CA . PRO B 1 91 ? 13.391 33.75 15.367 1 91.94 91 PRO B CA 1
ATOM 3226 C C . PRO B 1 91 ? 14.211 34.656 14.469 1 91.94 91 PRO B C 1
ATOM 3228 O O . PRO B 1 91 ? 13.727 35.719 14.055 1 91.94 91 PRO B O 1
ATOM 3231 N N . GLU B 1 92 ? 15.391 34.25 14.172 1 94.75 92 GLU B N 1
ATOM 3232 C CA . GLU B 1 92 ? 16.297 34.969 13.281 1 94.75 92 GLU B CA 1
ATOM 3233 C C . GLU B 1 92 ? 15.961 34.688 11.812 1 94.75 92 GLU B C 1
ATOM 3235 O O . GLU B 1 92 ? 16.25 35.5 10.938 1 94.75 92 GLU B O 1
ATOM 3240 N N . ALA B 1 93 ? 15.469 33.5 11.617 1 97.31 93 ALA B N 1
ATOM 3241 C CA . ALA B 1 93 ? 15.234 33.062 10.242 1 97.31 93 ALA B CA 1
ATOM 3242 C C . ALA B 1 93 ? 14.016 32.156 10.164 1 97.31 93 ALA B C 1
ATOM 3244 O O . ALA B 1 93 ? 13.516 31.672 11.195 1 97.31 93 ALA B O 1
ATOM 3245 N N . ALA B 1 94 ? 13.539 32.031 8.922 1 96.5 94 ALA B N 1
ATOM 3246 C CA . ALA B 1 94 ? 12.375 31.172 8.688 1 96.5 94 ALA B CA 1
ATOM 3247 C C . ALA B 1 94 ? 12.68 30.094 7.645 1 96.5 94 ALA B C 1
ATOM 3249 O O . ALA B 1 94 ? 13.461 30.328 6.719 1 96.5 94 ALA B O 1
ATOM 3250 N N . ILE B 1 95 ? 12.172 28.906 7.867 1 97.5 95 ILE B N 1
ATOM 3251 C CA . ILE B 1 95 ? 12.18 27.828 6.891 1 97.5 95 ILE B CA 1
ATOM 3252 C C . ILE B 1 95 ? 10.742 27.469 6.52 1 97.5 95 ILE B C 1
ATOM 3254 O O . ILE B 1 95 ? 9.93 27.125 7.387 1 97.5 95 ILE B O 1
ATOM 3258 N N . ILE B 1 96 ? 10.422 27.594 5.293 1 95.75 96 ILE B N 1
ATOM 3259 C CA . ILE B 1 96 ? 9.133 27.156 4.781 1 95.75 96 ILE B CA 1
ATOM 3260 C C . ILE B 1 96 ? 9.273 25.781 4.121 1 95.75 96 ILE B C 1
ATOM 3262 O O . ILE B 1 96 ? 10.172 25.578 3.303 1 95.75 96 ILE B O 1
ATOM 3266 N N . VAL B 1 97 ? 8.398 24.875 4.504 1 97 97 VAL B N 1
ATOM 3267 C CA . VAL B 1 97 ? 8.523 23.531 3.957 1 97 97 VAL B CA 1
ATOM 3268 C C . VAL B 1 97 ? 7.223 23.141 3.254 1 97 97 VAL B C 1
ATOM 3270 O O . VAL B 1 97 ? 6.141 23.578 3.648 1 97 97 VAL B O 1
ATOM 3273 N N . ASP B 1 98 ? 7.32 22.328 2.229 1 95.44 98 ASP B N 1
ATOM 3274 C CA . ASP B 1 98 ? 6.25 21.656 1.496 1 95.44 98 ASP B CA 1
ATOM 3275 C C . ASP B 1 98 ? 5.285 22.672 0.886 1 95.44 98 ASP B C 1
ATOM 3277 O O . ASP B 1 98 ? 4.09 22.406 0.758 1 95.44 98 ASP B O 1
ATOM 3281 N N . CYS B 1 99 ? 5.695 23.844 0.774 1 88.88 99 CYS B N 1
ATOM 3282 C CA . CYS B 1 99 ? 5.004 24.875 0.012 1 88.88 99 CYS B CA 1
ATOM 3283 C C . CYS B 1 99 ? 5.961 26 -0.365 1 88.88 99 CYS B C 1
ATOM 3285 O O . CYS B 1 99 ? 6.98 26.203 0.295 1 88.88 99 CYS B O 1
ATOM 3287 N N . SER B 1 100 ? 5.641 26.672 -1.472 1 84.75 100 SER B N 1
ATOM 3288 C CA . SER B 1 100 ? 6.547 27.703 -1.966 1 84.75 100 SER B CA 1
ATOM 3289 C C . SER B 1 100 ? 5.801 29.016 -2.215 1 84.75 100 SER B C 1
ATOM 3291 O O . SER B 1 100 ? 6.348 29.938 -2.822 1 84.75 100 SER B O 1
ATOM 3293 N N . SER B 1 101 ? 4.547 29.094 -1.747 1 85.31 101 SER B N 1
ATOM 3294 C CA . SER B 1 101 ? 3.75 30.297 -1.978 1 85.31 101 SER B CA 1
ATOM 3295 C C . SER B 1 101 ? 3.229 30.875 -0.666 1 85.31 101 SER B C 1
ATOM 3297 O O . SER B 1 101 ? 2.85 30.125 0.24 1 85.31 101 SER B O 1
ATOM 3299 N N . ALA B 1 102 ? 3.166 32.188 -0.657 1 85.25 102 ALA B N 1
ATOM 3300 C CA . ALA B 1 102 ? 2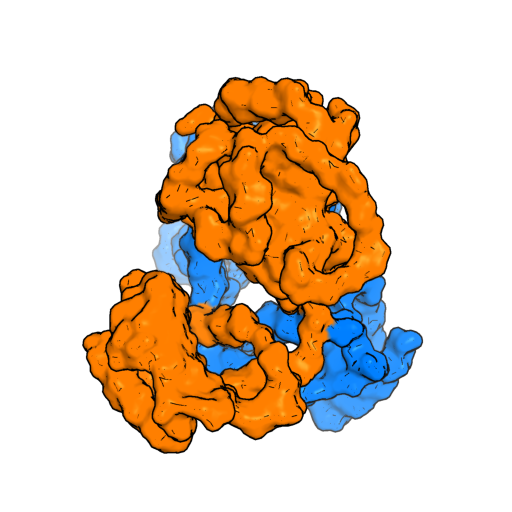.764 32.906 0.551 1 85.25 102 ALA B CA 1
ATOM 3301 C C . ALA B 1 102 ? 1.31 32.594 0.906 1 85.25 102 ALA B C 1
ATOM 3303 O O . ALA B 1 102 ? 0.958 32.5 2.084 1 85.25 102 ALA B O 1
ATOM 3304 N N . ASP B 1 103 ? 0.504 32.469 -0.065 1 83.44 103 ASP B N 1
ATOM 3305 C CA . ASP B 1 103 ? -0.923 32.25 0.154 1 83.44 103 ASP B CA 1
ATOM 3306 C C . ASP B 1 103 ? -1.175 30.922 0.893 1 83.44 103 ASP B C 1
ATOM 3308 O O . ASP B 1 103 ? -2.193 30.781 1.571 1 83.44 103 ASP B O 1
ATOM 3312 N N . ARG B 1 104 ? -0.281 30.016 0.876 1 86.69 104 ARG B N 1
ATOM 3313 C CA . ARG B 1 104 ? -0.441 28.703 1.503 1 86.69 104 ARG B CA 1
ATOM 3314 C C . ARG B 1 104 ? -0.009 28.75 2.965 1 86.69 104 ARG B C 1
ATOM 3316 O O . ARG B 1 104 ? -0.289 27.812 3.725 1 86.69 104 ARG B O 1
ATOM 3323 N N . LEU B 1 105 ? 0.62 29.812 3.387 1 86.44 105 LEU B N 1
ATOM 3324 C CA . LEU B 1 105 ? 1.088 29.938 4.762 1 86.44 105 LEU B CA 1
ATOM 3325 C C . LEU B 1 105 ? -0.031 30.422 5.676 1 86.44 105 LEU B C 1
ATOM 3327 O O . LEU B 1 105 ? 0.102 30.391 6.902 1 86.44 105 LEU B O 1
ATOM 3331 N N . GLY B 1 106 ? -1.078 30.844 5.086 1 80.44 106 GLY B N 1
ATOM 3332 C CA . GLY B 1 106 ? -2.197 31.328 5.875 1 80.44 106 GLY B CA 1
ATOM 3333 C C . GLY B 1 106 ? -1.887 32.625 6.617 1 80.44 106 GLY B C 1
ATOM 3334 O O . GLY B 1 106 ? -1.254 33.531 6.066 1 80.44 106 GLY B O 1
ATOM 3335 N N . SER B 1 107 ? -2.371 32.719 7.863 1 78.25 107 SER B N 1
ATOM 3336 C CA . SER B 1 107 ? -2.33 33.938 8.656 1 78.25 107 SER B CA 1
ATOM 3337 C C . SER B 1 107 ? -0.911 34.25 9.109 1 78.25 107 SER B C 1
ATOM 3339 O O . SER B 1 107 ? -0.628 35.375 9.547 1 78.25 107 SER B O 1
ATOM 3341 N N . MET B 1 108 ? -0.012 33.344 8.891 1 79.31 108 MET B N 1
ATOM 3342 C CA . MET B 1 108 ? 1.348 33.5 9.398 1 79.31 108 MET B CA 1
ATOM 3343 C C . MET B 1 108 ? 2.256 34.094 8.328 1 79.31 108 MET B C 1
ATOM 3345 O O . MET B 1 108 ? 3.424 34.406 8.586 1 79.31 108 MET B O 1
ATOM 3349 N N . ALA B 1 109 ? 1.776 34.312 7.227 1 82.62 109 ALA B N 1
ATOM 3350 C CA . ALA B 1 109 ? 2.582 34.688 6.066 1 82.62 109 ALA B CA 1
ATOM 3351 C C . ALA B 1 109 ? 3.367 35.969 6.32 1 82.62 109 ALA B C 1
ATOM 3353 O O . ALA B 1 109 ? 4.578 36 6.086 1 82.62 109 ALA B O 1
ATOM 3354 N N . GLU B 1 110 ? 2.734 36.969 6.84 1 82.88 110 GLU B N 1
ATOM 3355 C CA . GLU B 1 110 ? 3.367 38.281 7.004 1 82.88 110 GLU B CA 1
ATOM 3356 C C . GLU B 1 110 ? 4.547 38.188 7.973 1 82.88 110 GLU B C 1
ATOM 3358 O O . GLU B 1 110 ? 5.605 38.781 7.711 1 82.88 110 GLU B O 1
ATOM 3363 N N . GLN B 1 111 ? 4.402 37.531 8.984 1 82.12 111 GLN B N 1
ATOM 3364 C CA . GLN B 1 111 ? 5.445 37.406 10 1 82.12 111 GLN B CA 1
ATOM 3365 C C . GLN B 1 111 ? 6.629 36.594 9.492 1 82.12 111 GLN B C 1
ATOM 3367 O O . GLN B 1 111 ? 7.781 36.906 9.812 1 82.12 111 GLN B O 1
ATOM 3372 N N . ILE B 1 112 ? 6.352 35.688 8.68 1 87.75 112 ILE B N 1
ATOM 3373 C CA . ILE B 1 112 ? 7.367 34.75 8.219 1 87.75 112 ILE B CA 1
ATOM 3374 C C . ILE B 1 112 ? 8.164 35.375 7.074 1 87.75 112 ILE B C 1
ATOM 3376 O O . ILE B 1 112 ? 9.391 35.25 7.031 1 87.75 112 ILE B O 1
ATOM 3380 N N . LEU B 1 113 ? 7.488 36.125 6.277 1 89.06 113 LEU B N 1
ATOM 3381 C CA . LEU B 1 113 ? 8.094 36.594 5.043 1 89.06 113 LEU B CA 1
ATOM 3382 C C . LEU B 1 113 ? 9.016 37.781 5.32 1 89.06 113 LEU B C 1
ATOM 3384 O O . LEU B 1 113 ? 9.797 38.188 4.453 1 89.06 113 LEU B O 1
ATOM 3388 N N . ASN B 1 114 ? 9.008 38.312 6.523 1 89.44 114 ASN B N 1
ATOM 3389 C CA . ASN B 1 114 ? 9.875 39.438 6.91 1 89.44 114 ASN B CA 1
ATOM 3390 C C . ASN B 1 114 ? 11.227 38.938 7.422 1 89.44 114 ASN B C 1
ATOM 3392 O O . ASN B 1 114 ? 12.133 39.719 7.668 1 89.44 114 ASN B O 1
ATOM 3396 N N . LEU B 1 115 ? 11.383 37.656 7.496 1 93.5 115 LEU B N 1
ATOM 3397 C CA . LEU B 1 115 ? 12.617 37.062 7.973 1 93.5 115 LEU B CA 1
ATOM 3398 C C . LEU B 1 115 ? 13.445 36.531 6.805 1 93.5 115 LEU B C 1
ATOM 3400 O O . LEU B 1 115 ? 12.914 36.281 5.723 1 93.5 115 LEU B O 1
ATOM 3404 N N . PRO B 1 116 ? 14.812 36.438 7.078 1 96.12 116 PRO B N 1
ATOM 3405 C CA . PRO B 1 116 ? 15.547 35.594 6.117 1 96.12 116 PRO B CA 1
ATOM 3406 C C . PRO B 1 116 ? 14.914 34.219 5.906 1 96.12 116 PRO B C 1
ATOM 3408 O O . PRO B 1 116 ? 14.508 33.594 6.875 1 96.12 116 PRO B O 1
ATOM 3411 N N . LEU B 1 117 ? 14.859 33.875 4.613 1 96.19 117 LEU B N 1
ATOM 3412 C CA . LEU B 1 117 ? 13.969 32.75 4.32 1 96.19 117 LEU B CA 1
ATOM 3413 C C . LEU B 1 117 ? 14.711 31.641 3.578 1 96.19 117 LEU B C 1
ATOM 3415 O O . LEU B 1 117 ? 15.516 31.922 2.689 1 96.19 117 LEU B O 1
ATOM 3419 N N . ALA B 1 118 ? 14.484 30.422 3.951 1 97.31 118 ALA B N 1
ATOM 3420 C CA . ALA B 1 118 ? 14.773 29.219 3.168 1 97.31 118 ALA B CA 1
ATOM 3421 C C . ALA B 1 118 ? 13.492 28.469 2.836 1 97.31 118 ALA B C 1
ATOM 3423 O O . ALA B 1 118 ? 12.57 28.391 3.658 1 97.31 118 ALA B O 1
ATOM 3424 N N . VAL B 1 119 ? 13.445 27.875 1.615 1 96.31 119 VAL B N 1
ATOM 3425 C CA . VAL B 1 119 ? 12.266 27.141 1.171 1 96.31 119 VAL B CA 1
ATOM 3426 C C . VAL B 1 119 ? 12.672 25.719 0.769 1 96.31 119 VAL B C 1
ATOM 3428 O O . VAL B 1 119 ? 13.578 25.531 -0.043 1 96.31 119 VAL B O 1
ATOM 3431 N N . VAL B 1 120 ? 12.094 24.703 1.37 1 97 120 VAL B N 1
ATOM 3432 C CA . VAL B 1 120 ? 12.25 23.297 1.034 1 97 120 VAL B CA 1
ATOM 3433 C C . VAL B 1 120 ? 10.922 22.734 0.532 1 97 120 VAL B C 1
ATOM 3435 O O . VAL B 1 120 ? 9.961 22.609 1.3 1 97 120 VAL B O 1
ATOM 3438 N N . ASP B 1 121 ? 10.836 22.422 -0.734 1 95.25 121 ASP B N 1
ATOM 3439 C CA . ASP B 1 121 ? 9.555 22.062 -1.338 1 95.25 121 ASP B CA 1
ATOM 3440 C C . ASP B 1 121 ? 9.742 21.125 -2.525 1 95.25 121 ASP B C 1
ATOM 3442 O O . ASP B 1 121 ? 10.859 20.969 -3.027 1 95.25 121 ASP B O 1
ATOM 3446 N N . HIS B 1 122 ? 8.672 20.422 -2.857 1 93.38 122 HIS B N 1
ATOM 3447 C CA . HIS B 1 122 ? 8.75 19.547 -4.016 1 93.38 122 HIS B CA 1
ATOM 3448 C C . HIS B 1 122 ? 7.637 19.859 -5.016 1 93.38 122 HIS B C 1
ATOM 3450 O O . HIS B 1 122 ? 7.516 19.172 -6.039 1 93.38 122 HIS B O 1
ATOM 3456 N N . HIS B 1 123 ? 6.938 20.891 -4.781 1 86.31 123 HIS B N 1
ATOM 3457 C CA . HIS B 1 123 ? 5.875 21.25 -5.711 1 86.31 123 HIS B CA 1
ATOM 3458 C C . HIS B 1 123 ? 6.422 22.047 -6.887 1 86.31 123 HIS B C 1
ATOM 3460 O O . HIS B 1 123 ? 7.309 22.891 -6.711 1 86.31 123 HIS B O 1
ATOM 3466 N N . ALA B 1 124 ? 5.867 21.766 -8.055 1 78.88 124 ALA B N 1
ATOM 3467 C CA . ALA B 1 124 ? 6.301 22.453 -9.266 1 78.88 124 ALA B CA 1
ATOM 3468 C C . ALA B 1 124 ? 5.734 23.875 -9.312 1 78.88 124 ALA B C 1
ATOM 3470 O O . ALA B 1 124 ? 6.336 24.766 -9.914 1 78.88 124 ALA B O 1
ATOM 3471 N N . SER B 1 125 ? 4.582 23.969 -8.773 1 68.12 125 SER B N 1
ATOM 3472 C CA . SER B 1 125 ? 3.879 25.234 -8.875 1 68.12 125 SER B CA 1
ATOM 3473 C C . SER B 1 125 ? 4.164 26.125 -7.664 1 68.12 125 SER B C 1
ATOM 3475 O O . SER B 1 125 ? 4.672 25.641 -6.648 1 68.12 125 SER B O 1
ATOM 3477 N N . GLY B 1 126 ? 4.098 27.406 -7.836 1 67.75 126 GLY B N 1
ATOM 3478 C CA . GLY B 1 126 ? 4.227 28.359 -6.75 1 67.75 126 GLY B CA 1
ATOM 3479 C C . GLY B 1 126 ? 5.109 29.547 -7.098 1 67.75 126 GLY B C 1
ATOM 3480 O O . GLY B 1 126 ? 5.922 29.469 -8.023 1 67.75 126 GLY B O 1
ATOM 3481 N N . GLU B 1 127 ? 4.711 30.625 -6.477 1 74 127 GLU B N 1
ATOM 3482 C CA . GLU B 1 127 ? 5.527 31.828 -6.617 1 74 127 GLU B CA 1
ATOM 3483 C C . GLU B 1 127 ? 6.785 31.734 -5.758 1 74 127 GLU B C 1
ATOM 3485 O O . GLU B 1 127 ? 6.703 31.484 -4.551 1 74 127 GLU B O 1
ATOM 3490 N N . ARG B 1 128 ? 7.898 31.781 -6.449 1 77.44 128 ARG B N 1
ATOM 3491 C CA . ARG B 1 128 ? 9.164 31.656 -5.73 1 77.44 128 ARG B CA 1
ATOM 3492 C C . ARG B 1 128 ? 9.352 32.781 -4.738 1 77.44 128 ARG B C 1
ATOM 3494 O O . ARG B 1 128 ? 9.445 33.969 -5.129 1 77.44 128 ARG B O 1
ATOM 3501 N N . LEU B 1 129 ? 9.289 32.469 -3.555 1 85.06 129 LEU B N 1
ATOM 3502 C CA . LEU B 1 129 ? 9.586 33.406 -2.477 1 85.06 129 LEU B CA 1
ATOM 3503 C C . LEU B 1 129 ? 11.062 33.781 -2.463 1 85.06 129 LEU B C 1
ATOM 3505 O O . LEU B 1 129 ? 11.898 33.031 -2.979 1 85.06 129 LEU B O 1
ATOM 3509 N N . GLN B 1 130 ? 11.398 35 -1.996 1 86.94 130 GLN B N 1
ATOM 3510 C CA . GLN B 1 130 ? 12.797 35.406 -1.899 1 86.94 130 GLN B CA 1
ATOM 3511 C C . GLN B 1 130 ? 13.516 34.625 -0.792 1 86.94 130 GLN B C 1
ATOM 3513 O O . GLN B 1 130 ? 12.969 34.438 0.299 1 86.94 130 GLN B O 1
ATOM 3518 N N . GLY B 1 131 ? 14.672 34.062 -1.076 1 93.88 131 GLY B N 1
ATOM 3519 C CA . GLY B 1 131 ? 15.445 33.312 -0.101 1 93.88 131 GLY B CA 1
ATOM 3520 C C . GLY B 1 131 ? 16.219 32.188 -0.714 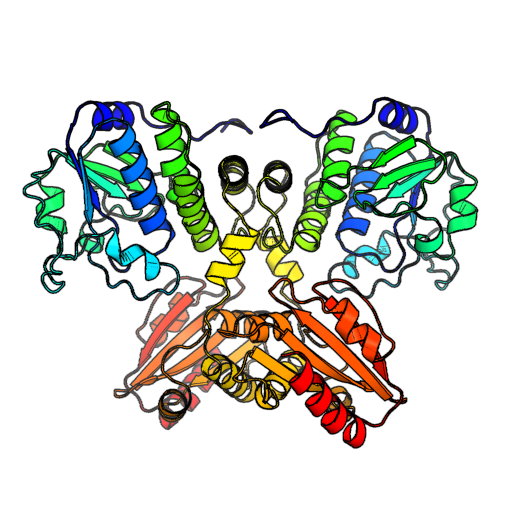1 93.88 131 GLY B C 1
ATOM 3521 O O . GLY B 1 131 ? 16.5 32.188 -1.918 1 93.88 131 GLY B O 1
ATOM 3522 N N . VAL B 1 132 ? 16.734 31.281 0.136 1 96.25 132 VAL B N 1
ATOM 3523 C CA . VAL B 1 132 ? 17.453 30.078 -0.302 1 96.25 132 VAL B CA 1
ATOM 3524 C C . VAL B 1 132 ? 16.453 28.984 -0.629 1 96.25 132 VAL B C 1
ATOM 3526 O O . VAL B 1 132 ? 15.461 28.797 0.085 1 96.25 132 VAL B O 1
ATOM 3529 N N . HIS B 1 133 ? 16.75 28.281 -1.738 1 95.5 133 HIS B N 1
ATOM 3530 C CA . HIS B 1 133 ? 15.758 27.328 -2.189 1 95.5 133 HIS B CA 1
ATOM 3531 C C . HIS B 1 133 ? 16.359 25.922 -2.307 1 95.5 133 HIS B C 1
ATOM 3533 O O . HIS B 1 133 ? 17.484 25.766 -2.779 1 95.5 133 HIS B O 1
ATOM 3539 N N . PHE B 1 134 ? 15.68 24.969 -1.87 1 96.19 134 PHE B N 1
ATOM 3540 C CA . PHE B 1 134 ? 15.828 23.531 -2.141 1 96.19 134 PHE B CA 1
ATOM 3541 C C . PHE B 1 134 ? 14.516 22.938 -2.619 1 96.19 134 PHE B C 1
ATOM 3543 O O . PHE B 1 134 ? 13.781 22.328 -1.833 1 96.19 134 PHE B O 1
ATOM 3550 N N . ILE B 1 135 ? 14.195 23.219 -3.908 1 94.62 135 ILE B N 1
ATOM 3551 C CA . ILE B 1 135 ? 12.922 22.844 -4.523 1 94.62 135 ILE B CA 1
ATOM 3552 C C . ILE B 1 135 ? 13.172 21.844 -5.648 1 94.62 135 ILE B C 1
ATOM 3554 O O . ILE B 1 135 ? 13.82 22.156 -6.645 1 94.62 135 ILE B O 1
ATOM 3558 N N . LEU B 1 136 ? 12.719 20.656 -5.469 1 93.94 136 LEU B N 1
ATOM 3559 C CA . LEU B 1 136 ? 12.867 19.594 -6.457 1 93.94 136 LEU B CA 1
ATOM 3560 C C . LEU B 1 136 ? 11.516 18.953 -6.777 1 93.94 136 LEU B C 1
ATOM 3562 O O . LEU B 1 136 ? 11.125 17.969 -6.133 1 93.94 136 LEU B O 1
ATOM 3566 N N . PRO B 1 137 ? 10.852 19.406 -7.824 1 91.06 137 PRO B N 1
ATOM 3567 C CA . PRO B 1 137 ? 9.523 18.891 -8.164 1 91.06 137 PRO B CA 1
ATOM 3568 C C . PRO B 1 137 ? 9.547 17.422 -8.586 1 91.06 137 PRO B C 1
ATOM 3570 O O . PRO B 1 137 ? 8.508 16.766 -8.617 1 91.06 137 PRO B O 1
ATOM 3573 N N . GLU B 1 138 ? 10.719 16.906 -8.898 1 89.81 138 GLU B N 1
ATOM 3574 C CA . GLU B 1 138 ? 10.82 15.531 -9.367 1 89.81 138 GLU B CA 1
ATOM 3575 C C . GLU B 1 138 ? 10.719 14.539 -8.211 1 89.81 138 GLU B C 1
ATOM 3577 O O . GLU B 1 138 ? 10.531 13.344 -8.43 1 89.81 138 GLU B O 1
ATOM 3582 N N . VAL B 1 139 ? 10.93 15.039 -6.988 1 93.69 139 VAL B N 1
ATOM 3583 C CA . VAL B 1 139 ? 10.812 14.141 -5.848 1 93.69 139 VAL B CA 1
ATOM 3584 C C . VAL B 1 139 ? 9.359 14.086 -5.379 1 93.69 139 VAL B C 1
ATOM 3586 O O . VAL B 1 139 ? 8.656 15.102 -5.383 1 93.69 139 VAL B O 1
ATOM 3589 N N . PRO B 1 140 ? 8.891 12.992 -4.93 1 93.81 140 PRO B N 1
ATOM 3590 C CA . PRO B 1 140 ? 7.457 12.82 -4.707 1 93.81 140 PRO B CA 1
ATOM 3591 C C . PRO B 1 140 ? 7.016 13.289 -3.322 1 93.81 140 PRO B C 1
ATOM 3593 O O . PRO B 1 140 ? 5.816 13.328 -3.031 1 93.81 140 PRO B O 1
ATOM 3596 N N . ALA B 1 141 ? 7.934 13.633 -2.445 1 96.12 141 ALA B N 1
ATOM 3597 C CA . ALA B 1 141 ? 7.582 14.055 -1.091 1 96.12 141 ALA B CA 1
ATOM 3598 C C . ALA B 1 141 ? 8.633 15 -0.52 1 96.12 141 ALA B C 1
ATOM 3600 O O . ALA B 1 141 ? 9.828 14.836 -0.771 1 96.12 141 ALA B O 1
ATOM 3601 N N . ALA B 1 142 ? 8.227 15.914 0.299 1 97.5 142 ALA B N 1
ATOM 3602 C CA . ALA B 1 142 ? 9.141 16.875 0.926 1 97.5 142 ALA B CA 1
ATOM 3603 C C . ALA B 1 142 ? 10.031 16.188 1.956 1 97.5 142 ALA B C 1
ATOM 3605 O O . ALA B 1 142 ? 11.156 16.609 2.197 1 97.5 142 ALA B O 1
ATOM 3606 N N . THR B 1 143 ? 9.516 15.117 2.52 1 98.25 143 THR B N 1
ATOM 3607 C CA . THR B 1 143 ? 10.273 14.398 3.531 1 98.25 143 THR B CA 1
ATOM 3608 C C . THR B 1 143 ? 11.555 13.82 2.936 1 98.25 143 THR B C 1
ATOM 3610 O O . THR B 1 143 ? 12.531 13.57 3.654 1 98.25 143 THR B O 1
ATOM 3613 N N . ILE B 1 144 ? 11.586 13.57 1.63 1 97.94 144 ILE B N 1
ATOM 3614 C CA . ILE B 1 144 ? 12.805 13.109 0.969 1 97.94 144 ILE B CA 1
ATOM 3615 C C . ILE B 1 144 ? 13.867 14.203 1.039 1 97.94 144 ILE B C 1
ATOM 3617 O O . ILE B 1 144 ? 15.031 13.922 1.349 1 97.94 144 ILE B O 1
ATOM 3621 N N . LEU B 1 145 ? 13.477 15.414 0.812 1 97.94 145 LEU B N 1
ATOM 3622 C CA . LEU B 1 145 ? 14.391 16.547 0.883 1 97.94 145 LEU B CA 1
ATOM 3623 C C . LEU B 1 145 ? 14.875 16.766 2.312 1 97.94 145 LEU B C 1
ATOM 3625 O O . LEU B 1 145 ? 16.062 17.031 2.537 1 97.94 145 LEU B O 1
ATOM 3629 N N . ALA B 1 146 ? 13.945 16.703 3.268 1 98.44 146 ALA B N 1
ATOM 3630 C CA . ALA B 1 146 ? 14.32 16.828 4.672 1 98.44 146 ALA B CA 1
ATOM 3631 C C . ALA B 1 146 ? 15.336 15.773 5.078 1 98.44 146 ALA B C 1
ATOM 3633 O O . ALA B 1 146 ? 16.281 16.062 5.812 1 98.44 146 ALA B O 1
ATOM 3634 N N . THR B 1 147 ? 15.117 14.539 4.621 1 98.19 147 THR B N 1
ATOM 3635 C CA . THR B 1 147 ? 16.047 13.445 4.902 1 98.19 147 THR B CA 1
ATOM 3636 C C . THR B 1 147 ? 17.438 13.773 4.375 1 98.19 147 THR B C 1
ATOM 3638 O O . THR B 1 147 ? 18.422 13.648 5.102 1 98.19 147 THR B O 1
ATOM 3641 N N . ALA B 1 148 ? 17.5 14.195 3.15 1 97.62 148 ALA B N 1
ATOM 3642 C CA . ALA B 1 148 ? 18.766 14.578 2.537 1 97.62 148 ALA B CA 1
ATOM 3643 C C . ALA B 1 148 ? 19.422 15.734 3.295 1 97.62 148 ALA B C 1
ATOM 3645 O O . ALA B 1 148 ? 20.641 15.75 3.498 1 97.62 148 ALA B O 1
ATOM 3646 N N . LEU B 1 149 ? 18.625 16.688 3.664 1 98.06 149 LEU B N 1
ATOM 3647 C CA . LEU B 1 149 ? 19.109 17.875 4.352 1 98.06 149 LEU B CA 1
ATOM 3648 C C . LEU B 1 149 ? 19.719 17.5 5.703 1 98.06 149 LEU B C 1
ATOM 3650 O O . LEU B 1 149 ? 20.797 17.969 6.047 1 98.06 149 LEU B O 1
ATOM 3654 N N . ILE B 1 150 ? 19.047 16.672 6.504 1 98.19 150 ILE B N 1
ATOM 3655 C CA . ILE B 1 150 ? 19.531 16.25 7.812 1 98.19 150 ILE B CA 1
ATOM 3656 C C . ILE B 1 150 ? 20.875 15.523 7.645 1 98.19 150 ILE B C 1
ATOM 3658 O O . ILE B 1 150 ? 21.828 15.781 8.391 1 98.19 150 ILE B O 1
ATOM 3662 N N . GLN B 1 151 ? 20.953 14.734 6.633 1 96.62 151 GLN B N 1
ATOM 3663 C CA . GLN B 1 151 ? 22.203 14.039 6.352 1 96.62 151 GLN B CA 1
ATOM 3664 C C . GLN B 1 151 ? 23.297 15.008 5.895 1 96.62 151 GLN B C 1
ATOM 3666 O O . GLN B 1 151 ? 24.453 14.867 6.262 1 96.62 151 GLN B O 1
ATOM 3671 N N . GLY B 1 152 ? 22.875 15.922 5.086 1 95.88 152 GLY B N 1
ATOM 3672 C CA . GLY B 1 152 ? 23.797 16.938 4.605 1 95.88 152 GLY B CA 1
ATOM 3673 C C . GLY B 1 152 ? 24.391 17.781 5.719 1 95.88 152 GLY B C 1
ATOM 3674 O O . GLY B 1 152 ? 25.469 18.344 5.57 1 95.88 152 GLY B O 1
ATOM 3675 N N . LEU B 1 153 ? 23.688 17.906 6.789 1 97.19 153 LEU B N 1
ATOM 3676 C CA . LEU B 1 153 ? 24.156 18.625 7.965 1 97.19 153 LEU B CA 1
ATOM 3677 C C . LEU B 1 153 ? 25.078 17.766 8.805 1 97.19 153 LEU B C 1
ATOM 3679 O O . LEU B 1 153 ? 25.547 18.203 9.859 1 97.19 153 LEU B O 1
ATOM 3683 N N . GLY B 1 154 ? 25.281 16.516 8.328 1 96 154 GLY B N 1
ATOM 3684 C CA . GLY B 1 154 ? 26.188 15.602 9.016 1 96 154 GLY B CA 1
ATOM 3685 C C . GLY B 1 154 ? 25.547 14.883 10.188 1 96 154 GLY B C 1
ATOM 3686 O O . GLY B 1 154 ? 26.234 14.336 11.047 1 96 154 GLY B O 1
ATOM 3687 N N . LEU B 1 155 ? 24.25 14.875 10.25 1 97.56 155 LEU B N 1
ATOM 3688 C CA . LEU B 1 155 ? 23.531 14.258 11.359 1 97.56 155 LEU B CA 1
ATOM 3689 C C . LEU B 1 155 ? 22.984 12.898 10.953 1 97.56 155 LEU B C 1
ATOM 3691 O O . LEU B 1 155 ? 22.531 12.719 9.82 1 97.56 155 LEU B O 1
ATOM 3695 N N . GLU B 1 156 ? 22.984 12.023 11.891 1 97 156 GLU B N 1
ATOM 3696 C CA . GLU B 1 156 ? 22.25 10.773 11.719 1 97 156 GLU B CA 1
ATOM 3697 C C . GLU B 1 156 ? 20.766 10.961 12.047 1 97 156 GLU B C 1
ATOM 3699 O O . GLU B 1 156 ? 20.422 11.648 13.008 1 97 156 GLU B O 1
ATOM 3704 N N . ILE B 1 157 ? 19.984 10.367 11.312 1 97.75 157 ILE B N 1
ATOM 3705 C CA . ILE B 1 157 ? 18.547 10.445 11.547 1 97.75 157 ILE B CA 1
ATOM 3706 C C . ILE B 1 157 ? 18.172 9.617 12.773 1 97.75 157 ILE B C 1
ATOM 3708 O O . ILE B 1 157 ? 18.562 8.453 12.883 1 97.75 157 ILE B O 1
ATOM 3712 N N . THR B 1 158 ? 17.469 10.211 13.711 1 98.31 158 THR B N 1
ATOM 3713 C CA . THR B 1 158 ? 17.031 9.484 14.898 1 98.31 158 THR B CA 1
ATOM 3714 C C . THR B 1 158 ? 15.82 8.602 14.57 1 98.31 158 THR B C 1
ATOM 3716 O O . THR B 1 158 ? 15.203 8.758 13.516 1 98.31 158 THR B O 1
ATOM 3719 N N . ARG B 1 159 ? 15.539 7.73 15.477 1 97.38 159 ARG B N 1
ATOM 3720 C CA . ARG B 1 159 ? 14.391 6.852 15.281 1 97.38 159 ARG B CA 1
ATOM 3721 C C . ARG B 1 159 ? 13.102 7.652 15.156 1 97.38 159 ARG B C 1
ATOM 3723 O O . ARG B 1 159 ? 12.281 7.391 14.266 1 97.38 159 ARG B O 1
ATOM 3730 N N . GLU B 1 160 ? 12.883 8.625 15.992 1 97.94 160 GLU B N 1
ATOM 3731 C CA . GLU B 1 160 ? 11.68 9.453 15.969 1 97.94 160 GLU B CA 1
ATOM 3732 C C . GLU B 1 160 ? 11.578 10.242 14.664 1 97.94 160 GLU B C 1
ATOM 3734 O O . GLU B 1 160 ? 10.508 10.297 14.055 1 97.94 160 GLU B O 1
ATOM 3739 N N . GLU B 1 161 ? 12.711 10.82 14.281 1 98.56 161 GLU B N 1
ATOM 3740 C CA . GLU B 1 161 ? 12.742 11.539 13.008 1 98.56 161 GLU B CA 1
ATOM 3741 C C . GLU B 1 161 ? 12.406 10.609 11.844 1 98.56 161 GLU B C 1
ATOM 3743 O O . GLU B 1 161 ? 11.648 10.984 10.945 1 98.56 161 GLU B O 1
ATOM 3748 N N . ALA B 1 162 ? 12.945 9.391 11.906 1 98.19 162 ALA B N 1
ATOM 3749 C CA . ALA B 1 162 ? 12.688 8.406 10.859 1 98.19 162 ALA B CA 1
ATOM 3750 C C . ALA B 1 162 ? 11.195 8.086 10.773 1 98.19 162 ALA B C 1
ATOM 3752 O O . ALA B 1 162 ? 10.648 7.949 9.672 1 98.19 162 ALA B O 1
ATOM 3753 N N . GLU B 1 163 ? 10.57 8.008 11.875 1 97.88 163 GLU B N 1
ATOM 3754 C CA . GLU B 1 163 ? 9.141 7.695 11.922 1 97.88 163 GLU B CA 1
ATOM 3755 C C . GLU B 1 163 ? 8.312 8.828 11.32 1 97.88 163 GLU B C 1
ATOM 3757 O O . GLU B 1 163 ? 7.398 8.586 10.531 1 97.88 163 GLU B O 1
ATOM 3762 N N . TRP B 1 164 ? 8.633 10.078 11.68 1 98.44 164 TRP B N 1
ATOM 3763 C CA . TRP B 1 164 ? 7.922 11.234 11.133 1 98.44 164 TRP B CA 1
ATOM 3764 C C . TRP B 1 164 ? 8.117 11.336 9.625 1 98.44 164 TRP B C 1
ATOM 3766 O O . TRP B 1 164 ? 7.156 11.539 8.883 1 98.44 164 TRP B O 1
ATOM 3776 N N . LEU B 1 165 ? 9.367 11.164 9.242 1 98.75 165 LEU B N 1
ATOM 3777 C CA . LEU B 1 165 ? 9.703 11.289 7.832 1 98.75 165 LEU B CA 1
ATOM 3778 C C . LEU B 1 165 ? 9.055 10.18 7.016 1 98.75 165 LEU B C 1
ATOM 3780 O O . LEU B 1 165 ? 8.539 10.422 5.926 1 98.75 165 LEU B O 1
ATOM 3784 N N . PHE B 1 166 ? 9.07 9 7.535 1 98.44 166 PHE B N 1
ATOM 3785 C CA . PHE B 1 166 ? 8.469 7.871 6.828 1 98.44 166 PHE B CA 1
ATOM 3786 C C . PHE B 1 166 ? 6.965 8.055 6.691 1 98.44 166 PHE B C 1
ATOM 3788 O O . PHE B 1 166 ? 6.391 7.758 5.641 1 98.44 166 PHE B O 1
ATOM 3795 N N . LEU B 1 167 ? 6.34 8.516 7.75 1 98.19 167 LEU B N 1
ATOM 3796 C CA . LEU B 1 167 ? 4.91 8.789 7.715 1 98.19 167 LEU B CA 1
ATOM 3797 C C . LEU B 1 167 ? 4.566 9.758 6.586 1 98.19 167 LEU B C 1
ATOM 3799 O O . LEU B 1 167 ? 3.641 9.516 5.812 1 98.19 167 LEU B O 1
ATOM 3803 N N . GLY B 1 168 ? 5.32 10.836 6.5 1 98.19 168 GLY B N 1
ATOM 3804 C CA . GLY B 1 168 ? 5.105 11.789 5.418 1 98.19 168 GLY B CA 1
ATOM 3805 C C . GLY B 1 168 ? 5.352 11.195 4.047 1 98.19 168 GLY B C 1
ATOM 3806 O O . GLY B 1 168 ? 4.57 11.414 3.117 1 98.19 168 GLY B O 1
ATOM 3807 N N . LEU B 1 169 ? 6.402 10.398 3.92 1 98 169 LEU B N 1
ATOM 3808 C CA . LEU B 1 169 ? 6.77 9.766 2.66 1 98 169 LEU B CA 1
ATOM 3809 C C . LEU B 1 169 ? 5.648 8.867 2.156 1 98 169 LEU B C 1
ATOM 3811 O O . LEU B 1 169 ? 5.219 8.984 1.007 1 98 169 LEU B O 1
ATOM 3815 N N . VAL B 1 170 ? 5.137 8.039 3.008 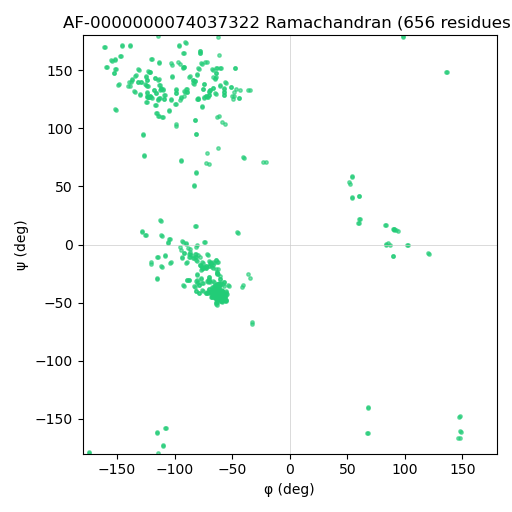1 97.38 170 VAL B N 1
ATOM 3816 C CA . VAL B 1 170 ? 4.191 7.023 2.557 1 97.38 170 VAL B CA 1
ATOM 3817 C C . VAL B 1 170 ? 2.824 7.656 2.316 1 97.38 170 VAL B C 1
ATOM 3819 O O . VAL B 1 170 ? 2.064 7.203 1.456 1 97.38 170 VAL B O 1
ATOM 3822 N N . THR B 1 171 ? 2.486 8.734 3.049 1 94.88 171 THR B N 1
ATOM 3823 C CA . THR B 1 171 ? 1.195 9.375 2.824 1 94.88 171 THR B CA 1
ATOM 3824 C C . THR B 1 171 ? 1.168 10.078 1.472 1 94.88 171 THR B C 1
ATOM 3826 O O . THR B 1 171 ? 0.213 9.93 0.707 1 94.88 171 THR B O 1
ATOM 3829 N N . ASP B 1 172 ? 2.25 10.742 1.095 1 93.5 172 ASP B N 1
ATOM 3830 C CA . ASP B 1 172 ? 2.283 11.484 -0.16 1 93.5 172 ASP B CA 1
ATOM 3831 C C . ASP B 1 172 ? 2.449 10.547 -1.353 1 93.5 172 ASP B C 1
ATOM 3833 O O . ASP B 1 172 ? 2.129 10.906 -2.484 1 93.5 172 ASP B O 1
ATOM 3837 N N . THR B 1 173 ? 2.971 9.344 -1.083 1 95.19 173 THR B N 1
ATOM 3838 C CA . THR B 1 173 ? 3.213 8.422 -2.186 1 95.19 173 THR B CA 1
ATOM 3839 C C . THR B 1 173 ? 2.16 7.312 -2.207 1 95.19 173 THR B C 1
ATOM 3841 O O . THR B 1 173 ? 2.281 6.348 -2.963 1 95.19 173 THR B O 1
ATOM 3844 N N . GLY B 1 174 ? 1.179 7.398 -1.343 1 92.44 174 GLY B N 1
ATOM 3845 C CA . GLY B 1 174 ? 0.207 6.32 -1.263 1 92.44 174 GLY B CA 1
ATOM 3846 C C . GLY B 1 174 ? 0.828 4.984 -0.896 1 92.44 174 GLY B C 1
ATOM 3847 O O . GLY B 1 174 ? 0.536 3.963 -1.523 1 92.44 174 GLY B O 1
ATOM 3848 N N . PHE B 1 175 ? 1.729 5.117 0.048 1 95.81 175 PHE B N 1
ATOM 3849 C CA . PHE B 1 175 ? 2.512 3.943 0.418 1 95.81 175 PHE B CA 1
ATOM 3850 C C . PHE B 1 175 ? 3.18 3.33 -0.806 1 95.81 175 PHE B C 1
ATOM 3852 O O . PHE B 1 175 ? 3.084 2.121 -1.03 1 95.81 175 PHE B O 1
ATOM 3859 N N . PHE B 1 176 ? 3.688 4.164 -1.705 1 96.75 176 PHE B N 1
ATOM 3860 C CA . PHE B 1 176 ? 4.539 3.908 -2.861 1 96.75 176 PHE B CA 1
ATOM 3861 C C . PHE B 1 176 ? 3.705 3.496 -4.066 1 96.75 176 PHE B C 1
ATOM 3863 O O . PHE B 1 176 ? 4.234 3.33 -5.168 1 96.75 176 PHE B O 1
ATOM 3870 N N . ARG B 1 177 ? 2.42 3.432 -3.908 1 92.62 177 ARG B N 1
ATOM 3871 C CA . ARG B 1 177 ? 1.541 2.953 -4.973 1 92.62 177 ARG B CA 1
ATOM 3872 C C . ARG B 1 177 ? 1.379 4.008 -6.062 1 92.62 177 ARG B C 1
ATOM 3874 O O . ARG B 1 177 ? 0.962 3.691 -7.18 1 92.62 177 ARG B O 1
ATOM 3881 N N . PHE B 1 178 ? 1.662 5.285 -5.762 1 88.69 178 PHE B N 1
ATOM 3882 C CA . PHE B 1 178 ? 1.451 6.375 -6.707 1 88.69 178 PHE B CA 1
ATOM 3883 C C . PHE B 1 178 ? 2.709 6.633 -7.527 1 88.69 178 PHE B C 1
ATOM 3885 O O . PHE B 1 178 ? 2.68 7.395 -8.492 1 88.69 178 PHE B O 1
ATOM 3892 N N . LEU B 1 179 ? 3.764 5.961 -7.152 1 93.31 179 LEU B N 1
ATOM 3893 C CA . LEU B 1 179 ? 5.055 6.301 -7.738 1 93.31 179 LEU B CA 1
ATOM 3894 C C . LEU B 1 179 ? 5.105 5.91 -9.211 1 93.31 179 LEU B C 1
ATOM 3896 O O . LEU B 1 179 ? 4.684 4.812 -9.578 1 93.31 179 LEU B O 1
ATOM 3900 N N . ALA B 1 180 ? 5.578 6.848 -9.969 1 85.62 180 ALA B N 1
ATOM 3901 C CA . ALA B 1 180 ? 5.871 6.594 -11.375 1 85.62 180 ALA B CA 1
ATOM 3902 C C . ALA B 1 180 ? 7.184 5.832 -11.531 1 85.62 180 ALA B C 1
ATOM 3904 O O . ALA B 1 180 ? 7.953 5.707 -10.578 1 85.62 180 ALA B O 1
ATOM 3905 N N . PRO B 1 181 ? 7.332 5.289 -12.758 1 82.38 181 PRO B N 1
ATOM 3906 C CA . PRO B 1 181 ? 8.633 4.668 -13.016 1 82.38 181 PRO B CA 1
ATOM 3907 C C . PRO B 1 181 ? 9.805 5.629 -12.781 1 82.38 181 PRO B C 1
ATOM 3909 O O . PRO B 1 181 ? 9.664 6.836 -13 1 82.38 181 PRO B O 1
ATOM 3912 N N . HIS B 1 182 ? 10.859 5.219 -12.211 1 83 182 HIS B N 1
ATOM 3913 C CA . HIS B 1 182 ? 12.141 5.906 -12.047 1 83 182 HIS B CA 1
ATOM 3914 C C . HIS B 1 182 ? 12.141 6.777 -10.797 1 83 182 HIS B C 1
ATOM 3916 O O . HIS B 1 182 ? 13.102 7.512 -10.547 1 83 182 HIS B O 1
ATOM 3922 N N . GLN B 1 183 ? 11.031 6.781 -10.086 1 89.88 183 GLN B N 1
ATOM 3923 C CA . GLN B 1 183 ? 11.039 7.48 -8.805 1 89.88 183 GLN B CA 1
ATOM 3924 C C . GLN B 1 183 ? 11.617 6.602 -7.703 1 89.88 183 GLN B C 1
ATOM 3926 O O . GLN B 1 183 ? 11.031 6.484 -6.625 1 89.88 183 GLN B O 1
ATOM 3931 N N . HIS B 1 184 ? 12.773 6.07 -8.023 1 92.94 184 HIS B N 1
ATOM 3932 C CA . HIS B 1 184 ? 13.445 5.117 -7.145 1 92.94 184 HIS B CA 1
ATOM 3933 C C . HIS B 1 184 ? 13.938 5.793 -5.871 1 92.94 184 HIS B C 1
ATOM 3935 O O . HIS B 1 184 ? 14.156 5.129 -4.855 1 92.94 184 HIS B O 1
ATOM 3941 N N . ILE B 1 185 ? 14 7.082 -5.852 1 94.56 185 ILE B N 1
ATOM 3942 C CA . ILE B 1 185 ? 14.539 7.832 -4.719 1 94.56 185 ILE B CA 1
ATOM 3943 C C . ILE B 1 185 ? 13.625 7.645 -3.504 1 94.56 185 ILE B C 1
ATOM 3945 O O . ILE B 1 185 ? 14.102 7.633 -2.365 1 94.56 185 ILE B O 1
ATOM 3949 N N . ALA B 1 186 ? 12.352 7.473 -3.752 1 96.56 186 ALA B N 1
ATOM 3950 C CA . ALA B 1 186 ? 11.414 7.227 -2.66 1 96.56 186 ALA B CA 1
ATOM 3951 C C . ALA B 1 186 ? 11.766 5.949 -1.909 1 96.56 186 ALA B C 1
ATOM 3953 O O . ALA B 1 186 ? 11.75 5.918 -0.677 1 96.56 186 ALA B O 1
ATOM 3954 N N . PHE B 1 187 ? 12.125 4.918 -2.674 1 96.75 187 PHE B N 1
ATOM 3955 C CA . PHE B 1 187 ? 12.484 3.641 -2.068 1 96.75 187 PHE B CA 1
ATOM 3956 C C . PHE B 1 187 ? 13.828 3.734 -1.359 1 96.75 187 PHE B C 1
ATOM 3958 O O . PHE B 1 187 ? 14.008 3.176 -0.275 1 96.75 187 PHE B O 1
ATOM 3965 N N . THR B 1 188 ? 14.773 4.398 -1.979 1 95.62 188 THR B N 1
ATOM 3966 C CA . THR B 1 188 ? 16.078 4.594 -1.35 1 95.62 188 THR B CA 1
ATOM 3967 C C . THR B 1 188 ? 15.922 5.316 -0.014 1 95.62 188 THR B C 1
ATOM 3969 O O . THR B 1 188 ? 16.547 4.93 0.98 1 95.62 188 THR B O 1
ATOM 3972 N N . THR B 1 189 ? 15.109 6.312 -0.027 1 96.81 189 THR B N 1
ATOM 3973 C CA . THR B 1 189 ? 14.844 7.059 1.2 1 96.81 189 THR B CA 1
ATOM 3974 C C . THR B 1 189 ? 14.156 6.168 2.232 1 96.81 189 THR B C 1
ATOM 3976 O O . THR B 1 189 ? 14.547 6.152 3.402 1 96.81 189 THR B O 1
ATOM 3979 N N . ALA B 1 190 ? 13.18 5.41 1.78 1 97.06 190 ALA B N 1
ATOM 3980 C CA . ALA B 1 190 ? 12.461 4.504 2.674 1 97.06 190 ALA B CA 1
ATOM 3981 C C . ALA B 1 190 ? 13.414 3.5 3.318 1 97.06 190 ALA B C 1
ATOM 3983 O O . ALA B 1 190 ? 13.281 3.182 4.504 1 97.06 190 ALA B O 1
ATOM 3984 N N . ALA B 1 191 ? 14.375 3.002 2.52 1 95.88 191 ALA B N 1
ATOM 3985 C CA . ALA B 1 191 ? 15.359 2.059 3.049 1 95.88 191 ALA B CA 1
ATOM 3986 C C . ALA B 1 191 ? 16.172 2.688 4.18 1 95.88 191 ALA B C 1
ATOM 3988 O O . ALA B 1 191 ? 16.359 2.07 5.23 1 95.88 191 ALA B O 1
ATOM 3989 N N . LYS B 1 192 ? 16.578 3.869 3.957 1 95.31 192 LYS B N 1
ATOM 3990 C CA . LYS B 1 192 ? 17.359 4.586 4.965 1 95.31 192 LYS B CA 1
ATOM 3991 C C . LYS B 1 192 ? 16.531 4.801 6.238 1 95.31 192 LYS B C 1
ATOM 3993 O O . LYS B 1 192 ? 17.031 4.57 7.344 1 95.31 192 LYS B O 1
ATOM 3998 N N . LEU B 1 193 ? 15.336 5.23 6.066 1 97.25 193 LEU B N 1
ATOM 3999 C CA . LEU B 1 193 ? 14.477 5.512 7.211 1 97.25 193 LEU B CA 1
ATOM 4000 C C . LEU B 1 193 ? 14.156 4.23 7.977 1 97.25 193 LEU B C 1
ATOM 4002 O O . LEU B 1 193 ? 14.125 4.227 9.211 1 97.25 193 LEU B O 1
ATOM 4006 N N . ALA B 1 194 ? 13.922 3.178 7.246 1 95.94 194 ALA B N 1
ATOM 4007 C CA . ALA B 1 194 ? 13.672 1.889 7.883 1 95.94 194 ALA B CA 1
ATOM 4008 C C . ALA B 1 194 ? 14.898 1.41 8.656 1 95.94 194 ALA B C 1
ATOM 4010 O O . ALA B 1 194 ? 14.773 0.851 9.75 1 95.94 194 ALA B O 1
ATOM 4011 N N . GLN B 1 195 ? 16.047 1.646 8.102 1 94 195 GLN B N 1
ATOM 4012 C CA . GLN B 1 195 ? 17.281 1.3 8.789 1 94 195 GLN B CA 1
ATOM 4013 C C . GLN B 1 195 ? 17.406 2.053 10.109 1 94 195 GLN B C 1
ATOM 4015 O O . GLN B 1 195 ? 18.016 1.553 11.062 1 94 195 GLN B O 1
ATOM 4020 N N . ARG B 1 196 ? 16.828 3.197 10.109 1 95.62 196 ARG B N 1
ATOM 4021 C CA . ARG B 1 196 ? 16.938 4.055 11.289 1 95.62 196 ARG B CA 1
ATOM 4022 C C . ARG B 1 196 ? 15.766 3.822 12.242 1 95.62 196 ARG B C 1
ATOM 4024 O O . ARG B 1 196 ? 15.602 4.551 13.219 1 95.62 196 ARG B O 1
ATOM 4031 N N . GLY B 1 197 ? 14.875 2.879 11.891 1 95.31 197 GLY B N 1
ATOM 4032 C CA . GLY B 1 197 ? 13.914 2.449 12.898 1 95.31 197 GLY B CA 1
ATOM 4033 C C . GLY B 1 197 ? 12.477 2.672 12.477 1 95.31 197 GLY B C 1
ATOM 4034 O O . GLY B 1 197 ? 11.547 2.268 13.18 1 95.31 197 GLY B O 1
ATOM 4035 N N . ALA B 1 198 ? 12.234 3.354 11.359 1 96.94 198 ALA B N 1
ATOM 4036 C CA . ALA B 1 198 ? 10.859 3.479 10.891 1 96.94 198 ALA B CA 1
ATOM 4037 C C . ALA B 1 198 ? 10.25 2.109 10.602 1 96.94 198 ALA B C 1
ATOM 4039 O O . ALA B 1 198 ? 10.906 1.239 10.023 1 96.94 198 ALA B O 1
ATOM 4040 N N . SER B 1 199 ? 9.047 1.918 11 1 95.94 199 SER B N 1
ATOM 4041 C CA . SER B 1 199 ? 8.344 0.652 10.828 1 95.94 199 SER B CA 1
ATOM 4042 C C . SER B 1 199 ? 7.219 0.784 9.805 1 95.94 199 SER B C 1
ATOM 4044 O O . SER B 1 199 ? 6.18 1.38 10.094 1 95.94 199 SER B O 1
ATOM 4046 N N . PRO B 1 200 ? 7.391 0.174 8.656 1 96.5 200 PRO B N 1
ATOM 4047 C CA . PRO B 1 200 ? 6.301 0.219 7.676 1 96.5 200 PRO B CA 1
ATOM 4048 C C . PRO B 1 200 ? 5.008 -0.394 8.203 1 96.5 200 PRO B C 1
ATOM 4050 O O . PRO B 1 200 ? 3.934 0.193 8.047 1 96.5 200 PRO B O 1
ATOM 4053 N N . GLN B 1 201 ? 5.121 -1.514 8.875 1 92 201 GLN B N 1
ATOM 4054 C CA . GLN B 1 201 ? 3.938 -2.164 9.422 1 92 201 GLN B CA 1
ATOM 4055 C C . GLN B 1 201 ? 3.277 -1.294 10.492 1 92 201 GLN B C 1
ATOM 4057 O O . GLN B 1 201 ? 2.053 -1.161 10.523 1 92 201 GLN B O 1
ATOM 4062 N N . GLY B 1 202 ? 4.094 -0.706 11.367 1 92.12 202 GLY B N 1
ATOM 4063 C CA . GLY B 1 202 ? 3.57 0.203 12.375 1 92.12 202 GLY B CA 1
ATOM 4064 C C . GLY B 1 202 ? 2.898 1.428 11.781 1 92.12 202 GLY B C 1
ATOM 4065 O O . GLY B 1 202 ? 1.832 1.839 12.242 1 92.12 202 GLY B O 1
ATOM 4066 N N . THR B 1 203 ? 3.531 1.997 10.781 1 95.88 203 THR B N 1
ATOM 4067 C CA . THR B 1 203 ? 2.971 3.168 10.117 1 95.88 203 THR B CA 1
ATOM 4068 C C . THR B 1 203 ? 1.652 2.82 9.438 1 95.88 203 THR B C 1
ATOM 4070 O O . THR B 1 203 ? 0.688 3.586 9.508 1 95.88 203 THR B O 1
ATOM 4073 N N . ASP B 1 204 ? 1.574 1.688 8.789 1 92.81 204 ASP B N 1
ATOM 4074 C CA . ASP B 1 204 ? 0.34 1.254 8.141 1 92.81 204 ASP B CA 1
ATOM 4075 C C . ASP B 1 204 ? -0.782 1.072 9.164 1 92.81 204 ASP B C 1
ATOM 4077 O O . ASP B 1 204 ? -1.917 1.489 8.922 1 92.81 204 ASP B O 1
ATOM 4081 N N . ARG B 1 205 ? -0.441 0.407 10.242 1 86.94 205 ARG B N 1
ATOM 4082 C CA . ARG B 1 205 ? -1.426 0.233 11.305 1 86.94 205 ARG B CA 1
ATOM 4083 C C . ARG B 1 205 ? -1.945 1.58 11.797 1 86.94 205 ARG B C 1
ATOM 4085 O O . ARG B 1 205 ? -3.148 1.749 12.008 1 86.94 205 ARG B O 1
ATOM 4092 N N . PHE B 1 206 ? -1.053 2.482 12.031 1 90 206 PHE B N 1
ATOM 4093 C CA . PHE B 1 206 ? -1.396 3.824 12.484 1 90 206 PHE B CA 1
ATOM 4094 C C . PHE B 1 206 ? -2.311 4.52 11.484 1 90 206 PHE B C 1
ATOM 4096 O O . PHE B 1 206 ? -3.309 5.133 11.867 1 90 206 PHE B O 1
ATOM 4103 N N . LEU B 1 207 ? -2.049 4.359 10.188 1 91.12 207 LEU B N 1
ATOM 4104 C CA . LEU B 1 207 ? -2.789 5.047 9.133 1 91.12 207 LEU B CA 1
ATOM 4105 C C . LEU B 1 207 ? -4.129 4.363 8.875 1 91.12 207 LEU B C 1
ATOM 4107 O O . LEU B 1 207 ? -5.102 5.016 8.492 1 91.12 207 LEU B O 1
ATOM 4111 N N . SER B 1 208 ? -4.137 3.074 9.008 1 86.62 208 SER B N 1
ATOM 4112 C CA . SER B 1 208 ? -5.285 2.301 8.547 1 86.62 208 SER B CA 1
ATOM 4113 C C . SER B 1 208 ? -6.281 2.068 9.68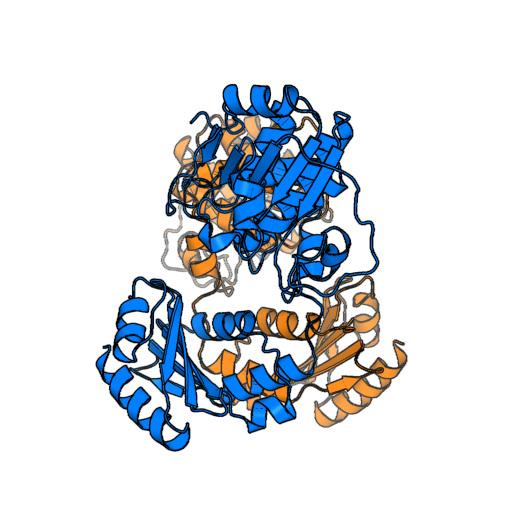 1 86.62 208 SER B C 1
ATOM 4115 O O . SER B 1 208 ? -7.391 1.583 9.445 1 86.62 208 SER B O 1
ATOM 4117 N N . SER B 1 209 ? -5.953 2.33 10.844 1 85.31 209 SER B N 1
ATOM 4118 C CA . SER B 1 209 ? -6.824 2.074 11.984 1 85.31 209 SER B CA 1
ATOM 4119 C C . SER B 1 209 ? -7.609 3.322 12.375 1 85.31 209 SER B C 1
ATOM 4121 O O . SER B 1 209 ? -7.555 4.336 11.68 1 85.31 209 SER B O 1
ATOM 4123 N N . GLY B 1 210 ? -8.539 3.133 13.273 1 86.12 210 GLY B N 1
ATOM 4124 C CA . GLY B 1 210 ? -9.234 4.266 13.875 1 86.12 210 GLY B CA 1
ATOM 4125 C C . GLY B 1 210 ? -10.477 4.672 13.109 1 86.12 210 GLY B C 1
ATOM 4126 O O . GLY B 1 210 ? -10.984 5.781 13.289 1 86.12 210 GLY B O 1
ATOM 4127 N N . ARG B 1 211 ? -10.867 3.814 12.234 1 90.75 211 ARG B N 1
ATOM 4128 C CA . ARG B 1 211 ? -12.109 4.121 11.523 1 90.75 211 ARG B CA 1
ATOM 4129 C C . ARG B 1 211 ? -13.32 3.762 12.367 1 90.75 211 ARG B C 1
ATOM 4131 O O . ARG B 1 211 ? -13.281 2.818 13.164 1 90.75 211 ARG B O 1
ATOM 4138 N N . SER B 1 212 ? -14.32 4.551 12.211 1 91.75 212 SER B N 1
ATOM 4139 C CA . SER B 1 212 ? -15.523 4.277 12.984 1 91.75 212 SER B CA 1
ATOM 4140 C C . SER B 1 212 ? -16.344 3.146 12.367 1 91.75 212 SER B C 1
ATOM 4142 O O . SER B 1 212 ? -16.281 2.922 11.156 1 91.75 212 SER B O 1
ATOM 4144 N N . TRP B 1 213 ? -17.062 2.453 13.234 1 94.5 213 TRP B N 1
ATOM 4145 C CA . TRP B 1 213 ? -18.016 1.446 12.789 1 94.5 213 TRP B CA 1
ATOM 4146 C C . TRP B 1 213 ? -19.016 2.047 11.805 1 94.5 213 TRP B C 1
ATOM 4148 O O . TRP B 1 213 ? -19.328 1.439 10.781 1 94.5 213 TRP B O 1
ATOM 4158 N N . GLU B 1 214 ? -19.438 3.215 12.094 1 94.25 214 GLU B N 1
ATOM 4159 C CA . GLU B 1 214 ? -20.438 3.92 11.297 1 94.25 214 GLU B CA 1
ATOM 4160 C C . GLU B 1 214 ? -19.922 4.203 9.883 1 94.25 214 GLU B C 1
ATOM 4162 O O . GLU B 1 214 ? -20.672 4.152 8.914 1 94.25 214 GLU B O 1
ATOM 4167 N N . SER B 1 215 ? -18.688 4.5 9.805 1 94 215 SER B N 1
ATOM 4168 C CA . SER B 1 215 ? -18.125 4.773 8.492 1 94 215 SER B CA 1
ATOM 4169 C C . SER B 1 215 ? -18.188 3.541 7.594 1 94 215 SER B C 1
ATOM 4171 O O . SER B 1 215 ? -18.375 3.656 6.379 1 94 215 SER B O 1
ATOM 4173 N N . ARG B 1 216 ? -18.047 2.338 8.141 1 95.81 216 ARG B N 1
ATOM 4174 C CA . ARG B 1 216 ? -18.141 1.1 7.371 1 95.81 216 ARG B CA 1
ATOM 4175 C C . ARG B 1 216 ? -19.578 0.856 6.91 1 95.81 216 ARG B C 1
ATOM 4177 O O . ARG B 1 216 ? -19.797 0.442 5.77 1 95.81 216 ARG B O 1
ATOM 4184 N N . GLN B 1 217 ? -20.469 1.194 7.812 1 95.88 217 GLN B N 1
ATOM 4185 C CA . GLN B 1 217 ? -21.875 1.056 7.445 1 95.88 217 GLN B CA 1
ATOM 4186 C C . GLN B 1 217 ? -22.25 2.041 6.348 1 95.88 217 GLN B C 1
ATOM 4188 O O . GLN B 1 217 ? -23.062 1.72 5.469 1 95.88 217 GLN B O 1
ATOM 4193 N N . LEU B 1 218 ? -21.719 3.162 6.453 1 96.31 218 LEU B N 1
ATOM 4194 C CA . LEU B 1 218 ? -21.969 4.148 5.406 1 96.31 218 LEU B CA 1
ATOM 4195 C C . LEU B 1 218 ? -21.406 3.67 4.066 1 96.31 218 LEU B C 1
ATOM 4197 O O . LEU B 1 218 ? -22.078 3.793 3.035 1 96.31 218 LEU B O 1
ATOM 4201 N N . ILE B 1 219 ? -20.203 3.127 4.062 1 96.88 219 ILE B N 1
ATOM 4202 C CA . ILE B 1 219 ? -19.609 2.572 2.846 1 96.88 219 ILE B CA 1
ATOM 4203 C C . ILE B 1 219 ? -20.531 1.505 2.27 1 96.88 219 ILE B C 1
ATOM 4205 O O . ILE B 1 219 ? -20.781 1.476 1.062 1 96.88 219 ILE B O 1
ATOM 4209 N N . ALA B 1 220 ? -21.062 0.681 3.123 1 96.75 220 ALA B N 1
ATOM 4210 C CA . ALA B 1 220 ? -21.984 -0.356 2.686 1 96.75 220 ALA B CA 1
ATOM 4211 C C . ALA B 1 220 ? -23.188 0.252 1.957 1 96.75 220 ALA B C 1
ATOM 4213 O O . ALA B 1 220 ? -23.547 -0.2 0.871 1 96.75 220 ALA B O 1
ATOM 4214 N N . ARG B 1 221 ? -23.734 1.229 2.559 1 96.69 221 ARG B N 1
ATOM 4215 C CA . ARG B 1 221 ? -24.906 1.881 1.978 1 96.69 221 ARG B CA 1
ATOM 4216 C C . ARG B 1 221 ? -24.562 2.525 0.638 1 96.69 221 ARG B C 1
ATOM 4218 O O . ARG B 1 221 ? -25.328 2.416 -0.322 1 96.69 221 ARG B O 1
ATOM 4225 N N . LEU B 1 222 ? -23.453 3.184 0.559 1 97.31 222 LEU B N 1
ATOM 4226 C CA . LEU B 1 222 ? -23.062 3.871 -0.664 1 97.31 222 LEU B CA 1
ATOM 4227 C C . LEU B 1 222 ? -22.75 2.873 -1.774 1 97.31 222 LEU B C 1
ATOM 4229 O O . LEU B 1 222 ? -23.031 3.131 -2.945 1 97.31 222 LEU B O 1
ATOM 4233 N N . LEU B 1 223 ? -22.156 1.761 -1.427 1 97.06 223 LEU B N 1
ATOM 4234 C CA . LEU B 1 223 ? -21.906 0.704 -2.402 1 97.06 223 LEU B CA 1
ATOM 4235 C C . LEU B 1 223 ? -23.219 0.141 -2.93 1 97.06 223 LEU B C 1
ATOM 4237 O O . LEU B 1 223 ? -23.391 -0.049 -4.137 1 97.06 223 LEU B O 1
ATOM 4241 N N . GLN B 1 224 ? -24.109 -0.053 -2.051 1 95.31 224 GLN B N 1
ATOM 4242 C CA . GLN B 1 224 ? -25.406 -0.614 -2.424 1 95.31 224 GLN B CA 1
ATOM 4243 C C . GLN B 1 224 ? -26.172 0.336 -3.338 1 95.31 224 GLN B C 1
ATOM 4245 O O . GLN B 1 224 ? -26.875 -0.104 -4.254 1 95.31 224 GLN B O 1
ATOM 4250 N N . ARG B 1 225 ? -25.984 1.56 -3.068 1 96 225 ARG B N 1
ATOM 4251 C CA . ARG B 1 225 ? -26.719 2.598 -3.789 1 96 225 ARG B CA 1
ATOM 4252 C C . ARG B 1 225 ? -26.047 2.91 -5.125 1 96 225 ARG B C 1
ATOM 4254 O O . ARG B 1 225 ? -26.656 3.531 -5.996 1 96 225 ARG B O 1
ATOM 4261 N N . SER B 1 226 ? -24.906 2.424 -5.32 1 97.31 226 SER B N 1
ATOM 4262 C CA . SER B 1 226 ? -24.125 2.775 -6.504 1 97.31 226 SER B CA 1
ATOM 4263 C C . SER B 1 226 ? -24.812 2.291 -7.777 1 97.31 226 SER B C 1
ATOM 4265 O O . SER B 1 226 ? -25.391 1.204 -7.801 1 97.31 226 SER B O 1
ATOM 4267 N N . GLU B 1 227 ? -24.703 3.094 -8.758 1 96.38 227 GLU B N 1
ATOM 4268 C CA . GLU B 1 227 ? -25.266 2.76 -10.062 1 96.38 227 GLU B CA 1
ATOM 4269 C C . GLU B 1 227 ? -24.188 2.74 -11.148 1 96.38 227 GLU B C 1
ATOM 4271 O O . GLU B 1 227 ? -23.234 3.514 -11.094 1 96.38 227 GLU B O 1
ATOM 4276 N N . ARG B 1 228 ? -24.422 1.878 -12.102 1 96.25 228 ARG B N 1
ATOM 4277 C CA . ARG B 1 228 ? -23.516 1.757 -13.242 1 96.25 228 ARG B CA 1
ATOM 4278 C C . ARG B 1 228 ? -24.047 2.516 -14.453 1 96.25 228 ARG B C 1
ATOM 4280 O O . ARG B 1 228 ? -25.188 2.309 -14.867 1 96.25 228 ARG B O 1
ATOM 4287 N N . LEU B 1 229 ? -23.25 3.418 -14.875 1 95.69 229 LEU B N 1
ATOM 4288 C CA . LEU B 1 229 ? -23.578 4.184 -16.078 1 95.69 229 LEU B CA 1
ATOM 4289 C C . LEU B 1 229 ? -22.594 3.871 -17.203 1 95.69 229 LEU B C 1
ATOM 4291 O O . LEU B 1 229 ? -21.484 3.389 -16.953 1 95.69 229 LEU B O 1
ATOM 4295 N N . LEU B 1 230 ? -23.016 4.102 -18.5 1 93.81 230 LEU B N 1
ATOM 4296 C CA . LEU B 1 230 ? -22.188 3.922 -19.672 1 93.81 230 LEU B CA 1
ATOM 4297 C C . LEU B 1 230 ? -21.547 2.537 -19.688 1 93.81 230 LEU B C 1
ATOM 4299 O O . LEU B 1 230 ? -20.312 2.416 -19.75 1 93.81 230 LEU B O 1
ATOM 4303 N N . GLU B 1 231 ? -22.391 1.503 -19.531 1 93.19 231 GLU B N 1
ATOM 4304 C CA . GLU B 1 231 ? -22 0.096 -19.562 1 93.19 231 GLU B CA 1
ATOM 4305 C C . GLU B 1 231 ? -21 -0.226 -18.453 1 93.19 231 GLU B C 1
ATOM 4307 O O . GLU B 1 231 ? -20.109 -1.05 -18.641 1 93.19 231 GLU B O 1
ATOM 4312 N N . GLY B 1 232 ? -21.031 0.651 -17.438 1 93.69 232 GLY B N 1
ATOM 4313 C CA . GLY B 1 232 ? -20.266 0.331 -16.25 1 93.69 232 GLY B CA 1
ATOM 4314 C C . GLY B 1 232 ? -18.953 1.1 -16.156 1 93.69 232 GLY B C 1
ATOM 4315 O O . GLY B 1 232 ? -18.219 0.952 -15.195 1 93.69 232 GLY B O 1
ATOM 4316 N N . SER B 1 233 ? -18.703 1.923 -17.141 1 93.94 233 SER B N 1
ATOM 4317 C CA . SER B 1 233 ? -17.453 2.664 -17.109 1 93.94 233 SER B CA 1
ATOM 4318 C C . SER B 1 233 ? -17.516 3.828 -16.125 1 93.94 233 SER B C 1
ATOM 4320 O O . SER B 1 233 ? -16.484 4.383 -15.742 1 93.94 233 SER B O 1
ATOM 4322 N N . VAL B 1 234 ? -18.766 4.211 -15.773 1 95.06 234 VAL B N 1
ATOM 4323 C CA . VAL B 1 234 ? -18.984 5.277 -14.805 1 95.06 234 VAL B CA 1
ATOM 4324 C C . VAL B 1 234 ? -19.844 4.758 -13.656 1 95.06 234 VAL B C 1
ATOM 4326 O O . VAL B 1 234 ? -20.922 4.176 -13.891 1 95.06 234 VAL B O 1
ATOM 4329 N N . LEU B 1 235 ? -19.328 4.949 -12.484 1 97.06 235 LEU B N 1
ATOM 4330 C CA . LEU B 1 235 ? -20.125 4.629 -11.305 1 97.06 235 LEU B CA 1
ATOM 4331 C C . LEU B 1 235 ? -20.547 5.895 -10.562 1 97.06 235 LEU B C 1
ATOM 4333 O O . LEU B 1 235 ? -19.734 6.801 -10.375 1 97.06 235 LEU B O 1
ATOM 4337 N N . LEU B 1 236 ? -21.812 5.941 -10.219 1 97.62 236 LEU B N 1
ATOM 4338 C CA . LEU B 1 236 ? -22.375 7.09 -9.516 1 97.62 236 LEU B CA 1
ATOM 4339 C C . LEU B 1 236 ? -23.016 6.66 -8.203 1 97.62 236 LEU B C 1
ATOM 4341 O O . LEU B 1 236 ? -23.766 5.68 -8.164 1 97.62 236 LEU B O 1
ATOM 4345 N N . THR B 1 237 ? -22.656 7.254 -7.145 1 97.81 237 THR B N 1
ATOM 4346 C CA . THR B 1 237 ? -23.344 7.082 -5.863 1 97.81 237 THR B CA 1
ATOM 4347 C C . THR B 1 237 ? -23.484 8.422 -5.141 1 97.81 237 THR B C 1
ATOM 4349 O O . THR B 1 237 ? -23.047 9.453 -5.652 1 97.81 237 THR B O 1
ATOM 4352 N N . TYR B 1 238 ? -24.266 8.438 -4.008 1 97.19 238 TYR B N 1
ATOM 4353 C CA . TYR B 1 238 ? -24.516 9.703 -3.33 1 97.19 238 TYR B CA 1
ATOM 4354 C C . TYR B 1 238 ? -24.75 9.484 -1.839 1 97.19 238 TYR B C 1
ATOM 4356 O O . TYR B 1 238 ? -25.141 8.398 -1.416 1 97.19 238 TYR B O 1
ATOM 4364 N N . GLN B 1 239 ? -24.422 10.422 -1.144 1 96.75 239 GLN B N 1
ATOM 4365 C CA . GLN B 1 239 ? -24.641 10.492 0.299 1 96.75 239 GLN B CA 1
ATOM 4366 C C . GLN B 1 239 ? -25.656 11.562 0.66 1 96.75 239 GLN B C 1
ATOM 4368 O O . GLN B 1 239 ? -25.484 12.734 0.297 1 96.75 239 GLN B O 1
ATOM 4373 N N . THR B 1 240 ? -26.734 11.266 1.401 1 96.56 240 THR B N 1
ATOM 4374 C CA . THR B 1 240 ? -27.781 12.203 1.784 1 96.56 240 THR B CA 1
ATOM 4375 C C . THR B 1 240 ? -27.469 12.844 3.135 1 96.56 240 THR B C 1
ATOM 4377 O O . THR B 1 240 ? -26.578 12.383 3.854 1 96.56 240 THR B O 1
ATOM 4380 N N . ALA B 1 241 ? -28.203 13.875 3.34 1 94.56 241 ALA B N 1
ATOM 4381 C CA . ALA B 1 241 ? -28.125 14.469 4.672 1 94.56 241 ALA B CA 1
ATOM 4382 C C . ALA B 1 241 ? -28.547 13.477 5.746 1 94.56 241 ALA B C 1
ATOM 4384 O O . ALA B 1 241 ? -28.016 13.484 6.855 1 94.56 241 ALA B O 1
ATOM 4385 N N . GLY B 1 242 ? -29.484 12.633 5.418 1 95.38 242 GLY B N 1
ATOM 4386 C CA . GLY B 1 242 ? -29.906 11.578 6.32 1 95.38 242 GLY B CA 1
ATOM 4387 C C . GLY B 1 242 ? -28.812 10.586 6.633 1 95.38 242 GLY B C 1
ATOM 4388 O O . GLY B 1 242 ? -28.688 10.125 7.773 1 95.38 242 GLY B O 1
ATOM 4389 N N . ASP B 1 243 ? -28.031 10.219 5.629 1 95 243 ASP B N 1
ATOM 4390 C CA . ASP B 1 243 ? -26.891 9.344 5.848 1 95 243 ASP B CA 1
ATOM 4391 C C . ASP B 1 243 ? -25.906 9.953 6.848 1 95 243 ASP B C 1
ATOM 4393 O O . ASP B 1 243 ? -25.406 9.258 7.734 1 95 243 ASP B O 1
ATOM 4397 N N . GLU B 1 244 ? -25.641 11.234 6.66 1 91.44 244 GLU B N 1
ATOM 4398 C CA . GLU B 1 244 ? -24.703 11.922 7.547 1 91.44 244 GLU B CA 1
ATOM 4399 C C . GLU B 1 244 ? -25.219 11.938 8.984 1 91.44 244 GLU B C 1
ATOM 4401 O O . GLU B 1 244 ? -24.438 11.797 9.93 1 91.44 244 GLU B O 1
ATOM 4406 N N . LYS B 1 245 ? -26.453 12.172 9.156 1 92.25 245 LYS B N 1
ATOM 4407 C CA . LYS B 1 245 ? -27.078 12.156 10.484 1 92.25 245 LYS B CA 1
ATOM 4408 C C . LYS B 1 245 ? -26.969 10.781 11.125 1 92.25 245 LYS B C 1
ATOM 4410 O O . LYS B 1 245 ? -26.75 10.664 12.328 1 92.25 245 LYS B O 1
ATOM 4415 N N . GLU B 1 246 ? -27.141 9.812 10.312 1 93.06 246 GLU B N 1
ATOM 4416 C CA . GLU B 1 246 ? -27.172 8.438 10.812 1 93.06 246 GLU B CA 1
ATOM 4417 C C . GLU B 1 246 ? -25.766 7.914 11.086 1 93.06 246 GLU B C 1
ATOM 4419 O O . GLU B 1 246 ? -25.531 7.238 12.086 1 93.06 246 GLU B O 1
ATOM 4424 N N . PHE B 1 247 ? -24.812 8.195 10.211 1 90.88 247 PHE B N 1
ATOM 4425 C CA . PHE B 1 247 ? -23.531 7.516 10.273 1 90.88 247 PHE B CA 1
ATOM 4426 C C . PHE B 1 247 ? -22.406 8.5 10.609 1 90.88 247 PHE B C 1
ATOM 4428 O O . PHE B 1 247 ? -21.281 8.094 10.875 1 90.88 247 PHE B O 1
ATOM 4435 N N . GLY B 1 248 ? -22.672 9.805 10.578 1 82.38 248 GLY B N 1
ATOM 4436 C CA . GLY B 1 248 ? -21.672 10.812 10.867 1 82.38 248 GLY B CA 1
ATOM 4437 C C . GLY B 1 248 ? -21.047 11.414 9.617 1 82.38 248 GLY B C 1
ATOM 4438 O O . GLY B 1 248 ? -21.375 11 8.5 1 82.38 248 GLY B O 1
ATOM 4439 N N . ARG B 1 249 ? -20.156 12.344 9.938 1 69.56 249 ARG B N 1
ATOM 4440 C CA . ARG B 1 249 ? -19.625 13.164 8.852 1 69.56 249 ARG B CA 1
ATOM 4441 C C . ARG B 1 249 ? -18.406 12.492 8.227 1 69.56 249 ARG B C 1
ATOM 4443 O O . ARG B 1 249 ? -18.062 12.773 7.07 1 69.56 249 ARG B O 1
ATOM 4450 N N . HIS B 1 250 ? -17.734 11.797 9.016 1 71.19 250 HIS B N 1
ATOM 4451 C CA . HIS B 1 250 ? -16.469 11.25 8.516 1 71.19 250 HIS B CA 1
ATOM 4452 C C . HIS B 1 250 ? -16.703 9.977 7.711 1 71.19 250 HIS B C 1
ATOM 4454 O O . HIS B 1 250 ? -17.062 8.938 8.266 1 71.19 250 HIS B O 1
ATOM 4460 N N . ARG B 1 251 ? -16.5 10.273 6.359 1 71.75 251 ARG B N 1
ATOM 4461 C CA . ARG B 1 251 ? -16.578 9.125 5.453 1 71.75 251 ARG B CA 1
ATOM 4462 C C . ARG B 1 251 ? -15.188 8.617 5.105 1 71.75 251 ARG B C 1
ATOM 4464 O O . ARG B 1 251 ? -14.219 9.383 5.113 1 71.75 251 ARG B O 1
ATOM 4471 N N . ASP B 1 252 ? -14.961 7.395 5.172 1 84.62 252 ASP B N 1
ATOM 4472 C CA . ASP B 1 252 ? -13.758 6.789 4.617 1 84.62 252 ASP B CA 1
ATOM 4473 C C . ASP B 1 252 ? -13.781 6.801 3.092 1 84.62 252 ASP B C 1
ATOM 4475 O O . ASP B 1 252 ? -13.898 5.754 2.457 1 84.62 252 ASP B O 1
ATOM 4479 N N . SER B 1 253 ? -13.633 8.188 2.564 1 84.69 253 SER B N 1
ATOM 4480 C CA . SER B 1 253 ? -13.773 8.391 1.127 1 84.69 253 SER B CA 1
ATOM 4481 C C . SER B 1 253 ? -12.727 7.598 0.35 1 84.69 253 SER B C 1
ATOM 4483 O O . SER B 1 253 ? -13.031 7.02 -0.697 1 84.69 253 SER B O 1
ATOM 4485 N N . ASP B 1 254 ? -11.586 7.586 0.899 1 83.69 254 ASP B N 1
ATOM 4486 C CA . ASP B 1 254 ? -10.508 6.875 0.217 1 83.69 254 ASP B CA 1
ATOM 4487 C C . ASP B 1 254 ? -10.859 5.402 0.022 1 83.69 254 ASP B C 1
ATOM 4489 O O . ASP B 1 254 ? -10.672 4.852 -1.066 1 83.69 254 ASP B O 1
ATOM 4493 N N . ALA B 1 255 ? -11.336 4.812 1.043 1 90.62 255 ALA B N 1
ATOM 4494 C CA . ALA B 1 255 ? -11.711 3.4 0.961 1 90.62 255 ALA B CA 1
ATOM 4495 C C . ALA B 1 255 ? -12.82 3.186 -0.061 1 90.62 255 ALA B C 1
ATOM 4497 O O . ALA B 1 255 ? -12.781 2.229 -0.84 1 90.62 255 ALA B O 1
ATOM 4498 N N . LEU B 1 256 ? -13.766 4.074 -0.068 1 94.12 256 LEU B N 1
ATOM 4499 C CA . LEU B 1 256 ? -14.883 3.953 -1.002 1 94.12 256 LEU B CA 1
ATOM 4500 C C . LEU B 1 256 ? -14.398 4.047 -2.443 1 94.12 256 LEU B C 1
ATOM 4502 O O . LEU B 1 256 ? -14.75 3.209 -3.277 1 94.12 256 LEU B O 1
ATOM 4506 N N . TYR B 1 257 ? -13.602 5.047 -2.703 1 92.12 257 TYR B N 1
ATOM 4507 C CA . TYR B 1 257 ? -13.109 5.238 -4.062 1 92.12 257 TYR B CA 1
ATOM 4508 C C . TYR B 1 257 ? -12.273 4.047 -4.512 1 92.12 257 TYR B C 1
ATOM 4510 O O . TYR B 1 257 ? -12.383 3.604 -5.656 1 92.12 257 TYR B O 1
ATOM 4518 N N . ARG B 1 258 ? -11.516 3.543 -3.627 1 89.75 258 ARG B N 1
ATOM 4519 C CA . ARG B 1 258 ? -10.688 2.387 -3.959 1 89.75 258 ARG B CA 1
ATOM 4520 C C . ARG B 1 258 ? -11.547 1.185 -4.332 1 89.75 258 ARG B C 1
ATOM 4522 O O . ARG B 1 258 ? -11.227 0.45 -5.266 1 89.75 258 ARG B O 1
ATOM 4529 N N . LEU B 1 259 ? -12.539 0.969 -3.588 1 94.44 259 LEU B N 1
ATOM 4530 C CA . LEU B 1 259 ? -13.445 -0.146 -3.855 1 94.44 259 LEU B CA 1
ATOM 4531 C C . LEU B 1 259 ? -14.109 0.008 -5.219 1 94.44 259 LEU B C 1
ATOM 4533 O O . LEU B 1 259 ? -14.188 -0.953 -5.988 1 94.44 259 LEU B O 1
ATOM 4537 N N . LEU B 1 260 ? -14.492 1.192 -5.535 1 96.12 260 LEU B N 1
ATOM 4538 C CA . LEU B 1 260 ? -15.266 1.419 -6.75 1 96.12 260 LEU B CA 1
ATOM 4539 C C . LEU B 1 260 ? -14.359 1.479 -7.973 1 96.12 260 LEU B C 1
ATOM 4541 O O . LEU B 1 260 ? -14.688 0.929 -9.023 1 96.12 260 LEU B O 1
ATOM 4545 N N . LEU B 1 261 ? -13.25 2.072 -7.875 1 92.75 261 LEU B N 1
ATOM 4546 C CA . LEU B 1 261 ? -12.328 2.213 -8.992 1 92.75 261 LEU B CA 1
ATOM 4547 C C . LEU B 1 261 ? -11.695 0.87 -9.352 1 92.75 261 LEU B C 1
ATOM 4549 O O . LEU B 1 261 ? -11.164 0.701 -10.445 1 92.75 261 LEU B O 1
ATOM 4553 N N . ALA B 1 262 ? -11.773 -0.053 -8.422 1 91.56 262 ALA B N 1
ATOM 4554 C CA . ALA B 1 262 ? -11.18 -1.372 -8.641 1 91.56 262 ALA B CA 1
ATOM 4555 C C . ALA B 1 262 ? -12.055 -2.213 -9.57 1 91.56 262 ALA B C 1
ATOM 4557 O O . ALA B 1 262 ? -11.609 -3.244 -10.078 1 91.56 262 ALA B O 1
ATOM 4558 N N . VAL B 1 263 ? -13.266 -1.797 -9.766 1 93.75 263 VAL B N 1
ATOM 4559 C CA . VAL B 1 263 ? -14.195 -2.566 -10.586 1 93.75 263 VAL B CA 1
ATOM 4560 C C . VAL B 1 263 ? -13.727 -2.57 -12.039 1 93.75 263 VAL B C 1
ATOM 4562 O O . VAL B 1 263 ? -13.336 -1.53 -12.57 1 93.75 263 VAL B O 1
ATOM 4565 N N . GLU B 1 264 ? -13.781 -3.719 -12.586 1 91.31 264 GLU B N 1
ATOM 4566 C CA . GLU B 1 264 ? -13.336 -3.877 -13.969 1 91.31 264 GLU B CA 1
ATOM 4567 C C . GLU B 1 264 ? -14.109 -2.953 -14.906 1 91.31 264 GLU B C 1
ATOM 4569 O O . GLU B 1 264 ? -15.336 -2.896 -14.859 1 91.31 264 GLU B O 1
ATOM 4574 N N . GLY B 1 265 ? -13.32 -2.195 -15.719 1 90.5 265 GLY B N 1
ATOM 4575 C CA . GLY B 1 265 ? -13.93 -1.376 -16.75 1 90.5 265 GLY B CA 1
ATOM 4576 C C . GLY B 1 265 ? -14.289 0.018 -16.266 1 90.5 265 GLY B C 1
ATOM 4577 O O . GLY B 1 265 ? -14.641 0.886 -17.078 1 90.5 265 GLY B O 1
ATOM 4578 N N . VAL B 1 266 ? -14.203 0.224 -14.977 1 93.44 266 VAL B N 1
ATOM 4579 C CA . VAL B 1 266 ? -14.57 1.529 -14.438 1 93.44 266 VAL B CA 1
ATOM 4580 C C . VAL B 1 266 ? -13.477 2.545 -14.742 1 93.44 266 VAL B C 1
ATOM 4582 O O . VAL B 1 266 ? -12.289 2.264 -14.555 1 93.44 266 VAL B O 1
ATOM 4585 N N . ARG B 1 267 ? -13.883 3.701 -15.211 1 90.19 267 ARG B N 1
ATOM 4586 C CA . ARG B 1 267 ? -12.961 4.785 -15.531 1 90.19 267 ARG B CA 1
ATOM 4587 C C . ARG B 1 267 ? -13.188 5.988 -14.625 1 90.19 267 ARG B C 1
ATOM 4589 O O . ARG B 1 267 ? -12.258 6.746 -14.344 1 90.19 267 ARG B O 1
ATOM 4596 N N . VAL B 1 268 ? -14.453 6.129 -14.203 1 92.81 268 VAL B N 1
ATOM 4597 C CA . VAL B 1 268 ? -14.805 7.309 -13.422 1 92.81 268 VAL B CA 1
ATOM 4598 C C . VAL B 1 268 ? -15.742 6.914 -12.281 1 92.81 268 VAL B C 1
ATOM 4600 O O . VAL B 1 268 ? -16.656 6.105 -12.477 1 92.81 268 VAL B O 1
ATOM 4603 N N . VAL B 1 269 ? -15.484 7.449 -11.148 1 95.69 269 VAL B N 1
ATOM 4604 C CA . VAL B 1 269 ? -16.391 7.355 -10.008 1 95.69 269 VAL B CA 1
ATOM 4605 C C . VAL B 1 269 ? -16.859 8.75 -9.602 1 95.69 269 VAL B C 1
ATOM 4607 O O . VAL B 1 269 ? -16.047 9.68 -9.516 1 95.69 269 VAL B O 1
ATOM 4610 N N . VAL B 1 270 ? -18.141 8.891 -9.406 1 96.12 270 VAL B N 1
ATOM 4611 C CA . VAL B 1 270 ? -18.75 10.164 -9.023 1 96.12 270 VAL B CA 1
ATOM 4612 C C . VAL B 1 270 ? -19.484 10.008 -7.691 1 96.12 270 VAL B C 1
ATOM 4614 O O . VAL B 1 270 ? -20.312 9.109 -7.543 1 96.12 270 VAL B O 1
ATOM 4617 N N . LEU B 1 271 ? -19.188 10.828 -6.809 1 96.62 271 LEU B N 1
ATOM 4618 C CA . LEU B 1 271 ? -19.875 10.867 -5.523 1 96.62 271 LEU B CA 1
ATOM 4619 C C . LEU B 1 271 ? -20.531 12.219 -5.312 1 96.62 271 LEU B C 1
ATOM 4621 O O . LEU B 1 271 ? -19.891 13.266 -5.438 1 96.62 271 LEU B O 1
ATOM 4625 N N . VAL B 1 272 ? -21.812 12.211 -5.012 1 96.81 272 VAL B N 1
ATOM 4626 C CA . VAL B 1 272 ? -22.547 13.422 -4.676 1 96.81 272 VAL B CA 1
ATOM 4627 C C . VAL B 1 272 ? -22.891 13.43 -3.186 1 96.81 272 VAL B C 1
ATOM 4629 O O . VAL B 1 272 ? -23.391 12.438 -2.654 1 96.81 272 VAL B O 1
ATOM 4632 N N . LYS B 1 273 ? -22.578 14.445 -2.572 1 95.94 273 LYS B N 1
ATOM 4633 C CA . LYS B 1 273 ? -22.922 14.609 -1.163 1 95.94 273 LYS B CA 1
ATOM 4634 C C . LYS B 1 273 ? -23.906 15.75 -0.972 1 95.94 273 LYS B C 1
ATOM 4636 O O . LYS B 1 273 ? -23.656 16.891 -1.374 1 95.94 273 LYS B O 1
ATOM 4641 N N . GLU B 1 274 ? -24.984 15.414 -0.363 1 95.94 274 GLU B N 1
ATOM 4642 C CA . GLU B 1 274 ? -25.969 16.438 -0.04 1 95.94 274 GLU B CA 1
ATOM 4643 C C . GLU B 1 274 ? -25.469 17.375 1.052 1 95.94 274 GLU B C 1
ATOM 4645 O O . GLU B 1 274 ? -24.938 16.922 2.068 1 95.94 274 GLU B O 1
ATOM 4650 N N . LYS B 1 275 ? -25.547 18.625 0.785 1 93.44 275 LYS B N 1
ATOM 4651 C CA . LYS B 1 275 ? -25.203 19.703 1.719 1 93.44 275 LYS B CA 1
ATOM 4652 C C . LYS B 1 275 ? -26.391 20.594 2.004 1 93.44 275 LYS B C 1
ATOM 4654 O O . LYS B 1 275 ? -27.391 20.562 1.277 1 93.44 275 LYS B O 1
ATOM 4659 N N . PRO B 1 276 ? -26.344 21.344 3.123 1 91.06 276 PRO B N 1
ATOM 4660 C CA . PRO B 1 276 ? -27.469 22.219 3.463 1 91.06 276 PRO B CA 1
ATOM 4661 C C . PRO B 1 276 ? -27.859 23.156 2.32 1 91.06 276 PRO B C 1
ATOM 4663 O O . PRO B 1 276 ? -29.047 23.375 2.072 1 91.06 276 PRO B O 1
ATOM 4666 N N . LYS B 1 277 ? -26.906 23.656 1.517 1 93.81 277 LYS B N 1
ATOM 4667 C CA . LYS B 1 277 ? -27.203 24.641 0.485 1 93.81 277 LYS B CA 1
ATOM 4668 C C . LYS B 1 277 ? -27 24.062 -0.911 1 93.81 277 LYS B C 1
ATOM 4670 O O . LYS B 1 277 ? -26.812 24.797 -1.878 1 93.81 277 LYS B O 1
ATOM 4675 N N . GLY B 1 278 ? -27.031 22.766 -0.978 1 96.5 278 GLY B N 1
ATOM 4676 C CA . GLY B 1 278 ? -26.844 22.156 -2.287 1 96.5 278 GLY B CA 1
ATOM 4677 C C . GLY B 1 278 ? -26.141 20.812 -2.227 1 96.5 278 GLY B C 1
ATOM 4678 O O . GLY B 1 278 ? -26.453 19.984 -1.358 1 96.5 278 GLY B O 1
ATOM 4679 N N . CYS B 1 279 ? -25.344 20.547 -3.332 1 96.31 279 CYS B N 1
ATOM 4680 C CA . CYS B 1 279 ? -24.672 19.266 -3.473 1 96.31 279 CYS B CA 1
ATOM 4681 C C . CYS B 1 279 ? -23.188 19.453 -3.799 1 96.31 279 CYS B C 1
ATOM 4683 O O . CYS B 1 279 ? -22.844 20.297 -4.637 1 96.31 279 CYS B O 1
ATOM 4685 N N . ALA B 1 280 ? -22.375 18.812 -3.049 1 94.75 280 ALA B N 1
ATOM 4686 C CA . ALA B 1 280 ? -20.969 18.703 -3.414 1 94.75 280 ALA B CA 1
ATOM 4687 C C . ALA B 1 280 ? -20.719 17.469 -4.297 1 94.75 280 ALA B C 1
ATOM 4689 O O . ALA B 1 280 ? -21.172 16.375 -3.98 1 94.75 280 ALA B O 1
ATOM 4690 N N . ILE B 1 281 ? -20.016 17.672 -5.414 1 95.38 281 ILE B N 1
ATOM 4691 C CA . ILE B 1 281 ? -19.703 16.594 -6.34 1 95.38 281 ILE B CA 1
ATOM 4692 C C . ILE B 1 281 ? -18.203 16.297 -6.316 1 95.38 281 ILE B C 1
ATOM 4694 O O . ILE B 1 281 ? -17.391 17.219 -6.277 1 95.38 281 ILE B O 1
ATOM 4698 N N . SER B 1 282 ? -17.844 15.086 -6.258 1 93.88 282 SER B N 1
ATOM 4699 C CA . SER B 1 282 ? -16.453 14.656 -6.348 1 93.88 282 SER B CA 1
ATOM 4700 C C . SER B 1 282 ? -16.25 13.656 -7.477 1 93.88 282 SER B C 1
ATOM 4702 O O . SER B 1 282 ? -17.016 12.695 -7.602 1 93.88 282 SER B O 1
ATOM 4704 N N . PHE B 1 283 ? -15.266 13.883 -8.312 1 92.06 283 PHE B N 1
ATOM 4705 C CA . PHE B 1 283 ? -14.898 13.008 -9.414 1 92.06 283 PHE B CA 1
ATOM 4706 C C . PHE B 1 283 ? -13.539 12.359 -9.164 1 92.06 283 PHE B C 1
ATOM 4708 O O . PHE B 1 283 ? -12.609 13.023 -8.711 1 92.06 283 PHE B O 1
ATOM 4715 N N . ARG B 1 284 ? -13.453 11.102 -9.375 1 89.88 284 ARG B N 1
ATOM 4716 C CA . ARG B 1 284 ? -12.18 10.375 -9.383 1 89.88 284 ARG B CA 1
ATOM 4717 C C . ARG B 1 284 ? -12.039 9.523 -10.641 1 89.88 284 ARG B C 1
ATOM 4719 O O . ARG B 1 284 ? -13.016 8.922 -11.094 1 89.88 284 ARG B O 1
ATOM 4726 N N . ALA B 1 285 ? -10.852 9.508 -11.188 1 87.69 285 ALA B N 1
ATOM 4727 C CA . ALA B 1 285 ? -10.625 8.734 -12.398 1 87.69 285 ALA B CA 1
ATOM 4728 C C . ALA B 1 285 ? -9.383 7.863 -12.273 1 87.69 285 ALA B C 1
ATOM 4730 O O . ALA B 1 285 ? -8.484 8.164 -11.477 1 87.69 285 ALA B O 1
ATOM 4731 N N . THR B 1 286 ? -9.375 6.699 -12.977 1 73.94 286 THR B N 1
ATOM 4732 C CA . THR B 1 286 ? -8.227 5.801 -13.031 1 73.94 286 THR B CA 1
ATOM 4733 C C . THR B 1 286 ? -7.297 6.184 -14.18 1 73.94 286 THR B C 1
ATOM 4735 O O . THR B 1 286 ? -6.121 5.82 -14.172 1 73.94 286 THR B O 1
ATOM 4738 N N . ASP B 1 287 ? -7.863 6.711 -15.203 1 69.19 287 ASP B N 1
ATOM 4739 C CA . ASP B 1 287 ? -7.117 6.926 -16.438 1 69.19 287 ASP B CA 1
ATOM 4740 C C . ASP B 1 287 ? -6.984 8.414 -16.75 1 69.19 287 ASP B C 1
ATOM 4742 O O . ASP B 1 287 ? -7.086 9.25 -15.852 1 69.19 287 ASP B O 1
ATOM 4746 N N . SER B 1 288 ? -6.703 8.641 -17.938 1 67.69 288 SER B N 1
ATOM 4747 C CA . SER B 1 288 ? -6.359 9.984 -18.375 1 67.69 288 SER B CA 1
ATOM 4748 C C . SER B 1 288 ? -7.609 10.82 -18.641 1 67.69 288 SER B C 1
ATOM 4750 O O . SER B 1 288 ? -7.531 11.883 -19.25 1 67.69 288 SER B O 1
ATOM 4752 N N . THR B 1 289 ? -8.727 10.281 -18.094 1 71.38 289 THR B N 1
ATOM 4753 C CA . THR B 1 289 ? -9.922 11.109 -18.219 1 71.38 289 THR B CA 1
ATOM 4754 C C . THR B 1 289 ? -9.758 12.406 -17.438 1 71.38 289 THR B C 1
ATOM 4756 O O . THR B 1 289 ? -9.344 12.398 -16.266 1 71.38 289 THR B O 1
ATOM 4759 N N . ASP B 1 290 ? -10.023 13.484 -18.047 1 75.5 290 ASP B N 1
ATOM 4760 C CA . ASP B 1 290 ? -9.812 14.789 -17.422 1 75.5 290 ASP B CA 1
ATOM 4761 C C . ASP B 1 290 ? -10.984 15.156 -16.5 1 75.5 290 ASP B C 1
ATOM 4763 O O . ASP B 1 290 ? -11.961 15.75 -16.953 1 75.5 290 ASP B O 1
ATOM 4767 N N . MET B 1 291 ? -10.898 14.906 -15.297 1 77.31 291 MET B N 1
ATOM 4768 C CA . MET B 1 291 ? -11.945 15.18 -14.32 1 77.31 291 MET B CA 1
ATOM 4769 C C . MET B 1 291 ? -12.055 16.672 -14.047 1 77.31 291 MET B C 1
ATOM 4771 O O . MET B 1 291 ? -13.102 17.156 -13.594 1 77.31 291 MET B O 1
ATOM 4775 N N . GLY B 1 292 ? -10.984 17.375 -14.375 1 76.25 292 GLY B N 1
ATOM 4776 C CA . GLY B 1 292 ? -11.039 18.828 -14.219 1 76.25 292 GLY B CA 1
ATOM 4777 C C . GLY B 1 292 ? -12.047 19.484 -15.141 1 76.25 292 GLY B C 1
ATOM 4778 O O . GLY B 1 292 ? -12.836 20.328 -14.695 1 76.25 292 GLY B O 1
ATOM 4779 N N . ALA B 1 293 ? -12.062 19.109 -16.328 1 79.69 293 ALA B N 1
ATOM 4780 C CA . ALA B 1 293 ? -13.008 19.625 -17.312 1 79.69 293 ALA B CA 1
ATOM 4781 C C . ALA B 1 293 ? -14.445 19.266 -16.938 1 79.69 293 ALA B C 1
ATOM 4783 O O . ALA B 1 293 ? -15.359 20.078 -17.078 1 79.69 293 ALA B O 1
ATOM 4784 N N . LEU B 1 294 ? -14.602 18.062 -16.453 1 83.25 294 LEU B N 1
ATOM 4785 C CA . LEU B 1 294 ? -15.93 17.625 -16.047 1 83.25 294 LEU B CA 1
ATOM 4786 C C . LEU B 1 294 ? -16.438 18.453 -14.859 1 83.25 294 LEU B C 1
ATOM 4788 O O . LEU B 1 294 ? -17.578 18.891 -14.844 1 83.25 294 LEU B O 1
ATOM 4792 N N . ALA B 1 295 ? -15.609 18.641 -13.93 1 87.25 295 ALA B N 1
ATOM 4793 C CA . ALA B 1 295 ? -15.969 19.438 -12.766 1 87.25 295 ALA B CA 1
ATOM 4794 C C . ALA B 1 295 ? -16.281 20.891 -13.172 1 87.25 295 ALA B C 1
ATOM 4796 O O . ALA B 1 295 ? -17.188 21.516 -12.625 1 87.25 295 ALA B O 1
ATOM 4797 N N . ALA B 1 296 ? -15.523 21.391 -14.125 1 87.31 296 ALA B N 1
ATOM 4798 C CA . ALA B 1 296 ? -15.695 22.75 -14.602 1 87.31 296 ALA B CA 1
ATOM 4799 C C . ALA B 1 296 ? -17.078 22.953 -15.203 1 87.31 296 ALA B C 1
ATOM 4801 O O . ALA B 1 296 ? -17.672 24.031 -15.086 1 87.31 296 ALA B O 1
ATOM 4802 N N . SER B 1 297 ? -17.578 22.031 -15.836 1 87.56 297 SER B N 1
ATOM 4803 C CA . SER B 1 297 ? -18.922 22.109 -16.422 1 87.56 297 SER B CA 1
ATOM 4804 C C . SER B 1 297 ? -19.984 22.281 -15.352 1 87.56 297 SER B C 1
ATOM 4806 O O . SER B 1 297 ? -21.109 22.703 -15.648 1 87.56 297 SER B O 1
ATOM 4808 N N . PHE B 1 298 ? -19.641 22.047 -14.125 1 91.25 298 PHE B N 1
ATOM 4809 C CA . PHE B 1 298 ? -20.547 22.25 -13.008 1 91.25 298 PHE B CA 1
ATOM 4810 C C . PHE B 1 298 ? -20.094 23.406 -12.133 1 91.25 298 PHE B C 1
ATOM 4812 O O . PHE B 1 298 ? -20.562 23.562 -11.008 1 91.25 298 PHE B O 1
ATOM 4819 N N . GLY B 1 299 ? -19.062 24.141 -12.617 1 88.5 299 GLY B N 1
ATOM 4820 C CA . GLY B 1 299 ? -18.594 25.312 -11.891 1 88.5 299 GLY B CA 1
ATOM 4821 C C . GLY B 1 299 ? -17.5 24.984 -10.891 1 88.5 299 GLY B C 1
ATOM 4822 O O . GLY B 1 299 ? -17.234 25.766 -9.969 1 88.5 299 GLY B O 1
ATOM 4823 N N . GLY B 1 300 ? -16.953 23.781 -11.016 1 90.19 300 GLY B N 1
ATOM 4824 C CA . GLY B 1 300 ? -15.898 23.375 -10.109 1 90.19 300 GLY B CA 1
ATOM 4825 C C . GLY B 1 300 ? -14.531 23.328 -10.766 1 90.19 300 GLY B C 1
ATOM 4826 O O . GLY B 1 300 ? -14.227 24.141 -11.641 1 90.19 300 GLY B O 1
ATOM 4827 N N . GLY B 1 301 ? -13.656 22.562 -10.172 1 81.25 301 GLY B N 1
ATOM 4828 C CA . GLY B 1 301 ? -12.305 22.391 -10.672 1 81.25 301 GLY B CA 1
ATOM 4829 C C . GLY B 1 301 ? -11.516 21.344 -9.898 1 81.25 301 GLY B C 1
ATOM 4830 O O . GLY B 1 301 ? -12.07 20.609 -9.086 1 81.25 301 GLY B O 1
ATOM 4831 N N . GLY B 1 302 ? -10.297 21.203 -10.328 1 76.06 302 GLY B N 1
ATOM 4832 C CA . GLY B 1 302 ? -9.414 20.234 -9.688 1 76.06 302 GLY B CA 1
ATOM 4833 C C . GLY B 1 302 ? -8.406 19.625 -10.641 1 76.06 302 GLY B C 1
ATOM 4834 O O . GLY B 1 302 ? -8.078 20.219 -11.672 1 76.06 302 GLY B O 1
ATOM 4835 N N . HIS B 1 303 ? -7.906 18.562 -10.234 1 73.12 303 HIS B N 1
ATOM 4836 C CA . HIS B 1 303 ? -6.863 17.891 -11 1 73.12 303 HIS B CA 1
ATOM 4837 C C . HIS B 1 303 ? -7.461 16.891 -11.984 1 73.12 303 HIS B C 1
ATOM 4839 O O . HIS B 1 303 ? -8.672 16.656 -11.977 1 73.12 303 HIS B O 1
ATOM 4845 N N . GLN B 1 304 ? -6.512 16.391 -12.758 1 70.44 304 GLN B N 1
ATOM 4846 C CA . GLN B 1 304 ? -6.922 15.445 -13.789 1 70.44 304 GLN B CA 1
ATOM 4847 C C . GLN B 1 304 ? -7.562 14.203 -13.18 1 70.44 304 GLN B C 1
ATOM 4849 O O . GLN B 1 304 ? -8.547 13.68 -13.711 1 70.44 304 GLN B O 1
ATOM 4854 N N . LYS B 1 305 ? -7.152 13.781 -12.078 1 76.25 305 LYS B N 1
ATOM 4855 C CA . LYS B 1 305 ? -7.637 12.508 -11.562 1 76.25 305 LYS B CA 1
ATOM 4856 C C . LYS B 1 305 ? -8.586 12.711 -10.383 1 76.25 305 LYS B C 1
ATOM 4858 O O . LYS B 1 305 ? -9.195 11.758 -9.898 1 76.25 305 LYS B O 1
ATOM 4863 N N . ALA B 1 306 ? -8.68 13.906 -9.914 1 77.94 306 ALA B N 1
ATOM 4864 C CA . ALA B 1 306 ? -9.516 14.242 -8.766 1 77.94 306 ALA B CA 1
ATOM 4865 C C . ALA B 1 306 ? -10 15.688 -8.836 1 77.94 306 ALA B C 1
ATOM 4867 O O . ALA B 1 306 ? -9.188 16.609 -8.891 1 77.94 306 ALA B O 1
ATOM 4868 N N . SER B 1 307 ? -11.297 15.766 -8.945 1 85.06 307 SER B N 1
ATOM 4869 C CA . SER B 1 307 ? -11.891 17.094 -9.039 1 85.06 307 SER B CA 1
ATOM 4870 C C . SER B 1 307 ? -13.25 17.141 -8.352 1 85.06 307 SER B C 1
ATOM 4872 O O . SER B 1 307 ? -13.719 16.141 -7.812 1 85.06 307 SER B O 1
ATOM 4874 N N . GLY B 1 308 ? -13.75 18.344 -8.234 1 89.25 308 GLY B N 1
ATOM 4875 C CA . GLY B 1 308 ? -15.047 18.5 -7.586 1 89.25 308 GLY B CA 1
ATOM 4876 C C . GLY B 1 308 ? -15.719 19.828 -7.914 1 89.25 308 GLY B C 1
ATOM 4877 O O . GLY B 1 308 ? -15.141 20.656 -8.617 1 89.25 308 GLY B O 1
ATOM 4878 N N . ALA B 1 309 ? -16.953 19.891 -7.508 1 91.31 309 ALA B N 1
ATOM 4879 C CA . ALA B 1 309 ? -17.781 21.078 -7.695 1 91.31 309 ALA B CA 1
ATOM 4880 C C . ALA B 1 309 ? -18.891 21.156 -6.652 1 91.31 309 ALA B C 1
ATOM 4882 O O . ALA B 1 309 ? -19.156 20.172 -5.945 1 91.31 309 ALA B O 1
ATOM 4883 N N . PHE B 1 310 ? -19.328 22.344 -6.504 1 93.94 310 PHE B N 1
ATOM 4884 C CA . PHE B 1 310 ? -20.531 22.578 -5.699 1 93.94 310 PHE B CA 1
ATOM 4885 C C . PHE B 1 310 ? -21.656 23.141 -6.551 1 93.94 310 PHE B C 1
ATOM 4887 O O . PHE B 1 310 ? -21.438 24.078 -7.336 1 93.94 310 PHE B O 1
ATOM 4894 N N . VAL B 1 311 ? -22.766 22.547 -6.43 1 95.06 311 VAL B N 1
ATOM 4895 C CA . VAL B 1 311 ? -23.938 23.016 -7.172 1 95.06 311 VAL B CA 1
ATOM 4896 C C . VAL B 1 311 ? -25.062 23.344 -6.199 1 95.06 311 VAL B C 1
ATOM 4898 O O . VAL B 1 311 ? -25.453 22.516 -5.371 1 95.06 311 VAL B O 1
ATOM 4901 N N . ALA B 1 312 ? -25.562 24.531 -6.328 1 95.5 312 ALA B N 1
ATOM 4902 C CA . ALA B 1 312 ? -26.625 24.984 -5.438 1 95.5 312 ALA B CA 1
ATOM 4903 C C . ALA B 1 312 ? -27.984 24.469 -5.887 1 95.5 312 ALA B C 1
ATOM 4905 O O . ALA B 1 312 ? -28.891 25.25 -6.215 1 95.5 312 ALA B O 1
ATOM 4906 N N . GLU B 1 313 ? -28.219 23.203 -5.918 1 95.31 313 GLU B N 1
ATOM 4907 C CA . GLU B 1 313 ? -29.438 22.484 -6.262 1 95.31 313 GLU B CA 1
ATOM 4908 C C . GLU B 1 313 ? -29.703 21.344 -5.289 1 95.31 313 GLU B C 1
ATOM 4910 O O . GLU B 1 313 ? -28.766 20.656 -4.855 1 95.31 313 GLU B O 1
ATOM 4915 N N . PRO B 1 314 ? -31 21.203 -4.996 1 96.06 314 PRO B N 1
ATOM 4916 C CA . PRO B 1 314 ? -31.312 20.047 -4.141 1 96.06 314 PRO B CA 1
ATOM 4917 C C . PRO B 1 314 ? -30.969 18.719 -4.801 1 96.06 314 PRO B C 1
ATOM 4919 O O . PRO B 1 314 ? -31.047 18.594 -6.023 1 96.06 314 PRO B O 1
ATOM 4922 N N . LEU B 1 315 ? -30.656 17.734 -3.967 1 96.81 315 LEU B N 1
ATOM 4923 C CA . LEU B 1 315 ? -30.172 16.438 -4.418 1 96.81 315 LEU B CA 1
ATOM 4924 C C . LEU B 1 315 ? -31.156 15.789 -5.383 1 96.81 315 LEU B C 1
ATOM 4926 O O . LEU B 1 315 ? -30.75 15.242 -6.41 1 96.81 315 LEU B O 1
ATOM 4930 N N . ASN B 1 316 ? -32.438 15.812 -5.062 1 95.69 316 ASN B N 1
ATOM 4931 C CA . ASN B 1 316 ? -33.469 15.141 -5.863 1 95.69 316 ASN B CA 1
ATOM 4932 C C . ASN B 1 316 ? -33.562 15.742 -7.262 1 95.69 316 ASN B C 1
ATOM 4934 O O . ASN B 1 316 ? -33.969 15.062 -8.203 1 95.69 316 ASN B O 1
ATOM 4938 N N . GLN B 1 317 ? -33.156 16.969 -7.426 1 95.94 317 GLN B N 1
ATOM 4939 C CA . GLN B 1 317 ? -33.156 17.641 -8.727 1 95.94 317 GLN B CA 1
ATOM 4940 C C . GLN B 1 317 ? -31.828 17.469 -9.438 1 95.94 317 GLN B C 1
ATOM 4942 O O . GLN B 1 317 ? -31.781 17.328 -10.656 1 95.94 317 GLN B O 1
ATOM 4947 N N . PHE B 1 318 ? -30.875 17.469 -8.656 1 96.38 318 PHE B N 1
ATOM 4948 C CA . PHE B 1 318 ? -29.531 17.5 -9.227 1 96.38 318 PHE B CA 1
ATOM 4949 C C . PHE B 1 318 ? -29.141 16.125 -9.781 1 96.38 318 PHE B C 1
ATOM 4951 O O . PHE B 1 318 ? -28.5 16.031 -10.828 1 96.38 318 PHE B O 1
ATOM 4958 N N . LEU B 1 319 ? -29.484 15.039 -9.141 1 96.38 319 LEU B N 1
ATOM 4959 C CA . LEU B 1 319 ? -29.031 13.695 -9.484 1 96.38 319 LEU B CA 1
ATOM 4960 C C . LEU B 1 319 ? -29.469 13.336 -10.906 1 96.38 319 LEU B C 1
ATOM 4962 O O . LEU B 1 319 ? -28.656 12.852 -11.703 1 96.38 319 LEU B O 1
ATOM 4966 N N . PRO B 1 320 ? -30.75 13.586 -11.305 1 95.25 320 PRO B N 1
ATOM 4967 C CA . PRO B 1 320 ? -31.156 13.281 -12.68 1 95.25 320 PRO B CA 1
ATOM 4968 C C . PRO B 1 320 ? -30.391 14.102 -13.719 1 95.25 320 PRO B C 1
ATOM 4970 O O . PRO B 1 320 ? -30.031 13.578 -14.773 1 95.25 320 PRO B O 1
ATOM 4973 N N . ARG B 1 321 ? -30.156 15.32 -13.375 1 92.94 321 ARG B N 1
ATOM 4974 C CA . ARG B 1 321 ? -29.391 16.188 -14.273 1 92.94 321 ARG B CA 1
ATOM 4975 C C . ARG B 1 321 ? -27.953 15.688 -14.422 1 92.94 321 ARG B C 1
ATOM 4977 O O . ARG B 1 321 ? -27.422 15.656 -15.531 1 92.94 321 ARG B O 1
ATOM 4984 N N . LEU B 1 322 ? -27.375 15.375 -13.328 1 94.75 322 LEU B N 1
ATOM 4985 C CA . LEU B 1 322 ? -26.016 14.859 -13.328 1 94.75 322 LEU B CA 1
ATOM 4986 C C . LEU B 1 322 ? -25.922 13.578 -14.156 1 94.75 322 LEU B C 1
ATOM 4988 O O . LEU B 1 322 ? -25 13.422 -14.961 1 94.75 322 LEU B O 1
ATOM 4992 N N . ARG B 1 323 ? -26.875 12.695 -14.023 1 94.69 323 ARG B N 1
ATOM 4993 C CA . ARG B 1 323 ? -26.922 11.445 -14.766 1 94.69 323 ARG B CA 1
ATOM 4994 C C . ARG B 1 323 ? -26.906 11.703 -16.266 1 94.69 323 ARG B C 1
ATOM 4996 O O . ARG B 1 323 ? -26.156 11.07 -17.016 1 94.69 323 ARG B O 1
ATOM 5003 N N . GLN B 1 324 ? -27.688 12.625 -16.609 1 91.94 324 GLN B N 1
ATOM 5004 C CA . GLN B 1 324 ? -27.797 12.961 -18.031 1 91.94 324 GLN B CA 1
ATOM 5005 C C . GLN B 1 324 ? -26.484 13.531 -18.547 1 91.94 324 GLN B C 1
ATOM 5007 O O . GLN B 1 324 ? -26.047 13.203 -19.656 1 91.94 324 GLN B O 1
ATOM 5012 N N . SER B 1 325 ? -25.922 14.352 -17.719 1 90.25 325 SER B N 1
ATOM 5013 C CA . SER B 1 325 ? -24.656 14.953 -18.109 1 90.25 325 SER B CA 1
ATOM 5014 C C . SER B 1 325 ? -23.562 13.898 -18.25 1 90.25 325 SER B C 1
ATOM 5016 O O . SER B 1 325 ? -22.719 13.977 -19.156 1 90.25 325 SER B O 1
ATOM 5018 N N . LEU B 1 326 ? -23.547 12.906 -17.359 1 91 326 LEU B N 1
ATOM 5019 C CA . LEU B 1 326 ? -22.516 11.867 -17.359 1 91 326 LEU B CA 1
ATOM 5020 C C . LEU B 1 326 ? -22.672 10.938 -18.547 1 91 326 LEU B C 1
ATOM 5022 O O . LEU B 1 326 ? -21.688 10.406 -19.062 1 91 326 LEU B O 1
ATOM 5026 N N . LEU B 1 327 ? -23.859 10.781 -18.969 1 87.69 327 LEU B N 1
ATOM 5027 C CA . LEU B 1 327 ? -24.109 9.922 -20.125 1 87.69 327 LEU B CA 1
ATOM 5028 C C . LEU B 1 327 ? -23.531 10.539 -21.391 1 87.69 327 LEU B C 1
ATOM 5030 O O . LEU B 1 327 ? -23.266 9.82 -22.359 1 87.69 327 LEU B O 1
ATOM 5034 N N . GLY B 1 328 ? -23.266 11.875 -21.25 1 78.69 328 GLY B N 1
ATOM 5035 C CA . GLY B 1 328 ? -22.688 12.57 -22.391 1 78.69 328 GLY B CA 1
ATOM 5036 C C . GLY B 1 328 ? -21.172 12.547 -22.422 1 78.69 328 GLY B C 1
ATOM 5037 O O . GLY B 1 328 ? -20.562 12.984 -23.391 1 78.69 328 GLY B O 1
ATOM 5038 N N . ILE B 1 329 ? -20.578 12.18 -21.266 1 70.44 329 ILE B N 1
ATOM 5039 C CA . ILE B 1 329 ? -19.109 12.172 -21.172 1 70.44 329 ILE B CA 1
ATOM 5040 C C . ILE B 1 329 ? -18.562 10.977 -21.938 1 70.44 329 ILE B C 1
ATOM 5042 O O . ILE B 1 329 ? -17.359 10.914 -22.219 1 70.44 329 ILE B O 1
ATOM 5046 N N . ALA B 1 330 ? -19.266 10.148 -22.594 1 54.88 330 ALA B N 1
ATOM 5047 C CA . ALA B 1 330 ? -18.781 9.055 -23.438 1 54.88 330 ALA B CA 1
ATOM 5048 C C . ALA B 1 330 ? -18.062 9.586 -24.672 1 54.88 330 ALA B C 1
ATOM 5050 O O . ALA B 1 330 ? -18.469 10.594 -25.25 1 54.88 330 ALA B O 1
#

Nearest PDB structures (foldseek):
  5o25-assembly1_B  TM=8.813E-01  e=4.780E-30  Thermotoga maritima
  5o4z-assembly1_A  TM=7.760E-01  e=7.657E-30  Thermotoga maritima
  4ls9-assembly1_B  TM=7.635E-01  e=3.906E-25  Mycolicibacterium smegmatis MC2 155
  8iu7-assembly1_B-3  TM=7.888E-01  e=1.111E-21  Staphylococcus aureus
  3dev-assembly1_B  TM=7.938E-01  e=2.689E-21  Staphylococcus haemolyticus JCSC1435

Secondary structure (DSSP, 8-state):
--TT---PPPHHHHHHHHH-SEEEEE--SS--HHHHHHHHHHHHHHHHTT-EEEEEE-----STTTGGGGGGSEEPTTS---SS-------SEEEEES---GGGGGGGHHHHHTS-EEEEE--S-S---SSEEEE-TTSS-HHHHHHHHHHHTTPPPPHHHHHHHHHHHHHHTTTTTTPPTT-THHHHHHHHHHHTT--HHHHHHHHH--B-HHHHHHHHHHHHH-EEEGGGTEEEEEE-HHHHHHH-S---HHHHHHHHHTBTT--EEEEEEEETTEEEEEEEESSS--HHHHHHTTT-EE-SSEEEEEE-S-HHHHHHHHHHHHHT--/--TT---PPPHHHHHHHHH-SEEEEE--SS--HHHHHHHHHHHHHHHHTT-EEEEEE-----STTTGGGGGGSEEPTTS---SS-------SEEEEES---GGGGGGGHHHHHTS-EEEEE--S-S---SSEEEE-TTSS-HHHHHHHHHHHTTPPPPHHHHHHHHHHHHHHTTTTTTPPTT-THHHHHHHHHHHTT--HHHHHHHHH--B-HHHHHHHHHHHHH-EEEGGGTEEEEEE-HHHHHHH-S---HHHHHHHHHTBTT--EEEEEEEETTEEEEEEEESSS--HHHHHHTTT-EE-SSEEEEEE-S-HHHHHHHHHHHHHT--

Solvent-accessible surface area (backbone atoms only — not comparable to full-atom values): 33742 Å² total; per-residue (Å²): 124,73,92,86,58,72,67,84,65,57,65,68,51,56,50,53,61,69,70,47,57,26,31,33,36,35,30,28,42,57,51,48,41,28,34,48,12,29,45,53,31,49,44,53,52,41,42,75,72,71,29,46,68,42,44,39,38,47,34,65,66,76,46,80,82,40,38,87,54,48,86,71,37,46,63,25,90,84,38,70,82,56,88,66,78,79,62,88,71,76,56,61,28,25,38,32,30,53,39,49,36,62,81,41,26,48,89,50,29,69,72,46,70,75,32,55,34,34,34,38,21,23,64,81,68,62,56,83,64,80,61,42,74,51,70,43,53,86,44,78,34,34,16,55,55,44,52,32,44,45,45,71,73,72,44,80,71,45,46,68,35,15,39,34,26,45,47,3,36,30,62,61,24,58,50,49,39,63,32,55,60,61,55,23,62,60,27,46,47,47,17,54,26,15,64,33,55,15,33,42,28,58,50,41,50,66,66,51,38,69,34,55,69,39,27,48,44,45,47,15,52,35,46,61,60,41,40,72,35,79,95,37,27,30,36,41,33,60,43,46,58,66,51,35,72,72,37,43,82,66,65,57,57,68,60,47,50,52,60,54,58,15,20,52,72,33,42,36,41,36,40,36,35,44,44,98,75,15,27,40,38,40,35,39,36,79,52,88,53,54,28,21,63,58,18,38,77,51,71,30,38,60,39,49,42,42,16,26,26,58,41,82,38,55,55,88,64,40,52,62,54,49,52,57,54,55,65,60,71,110,126,70,93,89,58,72,66,83,67,57,64,66,50,54,50,54,61,67,69,48,57,25,31,34,35,35,29,27,42,57,51,49,40,29,34,47,12,29,45,53,30,50,43,53,53,40,41,74,73,70,30,47,67,42,44,40,37,48,34,64,64,77,47,78,82,39,38,88,54,48,86,71,36,45,63,26,90,84,39,69,82,53,88,68,76,78,62,88,71,76,57,62,27,26,36,33,31,54,40,48,38,63,82,40,26,47,88,51,29,71,72,45,68,75,33,56,33,33,34,39,22,21,64,80,69,61,56,81,65,82,62,42,73,51,69,42,51,86,43,77,34,34,15,56,55,43,52,31,43,44,44,70,72,72,43,78,71,44,45,68,37,15,39,34,24,47,48,5,38,32,64,61,24,57,50,49,39,64,31,55,60,60,53,22,62,59,28,47,48,49,18,53,26,15,63,33,53,16,32,41,29,59,50,42,50,66,67,53,39,68,34,53,67,38,26,50,43,45,47,16,51,35,46,61,60,41,40,71,35,78,94,37,27,30,37,41,33,61,44,48,59,66,51,33,73,72,37,43,81,65,65,58,56,66,61,49,50,52,60,54,56,14,20,50,72,32,43,34,41,38,41,36,35,45,46,99,75,14,27,39,38,38,36,38,37,79,53,88,54,54,28,20,63,60,16,38,78,52,71,30,38,60,39,50,43,43,16,26,27,59,40,81,37,55,55,87,63,40,51,62,52,49,52,55,55,56,67,61,70,108

Radius of gyration: 27.18 Å; Cα contacts (8 Å, |Δi|>4): 1395; chains: 2; bounding box: 63×76×53 Å

Foldseek 3Di:
DDDLDADDDDPQVLCVLVVFAEEEEAEFEADDLLRVLLQVQLCVLSVVVVHHYAYEYQDDPPDLLCVVVCVSHQHDPVPPRPPDDPPPDDGQAYEYEAAAELVRRPPCSVVHLVHAYEYQHQPPDYDHRPHHYDYHVLAQGSLSVSLSSSVVNVHQGALVSLQSSVLRLCVSCVNVPNDDPPNCSSVSSNVSSVVNHHDPVVSCCSNVDDDDPLLVVLLVVQVVQWDAAPNRQEIEGEAEPVSCVRRNDDHPVVVSCVVSQPDPNHFKYWYWYFDPQFIKIKIAGDDQAQVQVVQVVQPWGDGRGIIIHTHRDGPVVVVVVVNVSVNVSD/DDDLDADDDDPQVLCVLVVFAEEEEFEFEADDLLRVLLQVQLCVLSVVVVHHYAYEYQDDPPDLLCVVVCVSHQHDPVPPRDPDDPPPDDGQAYEYEAAAELVRRPPCSVVHLPHAYEYQHQPPDYDHRPHHYNYHVLAQGSLSVSLSSSVVNVHQGALVSLQSSLLRLCVSCVNVPNDDPPNCSSVSSNVSSVVNHHDPVVSCCSNVDDDDPLLVVLLVVQVVQWDAAPNRQEIEGEAEPVSCVRRNDDHPVVVSCVVSQPDPNHFKYWYWYFDPQFIKIKIAGDDQAQVQVVQVVQPWGDGRGIIIHTHRDGPVVVVVVVSVSVNVSD

InterPro domains:
  IPR001667 DDH domain [PF01368] (23-168)
  IPR003156 DHHA1 domain [PF02272] (255-317)
  IPR038763 DHH phosphoesterase superfamily [SSF64182] (22-324)
  IPR051319 Bifunctional oligoribonuclease/pAp-phosphatase and c-di-AMP PDE [PTHR47618] (11-326)

Sequence (660 aa):
MPQDTLLEVPKELIDFLLRHSSFVIAGHKEPDADCLGTQLALGSALRRLGKEVLLVNAGPFERHEITPFEHYFLPGPESPPRATASSDLVPEAAIIVDCSSADRLGSMAEQILNLPLAVVDHHASGERLQGVHFILPEVPAATILATALIQGLGLEITREEAEWLFLGLVTDTGFFRFLAPHQHIAFTTAAKLAQRGASPQGTDRFLSSGRSWESRQLIARLLQRSERLLEGSVLLTYQTAGDEKEFGRHRDSDALYRLLLAVEGVRVVVLVKEKPKGCAISFRATDSTDMGALAASFGGGGHQKASGAFVAEPLNQFLPRLRQSLLGIAMPQDTLLEVPKELIDFLLRHSSFVIAGHKEPDADCLGTQLALGSALRRLGKEVLLVNAGPFERHEITPFEHYFLPGPESPPRATASSDLVPEAAIIVDCSSADRLGSMAEQILNLPLAVVDHHASGERLQGVHFILPEVPAATILATALIQGLGLEITREEAEWLFLGLVTDTGFFRFLAPHQHIAFTTAAKLAQRGASPQGTDRFLSSGRSWESRQLIARLLQRSERLLEGSVLLTYQTAGDEKEFGRHRDSDALYRLLLAVEGVRVVVLVKEKPKGCAISFRATDSTDMGALAASFGGGGHQKASGAFVAEPLNQFLPRLRQSLLGIA

pLDDT: mean 89.05, std 12.8, range [30.89, 98.81]